Protein AF-A0A8I2ZBY9-F1 (afdb_monomer_lite)

Foldseek 3Di:
DLVCPVVCVVVVNDDPPPPPPPPPDDDDDDPDADPPQDDDFPCVVVLVVVQLVQLLVLLVQCLPPHDVADEREGPDAALQAASPGDDRRHPHRSQVSSLLSCCVPVVAQEEEEEEEAQEHSLRNLRNQVVQQLQLLVDDPPDRRSSNYHYAYFYEHALCDPPCVVVDPVSSPSLCDQDACVSSYHYHHFHFDADDDQVVVVVCCVPTVCVSLVSNLVNLLVSLVVCVVPDHAYAYEYADALLLAPPHDCVSCVPNGHHYLLVLLVVLLSNQVSCCDPSSNSVSRYYYYYHHDDDPLSVVSNVVSNVNSRQWDPPPDDDDPDDDDPVNVVCVVVVVDDDDDDDDDDDDDDDDPDPDDPVPPPGPPDDDDSCCSPPVNSVVLCCLQPDDDDDPPPPPPPDPDDPDDDDPVVVPPDDDVVVVVVVCVPPPDDDDDDDDDDDPDDPDDPVSVVVSVVCVVVPDPPDDPDDDDPVRSVVVVVVVVVVVVVVPDDPDDDDDDDDDDDDDDDDDDDDDDDDDDDDDDDDDDDDDDDDDDDDDDDDDDDDDDDDDDDDDDDDDDDDDDDDDDDDDDDDDDDDDDDDDDD

Radius of gyration: 37.06 Å; chains: 1; bounding box: 84×121×108 Å

pLDDT: mean 70.55, std 26.89, range [26.12, 98.94]

Organism: Verticillium longisporum (NCBI:txid100787)

Structure (mmCIF, N/CA/C/O backbone):
data_AF-A0A8I2ZBY9-F1
#
_entry.id   AF-A0A8I2ZBY9-F1
#
loop_
_atom_site.group_PDB
_atom_site.id
_atom_site.type_symbol
_atom_site.label_atom_id
_atom_site.label_alt_id
_atom_site.label_comp_id
_atom_site.label_asym_id
_atom_site.label_entity_id
_atom_site.label_seq_id
_atom_site.pdbx_PDB_ins_code
_atom_site.Cartn_x
_atom_site.Cartn_y
_atom_site.Cartn_z
_atom_site.occupancy
_atom_site.B_iso_or_equiv
_atom_site.auth_seq_id
_atom_site.auth_comp_id
_atom_site.auth_asym_id
_atom_site.auth_atom_id
_atom_site.pdbx_PDB_model_num
ATOM 1 N N . MET A 1 1 ? -24.892 4.369 -5.829 1.00 38.47 1 MET A N 1
ATOM 2 C CA . MET A 1 1 ? -25.367 3.163 -5.105 1.00 38.47 1 MET A CA 1
ATOM 3 C C . MET A 1 1 ? -24.749 3.040 -3.710 1.00 38.47 1 MET A C 1
ATOM 5 O O . MET A 1 1 ? -25.486 2.769 -2.772 1.00 38.47 1 MET A O 1
ATOM 9 N N . CYS A 1 2 ? -23.448 3.307 -3.551 1.00 45.91 2 CYS A N 1
ATOM 10 C CA . CYS A 1 2 ? -22.636 3.070 -2.344 1.00 45.91 2 CYS A CA 1
ATOM 11 C C . CYS A 1 2 ? -23.303 3.413 -0.991 1.00 45.91 2 CYS A C 1
ATOM 13 O O . CYS A 1 2 ? -23.297 2.576 -0.095 1.00 45.91 2 CYS A O 1
ATOM 15 N N . ARG A 1 3 ? -23.975 4.574 -0.865 1.00 46.97 3 ARG A N 1
ATOM 16 C CA . ARG A 1 3 ? -24.672 5.019 0.371 1.00 46.97 3 ARG A CA 1
ATOM 17 C C . ARG A 1 3 ? -25.742 4.052 0.923 1.00 46.97 3 ARG A C 1
ATOM 19 O O . ARG A 1 3 ? -26.144 4.214 2.068 1.00 46.97 3 ARG A O 1
ATOM 26 N N . LEU A 1 4 ? -26.226 3.092 0.128 1.00 48.25 4 LEU A N 1
ATOM 27 C CA . LEU A 1 4 ? -27.194 2.060 0.544 1.00 48.25 4 LEU A CA 1
ATOM 28 C C . LEU A 1 4 ? -26.645 0.627 0.422 1.00 48.25 4 LEU A C 1
ATOM 30 O O . LEU A 1 4 ? -27.349 -0.324 0.755 1.00 48.25 4 LEU A O 1
ATOM 34 N N . ALA A 1 5 ? -25.413 0.453 -0.066 1.00 55.03 5 ALA A N 1
ATOM 35 C CA . ALA A 1 5 ? -24.791 -0.865 -0.173 1.00 55.03 5 ALA A CA 1
ATOM 36 C C . ALA A 1 5 ? -24.381 -1.386 1.208 1.00 55.03 5 ALA A C 1
ATOM 38 O O . ALA A 1 5 ? -24.749 -2.495 1.584 1.00 55.03 5 ALA A O 1
ATOM 39 N N . GLU A 1 6 ? -23.722 -0.526 1.990 1.00 56.94 6 GLU A N 1
ATOM 40 C CA . GLU A 1 6 ? -23.292 -0.775 3.368 1.00 56.94 6 GLU A CA 1
ATOM 41 C C . GLU A 1 6 ? -24.414 -1.378 4.239 1.00 56.94 6 GLU A C 1
ATOM 43 O O . GLU A 1 6 ? -24.230 -2.418 4.867 1.00 56.94 6 GLU A O 1
ATOM 48 N N . SER A 1 7 ? -25.602 -0.763 4.245 1.00 58.22 7 SER A N 1
ATOM 49 C CA . SER A 1 7 ? -26.731 -1.209 5.073 1.00 58.22 7 SER A CA 1
ATOM 50 C C . SER A 1 7 ? -27.466 -2.435 4.526 1.00 58.22 7 SER A C 1
ATOM 52 O O . SER A 1 7 ? -28.044 -3.178 5.314 1.00 58.22 7 SER A O 1
ATOM 54 N N . LYS A 1 8 ? -27.444 -2.680 3.208 1.00 60.62 8 LYS A N 1
ATOM 55 C CA . LYS A 1 8 ? -28.005 -3.906 2.613 1.00 60.62 8 LYS A CA 1
ATOM 56 C C . LYS A 1 8 ? -27.126 -5.126 2.891 1.00 60.62 8 LYS A C 1
ATOM 58 O O . LYS A 1 8 ? -27.645 -6.161 3.304 1.00 60.62 8 LYS A O 1
ATOM 63 N N . LEU A 1 9 ? -25.813 -4.996 2.694 1.00 62.44 9 LEU A N 1
ATOM 64 C CA . LEU A 1 9 ? -24.849 -6.081 2.893 1.00 62.44 9 LEU A CA 1
ATOM 65 C C . LEU A 1 9 ? -24.748 -6.468 4.375 1.00 62.44 9 LEU A C 1
ATOM 67 O O . LEU A 1 9 ? -24.863 -7.645 4.704 1.00 62.44 9 LEU A O 1
ATOM 71 N N . ALA A 1 10 ? -24.686 -5.485 5.282 1.00 58.09 10 ALA A N 1
ATOM 72 C CA . ALA A 1 10 ? -24.692 -5.720 6.732 1.00 58.09 10 ALA A CA 1
ATOM 73 C C . ALA A 1 10 ? -25.997 -6.352 7.277 1.00 58.09 10 ALA A C 1
ATOM 75 O O . ALA A 1 10 ? -26.049 -6.725 8.447 1.00 58.09 10 ALA A O 1
ATOM 76 N N . MET A 1 11 ? -27.041 -6.471 6.448 1.00 66.62 11 MET A N 1
ATOM 77 C CA . MET A 1 11 ? -28.314 -7.140 6.753 1.00 66.62 11 MET A CA 1
ATOM 78 C C . MET A 1 11 ? -28.491 -8.467 5.983 1.00 66.62 11 MET A C 1
ATOM 80 O O . MET A 1 11 ? -29.592 -9.012 5.950 1.00 66.62 11 MET A O 1
ATOM 84 N N . GLY A 1 12 ? -27.439 -8.985 5.334 1.00 59.34 12 GLY A N 1
ATOM 85 C CA . GLY A 1 12 ? -27.481 -10.241 4.570 1.00 59.34 12 GLY A CA 1
ATOM 86 C C . GLY A 1 12 ? -28.234 -10.164 3.233 1.00 59.34 12 GLY A C 1
ATOM 87 O O . GLY A 1 12 ? -28.595 -11.194 2.663 1.00 59.34 12 GLY A O 1
ATOM 88 N N . GLY A 1 13 ? -28.502 -8.958 2.720 1.00 64.88 13 GLY A N 1
ATOM 89 C CA . GLY A 1 13 ? -29.206 -8.756 1.454 1.00 64.88 13 GLY A CA 1
ATOM 90 C C . GLY A 1 13 ? -28.339 -9.112 0.242 1.00 64.88 13 GLY A C 1
ATOM 91 O O . GLY A 1 13 ? -27.296 -8.501 0.031 1.00 64.88 13 GLY A O 1
ATOM 92 N N . LYS A 1 14 ? -28.801 -10.057 -0.588 1.00 58.94 14 LYS A N 1
ATOM 93 C CA . LYS A 1 14 ? -28.022 -10.625 -1.706 1.00 58.94 14 LYS A CA 1
ATOM 94 C C . LYS A 1 14 ? -27.864 -9.754 -2.960 1.00 58.94 14 LYS A C 1
ATOM 96 O O . LYS A 1 14 ? -27.103 -10.148 -3.834 1.00 58.94 14 LYS A O 1
ATOM 101 N N . GLU A 1 15 ? -28.565 -8.624 -3.097 1.00 53.06 15 GLU A N 1
ATOM 102 C CA . GLU A 1 15 ? -28.603 -7.914 -4.386 1.00 53.06 15 GLU A CA 1
ATOM 103 C C . GLU A 1 15 ? -28.521 -6.379 -4.298 1.00 53.06 15 GLU A C 1
ATOM 105 O O . GLU A 1 15 ? -29.379 -5.682 -3.728 1.00 53.06 15 GLU A O 1
ATOM 110 N N . LEU A 1 16 ? -27.513 -5.840 -4.990 1.00 55.41 16 LEU A N 1
ATOM 111 C CA . LEU A 1 16 ? -27.444 -4.446 -5.427 1.00 55.41 16 LEU A CA 1
ATOM 112 C C . LEU A 1 16 ? -28.209 -4.252 -6.742 1.00 55.41 16 LEU A C 1
ATOM 114 O O . LEU A 1 16 ? -27.681 -3.689 -7.698 1.00 55.41 16 LEU A O 1
ATOM 118 N N . ALA A 1 17 ? -29.479 -4.669 -6.763 1.00 46.12 17 ALA A N 1
ATOM 119 C CA . ALA A 1 17 ? -30.408 -4.287 -7.816 1.00 46.12 17 ALA A CA 1
ATOM 120 C C . ALA A 1 17 ? -30.366 -2.758 -7.944 1.00 46.12 17 ALA A C 1
ATOM 122 O O . ALA A 1 17 ? -30.747 -2.033 -7.014 1.00 46.12 17 ALA A O 1
ATOM 123 N N . ARG A 1 18 ? -29.815 -2.278 -9.066 1.00 45.03 18 ARG A N 1
ATOM 124 C CA . ARG A 1 18 ? -29.716 -0.856 -9.393 1.00 45.03 18 ARG A CA 1
ATOM 125 C C . ARG A 1 18 ? -31.147 -0.322 -9.370 1.00 45.03 18 ARG A C 1
ATOM 127 O O . ARG A 1 18 ? -31.947 -0.812 -10.165 1.00 45.03 18 ARG A O 1
ATOM 134 N N . PRO A 1 19 ? -31.504 0.630 -8.487 1.00 45.94 19 PRO A N 1
ATOM 135 C CA . PRO A 1 19 ? -32.813 1.254 -8.577 1.00 45.94 19 PRO A CA 1
ATOM 136 C C . PRO A 1 19 ? -32.933 1.812 -9.989 1.00 45.94 19 PRO A C 1
ATOM 138 O O . PRO A 1 19 ? -32.023 2.533 -10.415 1.00 45.94 19 PRO A O 1
ATOM 141 N N . GLU A 1 20 ? -33.994 1.465 -10.722 1.00 42.72 20 GLU A N 1
ATOM 142 C CA . GLU A 1 20 ? -34.263 2.153 -11.978 1.00 42.72 20 GLU A CA 1
ATOM 143 C C . GLU A 1 20 ? -34.407 3.630 -11.636 1.00 42.72 20 GLU A C 1
ATOM 145 O O . GLU A 1 20 ? -35.337 4.043 -10.938 1.00 42.72 20 GLU A O 1
ATOM 150 N N . SER A 1 21 ? -33.417 4.420 -12.050 1.00 43.38 21 SER A N 1
ATOM 151 C CA . SER A 1 21 ? -33.389 5.850 -11.804 1.00 43.38 21 SER A CA 1
ATOM 152 C C . SER A 1 21 ? -34.431 6.478 -12.715 1.00 43.38 21 SER A C 1
ATOM 154 O O . SER A 1 21 ? -34.125 6.905 -13.832 1.00 43.38 21 SER A O 1
ATOM 156 N N . GLY A 1 22 ? -35.679 6.467 -12.241 1.00 37.22 22 GLY A N 1
ATOM 157 C CA . GLY A 1 22 ? -36.788 7.171 -12.858 1.00 37.22 22 GLY A CA 1
ATOM 158 C C . GLY A 1 22 ? -36.368 8.603 -13.175 1.00 37.22 22 GLY A C 1
ATOM 159 O O . GLY A 1 22 ? -35.572 9.203 -12.454 1.00 37.22 22 GLY A O 1
ATOM 160 N N . ARG A 1 23 ? -36.872 9.137 -14.288 1.00 41.47 23 ARG A N 1
ATOM 161 C CA . ARG A 1 23 ? -36.480 10.441 -14.849 1.00 41.47 23 ARG A CA 1
ATOM 162 C C . ARG A 1 23 ? -37.021 11.616 -14.013 1.00 41.47 23 ARG A C 1
ATOM 164 O O . ARG A 1 23 ? -37.804 12.425 -14.500 1.00 41.47 23 ARG A O 1
ATOM 171 N N . THR A 1 24 ? -36.641 11.694 -12.740 1.00 37.66 24 THR A N 1
ATOM 172 C CA . THR A 1 24 ? -37.149 12.659 -11.761 1.00 37.66 24 THR A CA 1
ATOM 173 C C . THR A 1 24 ? -36.232 13.872 -11.630 1.00 37.66 24 THR A C 1
ATOM 175 O O . THR A 1 24 ? -35.472 13.991 -10.674 1.00 37.66 24 THR A O 1
ATOM 178 N N . GLY A 1 25 ? -36.361 14.794 -12.584 1.00 42.53 25 GLY A N 1
ATOM 179 C CA . GLY A 1 25 ? -36.207 16.239 -12.362 1.00 42.53 25 GLY A CA 1
ATOM 180 C C . GLY A 1 25 ? -34.804 16.835 -12.212 1.00 42.53 25 GLY A C 1
ATOM 181 O O . GLY A 1 25 ? -34.629 17.973 -12.629 1.00 42.53 25 GLY A O 1
ATOM 182 N N . ASP A 1 26 ? -33.824 16.113 -11.668 1.00 48.31 26 ASP A N 1
ATOM 183 C CA . ASP A 1 26 ? -32.484 16.655 -11.398 1.00 48.31 26 ASP A CA 1
ATOM 184 C C . ASP A 1 26 ? -31.388 15.674 -11.837 1.00 48.31 26 ASP A C 1
ATOM 186 O O . ASP A 1 26 ? -30.928 14.812 -11.086 1.00 48.31 26 ASP A O 1
ATOM 190 N N . THR A 1 27 ? -31.021 15.758 -13.117 1.00 42.22 27 THR A N 1
ATOM 191 C CA . THR A 1 27 ? -29.981 14.924 -13.728 1.00 42.22 27 THR A CA 1
ATOM 192 C C . THR A 1 27 ? -28.841 15.786 -14.251 1.00 42.22 27 THR A C 1
ATOM 194 O O . THR A 1 27 ? -28.708 15.996 -15.460 1.00 42.22 27 THR A O 1
ATOM 197 N N . GLY A 1 28 ? -27.963 16.219 -13.345 1.00 46.50 28 GLY A N 1
ATOM 198 C CA . GLY A 1 28 ? -26.563 16.405 -13.720 1.00 46.50 28 GLY A CA 1
ATOM 199 C C . GLY A 1 28 ? -26.064 15.124 -14.401 1.00 46.50 28 GLY A C 1
ATOM 200 O O . GLY A 1 28 ? -26.353 14.019 -13.931 1.00 46.50 28 GLY A O 1
ATOM 201 N N . ALA A 1 29 ? -25.394 15.255 -15.548 1.00 52.00 29 ALA A N 1
ATOM 202 C CA . ALA A 1 29 ? -24.911 14.094 -16.288 1.00 52.00 29 ALA A CA 1
ATOM 203 C C . ALA A 1 29 ? -23.991 13.249 -15.394 1.00 52.00 29 ALA A C 1
ATOM 205 O O . ALA A 1 29 ? -23.179 13.797 -14.647 1.00 52.00 29 ALA A O 1
ATOM 206 N N . ALA A 1 30 ? -24.115 11.920 -15.465 1.00 58.25 30 ALA A N 1
ATOM 207 C CA . ALA A 1 30 ? -23.205 11.034 -14.748 1.00 58.25 30 ALA A CA 1
ATOM 208 C C . ALA A 1 30 ? -21.766 11.371 -15.162 1.00 58.25 30 ALA A C 1
ATOM 210 O O . ALA A 1 30 ? -21.474 11.399 -16.359 1.00 58.25 30 ALA A O 1
ATOM 211 N N . ALA A 1 31 ? -20.907 11.665 -14.179 1.00 65.25 31 ALA A N 1
ATOM 212 C CA . ALA A 1 31 ? -19.529 12.069 -14.428 1.00 65.25 31 ALA A CA 1
ATOM 213 C C . ALA A 1 31 ? -18.856 11.043 -15.347 1.00 65.25 31 ALA A C 1
ATOM 215 O O . ALA A 1 31 ? -18.885 9.840 -15.072 1.00 65.25 31 ALA A O 1
ATOM 216 N N . LYS A 1 32 ? -18.318 11.522 -16.472 1.00 73.31 32 LYS A N 1
ATOM 217 C CA . LYS A 1 32 ? -17.672 10.656 -17.451 1.00 73.31 32 LYS A CA 1
ATOM 218 C C . LYS A 1 32 ? -16.417 10.080 -16.798 1.00 73.31 32 LYS A C 1
ATOM 220 O O . LYS A 1 32 ? -15.567 10.849 -16.360 1.00 73.31 32 LYS A O 1
ATOM 225 N N . LEU A 1 33 ? -16.331 8.754 -16.713 1.00 82.25 33 LEU A N 1
ATOM 226 C CA . LEU A 1 33 ? -15.096 8.091 -16.301 1.00 82.25 33 LEU A CA 1
ATOM 227 C C . LEU A 1 33 ? -13.986 8.443 -17.296 1.00 82.25 33 LEU A C 1
ATOM 229 O O . LEU A 1 33 ? -14.263 8.685 -18.475 1.00 82.25 33 LEU A O 1
ATOM 233 N N . HIS A 1 34 ? -12.753 8.506 -16.807 1.00 74.25 34 HIS A N 1
ATOM 234 C CA . HIS A 1 34 ? -11.616 8.893 -17.626 1.00 74.25 34 HIS A CA 1
ATOM 235 C C . HIS A 1 34 ? -11.344 7.836 -18.719 1.00 74.25 34 HIS A C 1
ATOM 237 O O . HIS A 1 34 ? -11.518 6.634 -18.517 1.00 74.25 34 HIS A O 1
ATOM 243 N N . GLU A 1 35 ? -11.019 8.298 -19.930 1.00 65.56 35 GLU A N 1
ATOM 244 C CA . GLU A 1 35 ? -10.890 7.454 -21.124 1.00 65.56 35 GLU A CA 1
ATOM 245 C C . GLU A 1 35 ? -9.409 7.198 -21.428 1.00 65.56 35 GLU A C 1
ATOM 247 O O . GLU A 1 35 ? -8.763 7.989 -22.112 1.00 65.56 35 GLU A O 1
ATOM 252 N N . GLY A 1 36 ? -8.881 6.079 -20.926 1.00 71.50 36 GLY A N 1
ATOM 253 C CA . GLY A 1 36 ? -7.529 5.592 -21.241 1.00 71.50 36 GLY A CA 1
ATOM 254 C C . GLY A 1 36 ? -6.857 4.817 -20.104 1.00 71.50 36 GLY A C 1
ATOM 255 O O . GLY A 1 36 ? -6.096 3.892 -20.361 1.00 71.50 36 GLY A O 1
ATOM 256 N N . ASP A 1 37 ? -7.188 5.146 -18.856 1.00 81.56 37 ASP A N 1
ATOM 257 C CA . ASP A 1 37 ? -6.730 4.488 -17.621 1.00 81.56 37 ASP A CA 1
ATOM 258 C C . ASP A 1 37 ? -7.740 3.462 -17.075 1.00 81.56 37 ASP A C 1
ATOM 260 O O . ASP A 1 37 ? -7.378 2.606 -16.275 1.00 81.56 37 ASP A O 1
ATOM 264 N N . LEU A 1 38 ? -9.005 3.520 -17.499 1.00 87.88 38 LEU A N 1
ATOM 265 C CA . LEU A 1 38 ? -10.059 2.601 -17.070 1.00 87.88 38 LEU A CA 1
ATOM 266 C C . LEU A 1 38 ? -10.567 1.752 -18.237 1.00 87.88 38 LEU A C 1
ATOM 268 O O . LEU A 1 38 ? -11.313 2.212 -19.102 1.00 87.88 38 LEU A O 1
ATOM 272 N N . TYR A 1 39 ? -10.189 0.475 -18.227 1.00 83.50 39 TYR A N 1
ATOM 273 C CA . TYR A 1 39 ? -10.605 -0.536 -19.198 1.00 83.50 39 TYR A CA 1
ATOM 274 C C . TYR A 1 39 ? -11.133 -1.798 -18.499 1.00 83.50 39 TYR A C 1
ATOM 276 O O . TYR A 1 39 ? -10.846 -2.040 -17.326 1.00 83.50 39 TYR A O 1
ATOM 284 N N . LEU A 1 40 ? -11.942 -2.577 -19.227 1.00 84.62 40 LEU A N 1
ATOM 285 C CA . LEU A 1 40 ? -12.534 -3.849 -18.799 1.00 84.62 40 LEU A CA 1
ATOM 286 C C . LEU A 1 40 ? -12.617 -4.807 -20.001 1.00 84.62 40 LEU A C 1
ATOM 288 O O . LEU A 1 40 ? -13.026 -4.401 -21.092 1.00 84.62 40 LEU A O 1
ATOM 292 N N . CYS A 1 41 ? -12.279 -6.076 -19.784 1.00 80.44 41 CYS A N 1
ATOM 293 C CA . CYS A 1 41 ? -12.536 -7.207 -20.681 1.00 80.44 41 CYS A CA 1
ATOM 294 C C . CYS A 1 41 ? -13.670 -8.096 -20.124 1.00 80.44 41 CYS A C 1
ATOM 296 O O . CYS A 1 41 ? -14.336 -7.724 -19.156 1.00 80.44 41 CYS A O 1
ATOM 298 N N . ALA A 1 42 ? -13.911 -9.264 -20.731 1.00 83.19 42 ALA A N 1
ATOM 299 C CA . ALA A 1 42 ? -14.898 -10.225 -20.229 1.00 83.19 42 ALA A CA 1
ATOM 300 C C . ALA A 1 42 ? -14.533 -10.744 -18.824 1.00 83.19 42 ALA A C 1
ATOM 302 O O . ALA A 1 42 ? -15.384 -10.776 -17.940 1.00 83.19 42 ALA A O 1
ATOM 303 N N . ASP A 1 43 ? -13.254 -11.052 -18.612 1.00 84.12 43 ASP A N 1
ATOM 304 C CA . ASP A 1 43 ? -12.719 -11.703 -17.406 1.00 84.12 43 ASP A CA 1
ATOM 305 C C . ASP A 1 43 ? -12.390 -10.706 -16.280 1.00 84.12 43 ASP A C 1
ATOM 307 O O . ASP A 1 43 ? -11.857 -11.071 -15.234 1.00 84.12 43 ASP A O 1
ATOM 311 N N . SER A 1 44 ? -12.688 -9.414 -16.474 1.00 87.25 44 SER A N 1
ATOM 312 C CA . SER A 1 44 ? -12.402 -8.382 -15.469 1.00 87.25 44 SER A CA 1
ATOM 313 C C . SER A 1 44 ? -13.274 -8.493 -14.216 1.00 87.25 44 SER A C 1
ATOM 315 O O . SER A 1 44 ? -12.880 -7.966 -13.180 1.00 87.25 44 SER A O 1
ATOM 317 N N . LEU A 1 45 ? -14.426 -9.174 -14.281 1.00 90.50 45 LEU A N 1
ATOM 318 C CA . LEU A 1 45 ? -15.208 -9.493 -13.083 1.00 90.50 45 LEU A CA 1
ATOM 319 C C . LEU A 1 45 ? -14.470 -10.531 -12.231 1.00 90.50 45 LEU A C 1
ATOM 321 O O . LEU A 1 45 ? -14.169 -10.255 -11.076 1.00 90.50 45 LEU A O 1
ATOM 325 N N . ASP A 1 46 ? -14.093 -11.661 -12.826 1.00 90.06 46 ASP A N 1
ATOM 326 C CA . ASP A 1 46 ? -13.330 -12.738 -12.189 1.00 90.06 46 ASP A CA 1
ATOM 327 C C . ASP A 1 46 ? -11.983 -12.237 -11.634 1.00 90.06 46 ASP A C 1
ATOM 329 O O . ASP A 1 46 ? -11.569 -12.634 -10.545 1.00 90.06 46 ASP A O 1
ATOM 333 N N . ALA A 1 47 ? -11.312 -11.315 -12.338 1.00 91.50 47 ALA A N 1
ATOM 334 C CA . ALA A 1 47 ? -10.096 -10.661 -11.851 1.00 91.50 47 ALA A CA 1
ATOM 335 C C . ALA A 1 47 ? -10.351 -9.784 -10.610 1.00 91.50 47 ALA A C 1
ATOM 337 O O . ALA A 1 47 ? -9.582 -9.841 -9.652 1.00 91.50 47 ALA A O 1
ATOM 338 N N . LEU A 1 48 ? -11.441 -9.006 -10.595 1.00 95.75 48 LEU A N 1
ATOM 339 C CA . LEU A 1 48 ? -11.835 -8.193 -9.441 1.00 95.75 48 LEU A CA 1
ATOM 340 C C . LEU A 1 48 ? -12.249 -9.056 -8.243 1.00 95.75 48 LEU A C 1
ATOM 342 O O . LEU A 1 48 ? -11.790 -8.816 -7.129 1.00 95.75 48 LEU A O 1
ATOM 346 N N . GLU A 1 49 ? -13.084 -10.072 -8.455 1.00 95.88 49 GLU A N 1
ATOM 347 C CA . GLU A 1 49 ? -13.518 -10.978 -7.387 1.00 95.88 49 GLU A CA 1
ATOM 348 C C . GLU A 1 49 ? -12.340 -11.800 -6.838 1.00 95.88 49 GLU A C 1
ATOM 350 O O . GLU A 1 49 ? -12.220 -11.953 -5.622 1.00 95.88 49 GLU A O 1
ATOM 355 N N . GLY A 1 50 ? -11.414 -12.236 -7.700 1.00 96.19 50 GLY A N 1
ATOM 356 C CA . GLY A 1 50 ? -10.171 -12.898 -7.300 1.00 96.19 50 GLY A CA 1
ATOM 357 C C . GLY A 1 50 ? -9.224 -11.992 -6.504 1.00 96.19 50 GLY A C 1
ATOM 358 O O . GLY A 1 50 ? -8.696 -12.421 -5.479 1.00 96.19 50 GLY A O 1
ATOM 359 N N . ALA A 1 51 ? -9.048 -10.732 -6.920 1.00 97.62 51 ALA A N 1
ATOM 360 C CA . ALA A 1 51 ? -8.221 -9.760 -6.202 1.00 97.62 51 ALA A CA 1
ATOM 361 C C . ALA A 1 51 ? -8.751 -9.490 -4.784 1.00 97.62 51 ALA A C 1
ATOM 363 O O . ALA A 1 51 ? -8.000 -9.552 -3.809 1.00 97.62 51 ALA A O 1
ATOM 364 N N . LEU A 1 52 ? -10.060 -9.253 -4.654 1.00 98.25 52 LEU A N 1
ATOM 365 C CA . LEU A 1 52 ? -10.700 -9.026 -3.358 1.00 98.25 52 LEU A CA 1
ATOM 366 C C . LEU A 1 52 ? -10.714 -10.297 -2.495 1.00 98.25 52 LEU A C 1
ATOM 368 O O . LEU A 1 52 ? -10.479 -10.214 -1.290 1.00 98.25 52 LEU A O 1
ATOM 372 N N . GLY A 1 53 ? -10.931 -11.469 -3.101 1.00 98.19 53 GLY A N 1
ATOM 373 C CA . GLY A 1 53 ? -10.867 -12.764 -2.424 1.00 98.19 53 GLY A CA 1
ATOM 374 C C . GLY A 1 53 ? -9.500 -13.027 -1.793 1.00 98.19 53 GLY A C 1
ATOM 375 O O . GLY A 1 53 ? -9.431 -13.315 -0.601 1.00 98.19 53 GLY A O 1
ATOM 376 N N . ALA A 1 54 ? -8.416 -12.834 -2.551 1.00 98.44 54 ALA A N 1
ATOM 377 C CA . ALA A 1 54 ? -7.048 -13.026 -2.066 1.00 98.44 54 ALA A CA 1
ATOM 378 C C . ALA A 1 54 ? -6.673 -12.060 -0.924 1.00 98.44 54 ALA A C 1
ATOM 380 O O . ALA A 1 54 ? -5.994 -12.456 0.023 1.00 98.44 54 ALA A O 1
ATOM 381 N N . VAL A 1 55 ? -7.143 -10.805 -0.965 1.00 98.75 55 VAL A N 1
ATOM 382 C CA . VAL A 1 55 ? -6.938 -9.843 0.136 1.00 98.75 55 VAL A CA 1
ATOM 383 C C . VAL A 1 55 ? -7.710 -10.255 1.393 1.00 98.75 55 VAL A C 1
ATOM 385 O O . VAL A 1 55 ? -7.168 -10.167 2.496 1.00 98.75 55 VAL A O 1
ATOM 388 N N . CYS A 1 56 ? -8.949 -10.733 1.251 1.00 98.69 56 CYS A N 1
ATOM 389 C CA . CYS A 1 56 ? -9.730 -11.240 2.380 1.00 98.69 56 CYS A CA 1
ATOM 390 C C . CYS A 1 56 ? -9.109 -12.507 2.991 1.00 98.69 56 CYS A C 1
ATOM 392 O O . CYS A 1 56 ? -8.968 -12.568 4.210 1.00 98.69 56 CYS A O 1
ATOM 394 N N . GLU A 1 57 ? -8.659 -13.462 2.171 1.00 98.50 57 GLU A N 1
ATOM 395 C CA . GLU A 1 57 ? -7.975 -14.679 2.632 1.00 98.50 57 GLU A CA 1
ATOM 396 C C . GLU A 1 57 ? -6.667 -14.354 3.371 1.00 98.50 57 GLU A C 1
ATOM 398 O O . GLU A 1 57 ? -6.416 -14.882 4.454 1.00 98.50 57 GLU A O 1
ATOM 403 N N . ALA A 1 58 ? -5.862 -13.422 2.852 1.00 98.44 58 ALA A N 1
ATOM 404 C CA . ALA A 1 58 ? -4.646 -12.967 3.522 1.00 98.44 58 ALA A CA 1
ATOM 405 C C . ALA A 1 58 ? -4.931 -12.310 4.885 1.00 98.44 58 ALA A C 1
ATOM 407 O O . ALA A 1 58 ? -4.191 -12.532 5.844 1.00 98.44 58 ALA A O 1
ATOM 408 N N . VAL A 1 59 ? -6.019 -11.541 4.999 1.00 98.69 59 VAL A N 1
ATOM 409 C CA . VAL A 1 59 ? -6.499 -11.007 6.283 1.00 98.69 59 VAL A CA 1
ATOM 410 C C . VAL A 1 59 ? -6.951 -12.137 7.216 1.00 98.69 59 VAL A C 1
ATOM 412 O O . VAL A 1 59 ? -6.532 -12.162 8.371 1.00 98.69 59 VAL A O 1
ATOM 415 N N . ASP A 1 60 ? -7.739 -13.100 6.737 1.00 98.50 60 ASP A N 1
ATOM 416 C CA . ASP A 1 60 ? -8.205 -14.229 7.552 1.00 98.50 60 ASP A CA 1
ATOM 417 C C . ASP A 1 60 ? -7.032 -15.058 8.104 1.00 98.50 60 ASP A C 1
ATOM 419 O O . ASP A 1 60 ? -7.000 -15.383 9.294 1.00 98.50 60 ASP A O 1
ATOM 423 N N . LEU A 1 61 ? -6.011 -15.313 7.281 1.00 97.62 61 LEU A N 1
ATOM 424 C CA . LEU A 1 61 ? -4.778 -15.985 7.694 1.00 97.62 61 LEU A CA 1
ATOM 425 C C . LEU A 1 61 ? -3.997 -15.176 8.743 1.00 97.62 61 LEU A C 1
ATOM 427 O O . LEU A 1 61 ? -3.619 -15.739 9.772 1.00 97.62 61 LEU A O 1
ATOM 431 N N . VAL A 1 62 ? -3.800 -13.869 8.535 1.00 97.88 62 VAL A N 1
ATOM 432 C CA . VAL A 1 62 ? -2.972 -13.006 9.406 1.00 97.88 62 VAL A CA 1
ATOM 433 C C . VAL A 1 62 ? -3.592 -12.742 10.785 1.00 97.88 62 VAL A C 1
ATOM 435 O O . VAL A 1 62 ? -2.862 -12.585 11.775 1.00 97.88 62 VAL A O 1
ATOM 438 N N . PHE A 1 63 ? -4.924 -12.722 10.881 1.00 96.88 63 PHE A N 1
ATOM 439 C CA . PHE A 1 63 ? -5.646 -12.526 12.145 1.00 96.88 63 PHE A CA 1
ATOM 440 C C . PHE A 1 63 ? -5.925 -13.838 12.904 1.00 96.88 63 PHE A C 1
ATOM 442 O O . PHE A 1 63 ? -6.172 -13.790 14.109 1.00 96.88 63 PHE A O 1
ATOM 449 N N . SER A 1 64 ? -5.823 -14.998 12.244 1.00 93.44 64 SER A N 1
ATOM 450 C CA . SER A 1 64 ? -5.899 -16.330 12.871 1.00 93.44 64 SER A CA 1
ATOM 451 C C . SER A 1 64 ? -4.595 -16.740 13.591 1.00 93.44 64 SER A C 1
ATOM 453 O O . SER A 1 64 ? -3.698 -15.924 13.795 1.00 93.44 64 SER A O 1
ATOM 455 N N . ASP A 1 65 ? -4.438 -18.020 13.943 1.00 86.38 65 ASP A N 1
ATOM 456 C CA . ASP A 1 65 ? -3.166 -18.609 14.411 1.00 86.38 65 ASP A CA 1
ATOM 457 C C . ASP A 1 65 ? -2.166 -18.908 13.261 1.00 86.38 65 ASP A C 1
ATOM 459 O O . ASP A 1 65 ? -1.249 -19.718 13.405 1.00 86.38 65 ASP A O 1
ATOM 463 N N . GLY A 1 66 ? -2.362 -18.277 12.098 1.00 86.50 66 GLY A N 1
ATOM 464 C CA . GLY A 1 66 ? -1.535 -18.396 10.899 1.00 86.50 66 GLY A CA 1
ATOM 465 C C . GLY A 1 66 ? -0.322 -17.445 10.847 1.00 86.50 66 GLY A C 1
ATOM 466 O O . GLY A 1 66 ? 0.134 -16.929 11.873 1.00 86.50 66 GLY A O 1
ATOM 467 N N . PRO A 1 67 ? 0.248 -17.206 9.647 1.00 91.75 67 PRO A N 1
ATOM 468 C CA . PRO A 1 67 ? 1.406 -16.330 9.480 1.00 91.75 67 PRO A CA 1
ATOM 469 C C . PRO A 1 67 ? 1.032 -14.874 9.775 1.00 91.75 67 PRO A C 1
ATOM 471 O O . PRO A 1 67 ? 0.078 -14.355 9.215 1.00 91.75 67 PRO A O 1
ATOM 474 N N . ARG A 1 68 ? 1.820 -14.158 10.587 1.00 94.12 68 ARG A N 1
ATOM 475 C CA . ARG A 1 68 ? 1.545 -12.742 10.924 1.00 94.12 68 ARG A CA 1
ATOM 476 C C . ARG A 1 68 ? 1.744 -11.755 9.764 1.00 94.12 68 ARG A C 1
ATOM 478 O O . ARG A 1 68 ? 1.406 -10.584 9.902 1.00 94.12 68 ARG A O 1
ATOM 485 N N . ARG A 1 69 ? 2.310 -12.192 8.639 1.00 96.00 69 ARG A N 1
ATOM 486 C CA . ARG A 1 69 ? 2.712 -11.334 7.517 1.00 96.00 69 ARG A CA 1
ATOM 487 C C . ARG A 1 69 ? 2.265 -11.957 6.199 1.00 96.00 69 ARG A C 1
ATOM 489 O O . ARG A 1 69 ? 2.462 -13.156 6.014 1.00 96.00 69 ARG A O 1
ATOM 496 N N . ALA A 1 70 ? 1.711 -11.152 5.294 1.00 97.12 70 ALA A N 1
ATOM 497 C CA . ALA A 1 70 ? 1.287 -11.588 3.964 1.00 97.12 70 ALA A CA 1
ATOM 498 C C . ALA A 1 70 ? 1.647 -10.562 2.876 1.00 97.12 70 ALA A C 1
ATOM 500 O O . ALA A 1 70 ? 1.562 -9.353 3.103 1.00 97.12 70 ALA A O 1
ATOM 501 N N . PHE A 1 71 ? 1.995 -11.058 1.685 1.00 98.06 71 PHE A N 1
ATOM 502 C CA . PHE A 1 71 ? 2.051 -10.288 0.440 1.00 98.06 71 PHE A CA 1
ATOM 503 C C . PHE A 1 71 ? 0.998 -10.831 -0.527 1.00 98.06 71 PHE A C 1
ATOM 505 O O . PHE A 1 71 ? 0.880 -12.043 -0.698 1.00 98.06 71 PHE A O 1
ATOM 512 N N . VAL A 1 72 ? 0.234 -9.932 -1.141 1.00 98.19 72 VAL A N 1
ATOM 513 C CA . VAL A 1 72 ? -0.951 -10.243 -1.938 1.00 98.19 72 VAL A CA 1
ATOM 514 C C . VAL A 1 72 ? -0.753 -9.674 -3.341 1.00 98.19 72 VAL A C 1
ATOM 516 O O . VAL A 1 72 ? -1.039 -8.507 -3.610 1.00 98.19 72 VAL A O 1
ATOM 519 N N . ALA A 1 73 ? -0.215 -10.510 -4.230 1.00 95.31 73 ALA A N 1
ATOM 520 C CA . ALA A 1 73 ? 0.018 -10.181 -5.633 1.00 95.31 73 ALA A CA 1
ATOM 521 C C . ALA A 1 73 ? -1.301 -10.251 -6.420 1.00 95.31 73 ALA A C 1
ATOM 523 O O . ALA A 1 73 ? -1.755 -11.333 -6.793 1.00 95.31 73 ALA A O 1
ATOM 524 N N . VAL A 1 74 ? -1.932 -9.099 -6.650 1.00 95.62 74 VAL A N 1
ATOM 525 C CA . VAL A 1 74 ? -3.256 -8.988 -7.283 1.00 95.62 74 VAL A CA 1
ATOM 526 C C . VAL A 1 74 ? -3.286 -7.927 -8.375 1.00 95.62 74 VAL A C 1
ATOM 528 O O . VAL A 1 74 ? -2.511 -6.977 -8.361 1.00 95.62 74 VAL A O 1
ATOM 531 N N . ARG A 1 75 ? -4.208 -8.093 -9.328 1.00 93.44 75 ARG A N 1
ATOM 532 C CA . ARG A 1 75 ? -4.571 -7.099 -10.346 1.00 93.44 75 ARG A CA 1
ATOM 533 C C . ARG A 1 75 ? -6.089 -7.173 -10.575 1.00 93.44 75 ARG A C 1
ATOM 535 O O . ARG A 1 75 ? -6.603 -8.291 -10.620 1.00 93.44 75 ARG A O 1
ATOM 542 N N . PRO A 1 76 ? -6.802 -6.051 -10.784 1.00 95.25 76 PRO A N 1
ATOM 543 C CA . PRO A 1 76 ? -6.295 -4.675 -10.870 1.00 95.25 76 PRO A CA 1
ATOM 544 C C . PRO A 1 76 ? -5.888 -4.073 -9.505 1.00 95.25 76 PRO A C 1
ATOM 546 O O . PRO A 1 76 ? -6.283 -4.614 -8.468 1.00 95.25 76 PRO A O 1
ATOM 549 N N . PRO A 1 77 ? -5.115 -2.967 -9.501 1.00 97.94 77 PRO A N 1
ATOM 550 C CA . PRO A 1 77 ? -4.793 -2.192 -8.297 1.00 97.94 77 PRO A CA 1
ATOM 551 C C . PRO A 1 77 ? -6.032 -1.486 -7.713 1.00 97.94 77 PRO A C 1
ATOM 553 O O . PRO A 1 77 ? -7.133 -1.563 -8.272 1.00 97.94 77 PRO A O 1
ATOM 556 N N . GLY A 1 78 ? -5.861 -0.801 -6.578 1.00 98.00 78 GLY A N 1
ATOM 557 C CA . GLY A 1 78 ? -6.952 -0.195 -5.821 1.00 98.00 78 GLY A CA 1
ATOM 558 C C . GLY A 1 78 ? -6.750 1.216 -5.253 1.00 98.00 78 GLY A C 1
ATOM 559 O O . GLY A 1 78 ? -7.764 1.894 -5.059 1.00 98.00 78 GLY A O 1
ATOM 560 N N . HIS A 1 79 ? -5.528 1.691 -4.983 1.00 98.50 79 HIS A N 1
ATOM 561 C CA . HIS A 1 79 ? -5.327 2.899 -4.157 1.00 98.50 79 HIS A CA 1
ATOM 562 C C . HIS A 1 79 ? -5.925 4.211 -4.721 1.00 98.50 79 HIS A C 1
ATOM 564 O O . HIS A 1 79 ? -6.369 5.051 -3.935 1.00 98.50 79 HIS A O 1
ATOM 570 N N . HIS A 1 80 ? -6.066 4.367 -6.043 1.00 97.81 80 HIS A N 1
ATOM 571 C CA . HIS A 1 80 ? -6.756 5.515 -6.660 1.00 97.81 80 HIS A CA 1
ATOM 572 C C . HIS A 1 80 ? -8.288 5.424 -6.630 1.00 97.81 80 HIS A C 1
ATOM 574 O O . HIS A 1 80 ? -8.979 6.428 -6.810 1.00 97.81 80 HIS A O 1
ATOM 580 N N . CYS A 1 81 ? -8.870 4.244 -6.392 1.00 97.00 81 CYS A N 1
ATOM 581 C CA . CYS A 1 81 ? -10.322 4.119 -6.334 1.00 97.00 81 CYS A CA 1
ATOM 582 C C . CYS A 1 81 ? -10.847 4.757 -5.044 1.00 97.00 81 CYS A C 1
ATOM 584 O O . CYS A 1 81 ? -10.542 4.313 -3.936 1.00 97.00 81 CYS A O 1
ATOM 586 N N . SER A 1 82 ? -11.699 5.771 -5.181 1.00 94.69 82 SER A N 1
ATOM 587 C CA . SER A 1 82 ? -12.439 6.360 -4.062 1.00 94.69 82 SER A CA 1
ATOM 588 C C . SER A 1 82 ? -13.756 5.613 -3.799 1.00 94.69 82 SER A C 1
ATOM 590 O O . SER A 1 82 ? -14.184 4.760 -4.576 1.00 94.69 82 SER A O 1
ATOM 592 N N . ALA A 1 83 ? -14.480 5.984 -2.736 1.00 90.38 83 ALA A N 1
ATOM 593 C CA . ALA A 1 83 ? -15.754 5.358 -2.351 1.00 90.38 83 ALA A CA 1
ATOM 594 C C . ALA A 1 83 ? -16.889 5.440 -3.405 1.00 90.38 83 ALA A C 1
ATOM 596 O O . ALA A 1 83 ? -17.946 4.827 -3.215 1.00 90.38 83 ALA A O 1
ATOM 597 N N . SER A 1 84 ? -16.734 6.229 -4.475 1.00 86.56 84 SER A N 1
ATOM 598 C CA . SER A 1 84 ? -17.738 6.353 -5.545 1.00 86.56 84 SER A CA 1
ATOM 599 C C . SER A 1 84 ? -17.194 6.749 -6.923 1.00 86.56 84 SER A C 1
ATOM 601 O O . SER A 1 84 ? -17.995 7.080 -7.797 1.00 86.56 84 SER A O 1
ATOM 603 N N . TYR A 1 85 ? -15.875 6.742 -7.121 1.00 89.88 85 TYR A N 1
ATOM 604 C CA . TYR A 1 85 ? -15.228 7.104 -8.383 1.00 89.88 85 TYR A CA 1
ATOM 605 C C . TYR A 1 85 ? -13.952 6.259 -8.563 1.00 89.88 85 TYR A C 1
ATOM 607 O O . TYR A 1 85 ? -13.060 6.390 -7.717 1.00 89.88 85 TYR A O 1
ATOM 615 N N . PRO A 1 86 ? -13.893 5.378 -9.583 1.00 93.44 86 PRO A N 1
ATOM 616 C CA . PRO A 1 86 ? -12.682 4.675 -9.997 1.00 93.44 86 PRO A CA 1
ATOM 617 C C . PRO A 1 86 ? -11.811 5.575 -10.888 1.00 93.44 86 PRO A C 1
ATOM 619 O O . PRO A 1 86 ? -12.331 6.467 -11.563 1.00 93.44 86 PRO A O 1
ATOM 622 N N . SER A 1 87 ? -10.505 5.316 -10.902 1.00 93.25 87 SER A N 1
ATOM 623 C CA . SER A 1 87 ? -9.479 6.096 -11.618 1.00 93.25 87 SER A CA 1
ATOM 624 C C . SER A 1 87 ? -8.126 5.384 -11.552 1.00 93.25 87 SER A C 1
ATOM 626 O O . SER A 1 87 ? -7.936 4.552 -10.670 1.00 93.25 87 SER A O 1
ATOM 628 N N . GLY A 1 88 ? -7.187 5.690 -12.454 1.00 91.81 88 GLY A N 1
ATOM 629 C CA . GLY A 1 88 ? -5.797 5.215 -12.378 1.00 91.81 88 GLY A CA 1
ATOM 630 C C . GLY A 1 88 ? -5.693 3.689 -12.332 1.00 91.81 88 GLY A C 1
ATOM 631 O O . GLY A 1 88 ? -5.148 3.140 -11.381 1.00 91.81 88 GLY A O 1
ATOM 632 N N . PHE A 1 89 ? -6.324 2.996 -13.288 1.00 94.44 89 PHE A N 1
ATOM 633 C CA . PHE A 1 89 ? -6.503 1.530 -13.330 1.00 94.44 89 PHE A CA 1
ATOM 634 C C . PHE A 1 89 ? -7.323 0.914 -12.171 1.00 94.44 89 PHE A C 1
ATOM 636 O O . PHE A 1 89 ? -7.746 -0.241 -12.267 1.00 94.44 89 PHE A O 1
ATOM 643 N N . CYS A 1 90 ? -7.600 1.668 -11.104 1.00 96.69 90 CYS A N 1
ATOM 644 C CA . CYS A 1 90 ? -8.222 1.180 -9.880 1.00 96.69 90 CYS A CA 1
ATOM 645 C C . CYS A 1 90 ? -9.754 1.208 -9.967 1.00 96.69 90 CYS A C 1
ATOM 647 O O . CYS A 1 90 ? -10.378 2.272 -9.966 1.00 96.69 90 CYS A O 1
ATOM 649 N N . TRP A 1 91 ? -10.372 0.024 -9.970 1.00 95.12 91 TRP A N 1
ATOM 650 C CA . TRP A 1 91 ? -11.833 -0.150 -10.014 1.00 95.12 91 TRP A CA 1
ATOM 651 C C . TRP A 1 91 ? -12.482 -0.379 -8.639 1.00 95.12 91 TRP A C 1
ATOM 653 O O . TRP A 1 91 ? -13.657 -0.050 -8.459 1.00 95.12 91 TRP A O 1
ATOM 663 N N . VAL A 1 92 ? -11.738 -0.939 -7.679 1.00 96.31 92 VAL A N 1
ATOM 664 C CA . VAL A 1 92 ? -12.137 -1.139 -6.275 1.00 96.31 92 VAL A CA 1
ATOM 665 C C . VAL A 1 92 ? -10.900 -0.947 -5.400 1.00 96.31 92 VAL A C 1
ATOM 667 O O . VAL A 1 92 ? -9.821 -1.392 -5.765 1.00 96.31 92 VAL A O 1
ATOM 670 N N . ASN A 1 93 ? -11.034 -0.302 -4.240 1.00 98.50 93 ASN A N 1
ATOM 671 C CA . ASN A 1 93 ? -9.901 -0.104 -3.337 1.00 98.50 93 ASN A CA 1
ATOM 672 C C . ASN A 1 93 ? -9.613 -1.365 -2.503 1.00 98.50 93 ASN A C 1
ATOM 674 O O . ASN A 1 93 ? -10.223 -1.582 -1.453 1.00 98.50 93 ASN A O 1
ATOM 678 N N . ASN A 1 94 ? -8.692 -2.193 -3.000 1.00 98.75 94 ASN A N 1
ATOM 679 C CA . ASN A 1 94 ? -8.317 -3.487 -2.428 1.00 98.75 94 ASN A CA 1
ATOM 680 C C . ASN A 1 94 ? -7.926 -3.390 -0.940 1.00 98.75 94 ASN A C 1
ATOM 682 O O . ASN A 1 94 ? -8.485 -4.108 -0.107 1.00 98.75 94 ASN A O 1
ATOM 686 N N . VAL A 1 95 ? -7.030 -2.461 -0.579 1.00 98.81 95 VAL A N 1
ATOM 687 C CA . VAL A 1 95 ? -6.571 -2.276 0.810 1.00 98.81 95 VAL A CA 1
ATOM 688 C C . VAL A 1 95 ? -7.721 -1.889 1.742 1.00 98.81 95 VAL A C 1
ATOM 690 O O . VAL A 1 95 ? -7.870 -2.487 2.809 1.00 98.81 95 VAL A O 1
ATOM 693 N N . HIS A 1 96 ? -8.591 -0.952 1.347 1.00 98.75 96 HIS A N 1
ATOM 694 C CA . HIS A 1 96 ? -9.754 -0.588 2.167 1.00 98.75 96 HIS A CA 1
ATOM 695 C C . HIS A 1 96 ? -10.784 -1.716 2.291 1.00 98.75 96 HIS A C 1
ATOM 697 O O . HIS A 1 96 ? -11.435 -1.812 3.332 1.00 98.75 96 HIS A O 1
ATOM 703 N N . VAL A 1 97 ? -10.919 -2.605 1.299 1.00 98.69 97 VAL A N 1
ATOM 704 C CA . VAL A 1 97 ? -11.729 -3.827 1.459 1.00 98.69 97 VAL A CA 1
ATOM 705 C C . VAL A 1 97 ? -11.100 -4.760 2.498 1.00 98.69 97 VAL A C 1
ATOM 707 O O . VAL A 1 97 ? -11.816 -5.209 3.391 1.00 98.69 97 VAL A O 1
ATOM 710 N N . GLY A 1 98 ? -9.779 -4.967 2.472 1.00 98.81 98 GLY A N 1
ATOM 711 C CA . GLY A 1 98 ? -9.060 -5.742 3.492 1.00 98.81 98 GLY A CA 1
ATOM 712 C C . GLY A 1 98 ? -9.212 -5.176 4.910 1.00 98.81 98 GLY A C 1
ATOM 713 O O . GLY A 1 98 ? -9.551 -5.910 5.840 1.00 98.81 98 GLY A O 1
ATOM 714 N N . VAL A 1 99 ? -9.061 -3.856 5.076 1.00 98.81 99 VAL A N 1
ATOM 715 C CA . VAL A 1 99 ? -9.307 -3.150 6.349 1.00 98.81 99 VAL A CA 1
ATOM 716 C C . VAL A 1 99 ? -10.751 -3.352 6.826 1.00 98.81 99 VAL A C 1
ATOM 718 O O . VAL A 1 99 ? -10.985 -3.629 8.004 1.00 98.81 99 VAL A O 1
ATOM 721 N N . MET A 1 100 ? -11.737 -3.254 5.930 1.00 98.50 100 MET A N 1
ATOM 722 C CA . MET A 1 100 ? -13.141 -3.441 6.303 1.00 98.50 100 MET A CA 1
ATOM 723 C C . MET A 1 100 ? -13.498 -4.899 6.611 1.00 98.50 100 MET A C 1
ATOM 725 O O . MET A 1 100 ? -14.282 -5.131 7.531 1.00 98.50 100 MET A O 1
ATOM 729 N N . HIS A 1 101 ? -12.908 -5.874 5.914 1.00 98.62 101 HIS A N 1
ATOM 730 C CA . HIS A 1 101 ? -13.048 -7.301 6.230 1.00 98.62 101 HIS A CA 1
ATOM 731 C C . HIS A 1 101 ? -12.460 -7.614 7.609 1.00 98.62 101 HIS A C 1
ATOM 733 O O . HIS A 1 101 ? -13.143 -8.192 8.452 1.00 98.62 101 HIS A O 1
ATOM 739 N N . ALA A 1 102 ? -11.260 -7.109 7.912 1.00 98.56 102 ALA A N 1
ATOM 740 C CA . ALA A 1 102 ? -10.658 -7.217 9.241 1.00 98.56 102 ALA A CA 1
ATOM 741 C C . ALA A 1 102 ? -11.539 -6.590 10.345 1.00 98.56 102 ALA A C 1
ATOM 743 O O . ALA A 1 102 ? -11.654 -7.141 11.441 1.00 98.56 102 ALA A O 1
ATOM 744 N N . ALA A 1 103 ? -12.205 -5.463 10.068 1.00 98.00 103 ALA A N 1
ATOM 745 C CA . ALA A 1 103 ? -13.097 -4.791 11.021 1.00 98.00 103 ALA A CA 1
ATOM 746 C C . ALA A 1 103 ? -14.432 -5.523 11.241 1.00 98.00 103 ALA A C 1
ATOM 748 O O . ALA A 1 103 ? -14.976 -5.492 12.348 1.00 98.00 103 ALA A O 1
ATOM 749 N N . LEU A 1 104 ? -14.965 -6.171 10.203 1.00 97.25 104 LEU A N 1
ATOM 750 C CA . LEU A 1 104 ? -16.231 -6.909 10.244 1.00 97.25 104 LEU A CA 1
ATOM 751 C C . LEU A 1 104 ? -16.073 -8.327 10.811 1.00 97.25 104 LEU A C 1
ATOM 753 O O . LEU A 1 104 ? -16.929 -8.763 11.580 1.00 97.25 104 LEU A O 1
ATOM 757 N N . THR A 1 105 ? -14.991 -9.016 10.444 1.00 97.25 105 THR A N 1
ATOM 758 C CA . THR A 1 105 ? -14.762 -10.444 10.720 1.00 97.25 105 THR A CA 1
ATOM 759 C C . THR A 1 105 ? -13.893 -10.660 11.962 1.00 97.25 105 THR A C 1
ATOM 761 O O . THR A 1 105 ? -14.223 -11.499 12.796 1.00 97.25 105 THR A O 1
ATOM 764 N N . HIS A 1 106 ? -12.834 -9.857 12.139 1.00 96.50 106 HIS A N 1
ATOM 765 C CA . HIS A 1 106 ? -11.818 -10.034 13.197 1.00 96.50 106 HIS A CA 1
ATOM 766 C C . HIS A 1 106 ? -11.810 -8.927 14.260 1.00 96.50 106 HIS A C 1
ATOM 768 O O . HIS A 1 106 ? -10.962 -8.914 15.148 1.00 96.50 106 HIS A O 1
ATOM 774 N N . GLY A 1 107 ? -12.751 -7.982 14.189 1.00 95.94 107 GLY A N 1
ATOM 775 C CA . GLY A 1 107 ? -12.909 -6.924 15.191 1.00 95.94 107 GLY A CA 1
ATOM 776 C C . GLY A 1 107 ? -11.820 -5.844 15.187 1.00 95.94 107 GLY A C 1
ATOM 777 O O . GLY A 1 107 ? -11.686 -5.137 16.186 1.00 95.94 107 GLY A O 1
ATOM 778 N N . LEU A 1 108 ? -11.070 -5.686 14.086 1.00 97.94 108 LEU A N 1
ATOM 779 C CA . LEU A 1 108 ? -10.053 -4.640 13.909 1.00 97.94 108 LEU A CA 1
ATOM 780 C C . LEU A 1 108 ? -10.573 -3.258 14.348 1.00 97.94 108 LEU A C 1
ATOM 782 O O . LEU A 1 108 ? -11.516 -2.707 13.772 1.00 97.94 108 LEU A O 1
ATOM 786 N N . THR A 1 109 ? -9.914 -2.670 15.346 1.00 97.75 109 THR A N 1
ATOM 787 C CA . THR A 1 109 ? -10.308 -1.387 15.939 1.00 97.75 109 THR A CA 1
ATOM 788 C C . THR A 1 109 ? -9.606 -0.193 15.298 1.00 97.75 109 THR A C 1
ATOM 790 O O . THR A 1 109 ? -10.145 0.915 15.328 1.00 97.75 109 THR A O 1
ATOM 793 N N . HIS A 1 110 ? -8.433 -0.396 14.693 1.00 98.38 110 HIS A N 1
ATOM 794 C CA . HIS A 1 110 ? -7.741 0.625 13.906 1.00 98.38 110 HIS A CA 1
ATOM 795 C C . HIS A 1 110 ? -6.712 0.029 12.935 1.00 98.38 110 HIS A C 1
ATOM 797 O O . HIS A 1 110 ? -6.065 -0.958 13.263 1.00 98.38 110 HIS A O 1
ATOM 803 N N . ALA A 1 111 ? -6.526 0.640 11.763 1.00 98.75 111 ALA A N 1
ATOM 804 C CA . ALA A 1 111 ? -5.473 0.275 10.811 1.00 98.75 111 ALA A CA 1
ATOM 805 C C . ALA A 1 111 ? -4.619 1.481 10.425 1.00 98.75 111 ALA A C 1
ATOM 807 O O . ALA A 1 111 ? -5.121 2.598 10.305 1.00 98.75 111 ALA A O 1
ATOM 808 N N . ALA A 1 112 ? -3.338 1.232 10.171 1.00 98.88 112 ALA A N 1
ATOM 809 C CA . ALA A 1 112 ? -2.475 2.155 9.447 1.00 98.88 112 ALA A CA 1
ATOM 810 C C . ALA A 1 112 ? -2.288 1.636 8.017 1.00 98.88 112 ALA A C 1
ATOM 812 O O . ALA A 1 112 ? -1.949 0.470 7.840 1.00 98.88 112 ALA A O 1
ATOM 813 N N . ILE A 1 113 ? -2.505 2.485 7.017 1.00 98.94 113 ILE A N 1
ATOM 814 C CA . ILE A 1 113 ? -2.154 2.226 5.620 1.00 98.94 113 ILE A CA 1
ATOM 815 C C . ILE A 1 113 ? -0.865 2.991 5.329 1.00 98.94 113 ILE A C 1
ATOM 817 O O . ILE A 1 113 ? -0.831 4.208 5.508 1.00 98.94 113 ILE A O 1
ATOM 821 N N . ILE A 1 114 ? 0.170 2.287 4.881 1.00 98.88 114 ILE A N 1
ATOM 822 C CA . ILE A 1 114 ? 1.395 2.876 4.342 1.00 98.88 114 ILE A CA 1
ATOM 823 C C . ILE A 1 114 ? 1.376 2.674 2.829 1.00 98.88 114 ILE A C 1
ATOM 825 O O . ILE A 1 114 ? 1.244 1.550 2.355 1.00 98.88 114 ILE A O 1
ATOM 829 N N . ASP A 1 115 ? 1.471 3.760 2.077 1.00 98.88 115 ASP A N 1
ATOM 830 C CA . ASP A 1 115 ? 1.429 3.764 0.616 1.00 98.88 115 ASP A CA 1
ATOM 831 C C . ASP A 1 115 ? 2.799 4.202 0.082 1.00 98.88 115 ASP A C 1
ATOM 833 O O . ASP A 1 115 ? 3.256 5.304 0.399 1.00 98.88 115 ASP A O 1
ATOM 837 N N . PHE A 1 116 ? 3.479 3.317 -0.652 1.00 98.56 116 PHE A N 1
ATOM 838 C CA . PHE A 1 116 ? 4.793 3.591 -1.258 1.00 98.56 116 PHE A CA 1
ATOM 839 C C . PHE A 1 116 ? 4.798 3.505 -2.791 1.00 98.56 116 PHE A C 1
ATOM 841 O O . PHE A 1 116 ? 5.869 3.526 -3.400 1.00 98.56 116 PHE A O 1
ATOM 848 N N . ASP A 1 117 ? 3.615 3.407 -3.404 1.00 98.56 117 ASP A N 1
ATOM 849 C CA . ASP A 1 117 ? 3.442 3.613 -4.842 1.00 98.56 117 ASP A CA 1
ATOM 850 C C . ASP A 1 117 ? 3.967 5.001 -5.259 1.00 98.56 117 ASP A C 1
ATOM 852 O O . ASP A 1 117 ? 3.932 5.957 -4.475 1.00 98.56 117 ASP A O 1
ATOM 856 N N . LEU A 1 118 ? 4.475 5.134 -6.489 1.00 97.94 118 LEU A N 1
ATOM 857 C CA . LEU A 1 118 ? 4.962 6.421 -6.996 1.00 97.94 118 LEU A CA 1
ATOM 858 C C . LEU A 1 118 ? 3.855 7.486 -7.019 1.00 97.94 118 LEU A C 1
ATOM 860 O O . LEU A 1 118 ? 4.147 8.683 -6.938 1.00 97.94 118 LEU A O 1
ATOM 864 N N . HIS A 1 119 ? 2.602 7.057 -7.138 1.00 98.00 119 HIS A N 1
ATOM 865 C CA . HIS A 1 119 ? 1.424 7.893 -7.286 1.00 98.00 119 HIS A CA 1
ATOM 866 C C . HIS A 1 119 ? 0.722 8.132 -5.945 1.00 98.00 119 HIS A C 1
ATOM 868 O O . HIS A 1 119 ? 0.699 7.285 -5.053 1.00 98.00 119 HIS A O 1
ATOM 874 N N . HIS A 1 120 ? 0.101 9.304 -5.778 1.00 98.38 120 HIS A N 1
ATOM 875 C CA . HIS A 1 120 ? -0.674 9.569 -4.560 1.00 98.38 120 HIS A CA 1
ATOM 876 C C . HIS A 1 120 ? -1.989 8.784 -4.585 1.00 98.38 120 HIS A C 1
ATOM 878 O O . HIS A 1 120 ? -2.853 9.080 -5.410 1.00 98.38 120 HIS A O 1
ATOM 884 N N . GLY A 1 121 ? -2.168 7.847 -3.647 1.00 98.25 121 GLY A N 1
ATOM 885 C CA . GLY A 1 121 ? -3.414 7.106 -3.406 1.00 98.25 121 GLY A CA 1
ATOM 886 C C . GLY A 1 121 ? -4.559 7.986 -2.886 1.00 98.25 121 GLY A C 1
ATOM 887 O O . GLY A 1 121 ? -5.057 7.823 -1.768 1.00 98.25 121 GLY A O 1
ATOM 888 N N . ASP A 1 122 ? -5.003 8.928 -3.713 1.00 98.00 122 ASP A N 1
ATOM 889 C CA . ASP A 1 122 ? -6.073 9.890 -3.459 1.00 98.00 122 ASP A CA 1
ATOM 890 C C . ASP A 1 122 ? -7.409 9.209 -3.118 1.00 98.00 122 ASP A C 1
ATOM 892 O O . ASP A 1 122 ? -8.132 9.654 -2.218 1.00 98.00 122 ASP A O 1
ATOM 896 N N . GLY A 1 123 ? -7.697 8.075 -3.760 1.00 98.06 123 GLY A N 1
ATOM 897 C CA . GLY A 1 123 ? -8.802 7.183 -3.419 1.00 98.06 123 GLY A CA 1
ATOM 898 C C . GLY A 1 123 ? -8.712 6.650 -1.986 1.00 98.06 123 GLY A C 1
ATOM 899 O O . GLY A 1 123 ? -9.655 6.823 -1.206 1.00 98.06 123 GLY A O 1
ATOM 900 N N . SER A 1 124 ? -7.566 6.074 -1.610 1.00 98.62 124 SER A N 1
ATOM 901 C CA . SER A 1 124 ? -7.267 5.566 -0.265 1.00 98.62 124 SER A CA 1
ATOM 902 C C . SER A 1 124 ? -7.362 6.659 0.802 1.00 98.62 124 SER A C 1
ATOM 904 O O . SER A 1 124 ? -8.012 6.451 1.834 1.00 98.62 124 SER A O 1
ATOM 906 N N . GLN A 1 125 ? -6.805 7.845 0.542 1.00 98.62 125 GLN A N 1
ATOM 907 C CA . GLN A 1 125 ? -6.926 9.005 1.427 1.00 98.62 125 GLN A CA 1
ATOM 908 C C . GLN A 1 125 ? -8.390 9.454 1.577 1.00 98.62 125 GLN A C 1
ATOM 910 O O . GLN A 1 125 ? -8.866 9.695 2.691 1.00 98.62 125 GLN A O 1
ATOM 915 N N . SER A 1 126 ? -9.137 9.528 0.471 1.00 98.25 126 SER A N 1
ATOM 916 C CA . SER A 1 126 ? -10.547 9.937 0.454 1.00 98.25 126 SER A CA 1
ATOM 917 C C . SER A 1 126 ? -11.451 8.954 1.207 1.00 98.25 126 SER A C 1
ATOM 919 O O . SER A 1 126 ? -12.316 9.378 1.981 1.00 98.25 126 SER A O 1
ATOM 921 N N . ILE A 1 127 ? -11.245 7.639 1.052 1.00 98.56 127 ILE A N 1
ATOM 922 C CA . ILE A 1 127 ? -12.010 6.622 1.791 1.00 98.56 127 ILE A CA 1
ATOM 923 C C . ILE A 1 127 ? -11.688 6.691 3.288 1.00 98.56 127 ILE A C 1
ATOM 925 O O . ILE A 1 127 ? -12.624 6.727 4.093 1.00 98.56 127 ILE A O 1
ATOM 929 N N . ALA A 1 128 ? -10.407 6.777 3.668 1.00 98.62 128 ALA A N 1
ATOM 930 C CA . ALA A 1 128 ? -9.990 6.904 5.067 1.00 98.62 128 ALA A CA 1
ATOM 931 C C . ALA A 1 128 ? -10.605 8.153 5.721 1.00 98.62 128 ALA A C 1
ATOM 933 O O . ALA A 1 128 ? -11.232 8.061 6.781 1.00 98.62 128 ALA A O 1
ATOM 934 N N . TRP A 1 129 ? -10.533 9.306 5.044 1.00 98.12 129 TRP A N 1
ATOM 935 C CA . TRP A 1 129 ? -11.119 10.559 5.520 1.00 98.12 129 TRP A CA 1
ATOM 936 C C . TRP A 1 129 ? -12.632 10.449 5.736 1.00 98.12 129 TRP A C 1
ATOM 938 O O . TRP A 1 129 ? -13.157 10.842 6.788 1.00 98.12 129 TRP A O 1
ATOM 948 N N . GLN A 1 130 ? -13.351 9.882 4.763 1.00 97.38 130 GLN A N 1
ATOM 949 C CA . GLN A 1 130 ? -14.796 9.688 4.851 1.00 97.38 130 GLN A CA 1
ATOM 950 C C . GLN A 1 130 ? -15.183 8.668 5.933 1.00 97.38 130 GLN A C 1
ATOM 952 O O . GLN A 1 130 ? -16.191 8.873 6.613 1.00 97.38 130 GLN A O 1
ATOM 957 N N . HIS A 1 131 ? -14.406 7.595 6.122 1.00 97.38 131 HIS A N 1
ATOM 958 C CA . HIS A 1 131 ? -14.637 6.616 7.184 1.00 97.38 131 HIS A CA 1
ATOM 959 C C . HIS A 1 131 ? -14.450 7.257 8.563 1.00 97.38 131 HIS A C 1
ATOM 961 O O . HIS A 1 131 ? -15.393 7.260 9.355 1.00 97.38 131 HIS A O 1
ATOM 967 N N . ASN A 1 132 ? -13.290 7.868 8.831 1.00 97.94 132 ASN A N 1
ATOM 968 C CA . ASN A 1 132 ? -13.004 8.544 10.101 1.00 97.94 132 ASN A CA 1
ATOM 969 C C . ASN A 1 132 ? -14.081 9.594 10.435 1.00 97.94 132 ASN A C 1
ATOM 971 O O . ASN A 1 132 ? -14.600 9.607 11.551 1.00 97.94 132 ASN A O 1
ATOM 975 N N . THR A 1 133 ? -14.496 10.412 9.457 1.00 97.25 133 THR A N 1
ATOM 976 C CA . THR A 1 133 ? -15.581 11.400 9.637 1.00 97.25 133 THR A CA 1
ATOM 977 C C . THR A 1 133 ? -16.887 10.748 10.108 1.00 97.25 133 THR A C 1
ATOM 979 O O . THR A 1 133 ? -17.532 11.251 11.035 1.00 97.25 133 THR A O 1
ATOM 982 N N . ARG A 1 134 ? -17.278 9.608 9.515 1.00 95.75 134 ARG A N 1
ATOM 983 C CA . ARG A 1 134 ? -18.463 8.845 9.947 1.00 95.75 134 ARG A CA 1
ATOM 984 C C . ARG A 1 134 ? -18.281 8.249 11.346 1.00 95.75 134 ARG A C 1
ATOM 986 O O . ARG A 1 134 ? -19.207 8.343 12.146 1.00 95.75 134 ARG A O 1
ATOM 993 N N . GLY A 1 135 ? -17.108 7.695 11.659 1.00 95.38 135 GLY A N 1
ATOM 994 C CA . GLY A 1 135 ? -16.832 7.047 12.945 1.00 95.38 135 GLY A CA 1
ATOM 995 C C . GLY A 1 135 ? -16.738 8.005 14.130 1.00 95.38 135 GLY A C 1
ATOM 996 O O . GLY A 1 135 ? -17.283 7.716 15.194 1.00 95.38 135 GLY A O 1
ATOM 997 N N . VA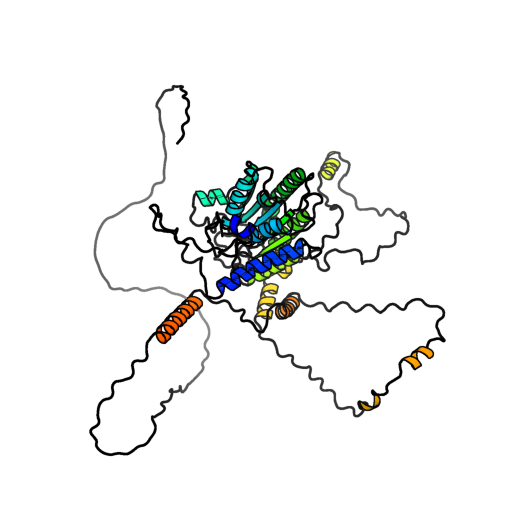L A 1 136 ? -16.143 9.188 13.944 1.00 94.31 136 VAL A N 1
ATOM 998 C CA . VAL A 1 136 ? -16.157 10.275 14.944 1.00 94.31 136 VAL A CA 1
ATOM 999 C C . VAL A 1 136 ? -17.581 10.777 15.200 1.00 94.31 136 VAL A C 1
ATOM 1001 O O . VAL A 1 136 ? -17.929 11.092 16.337 1.00 94.31 136 VAL A O 1
ATOM 1004 N N . SER A 1 137 ? -18.420 10.809 14.162 1.00 94.25 137 SER A N 1
ATOM 1005 C CA . SER A 1 137 ? -19.822 11.247 14.242 1.00 94.25 137 SER A CA 1
ATOM 1006 C C . SER A 1 137 ? -20.793 10.153 14.716 1.00 94.25 137 SER A C 1
ATOM 1008 O O . SER A 1 137 ? -21.993 10.406 14.839 1.00 94.25 137 SER A O 1
ATOM 1010 N N . ALA A 1 138 ? -20.318 8.924 14.944 1.00 94.00 138 ALA A N 1
ATOM 1011 C CA . ALA A 1 138 ? -21.173 7.778 15.223 1.00 94.00 138 ALA A CA 1
ATOM 1012 C C . ALA A 1 138 ? -21.767 7.816 16.643 1.00 94.00 138 ALA A C 1
ATOM 1014 O O . ALA A 1 138 ? -21.120 8.204 17.618 1.00 94.00 138 ALA A O 1
ATOM 1015 N N . ALA A 1 139 ? -23.005 7.332 16.785 1.00 94.25 139 ALA A N 1
ATOM 1016 C CA . ALA A 1 139 ? -23.616 7.135 18.097 1.00 94.25 139 ALA A CA 1
ATOM 1017 C C . ALA A 1 139 ? -22.791 6.147 18.947 1.00 94.25 139 ALA A C 1
ATOM 1019 O O . ALA A 1 139 ? -22.200 5.200 18.423 1.00 94.25 139 ALA A O 1
ATOM 1020 N N . LYS A 1 140 ? -22.780 6.320 20.277 1.00 87.88 140 LYS A N 1
ATOM 1021 C CA . LYS A 1 140 ? -21.973 5.484 21.193 1.00 87.88 140 LYS A CA 1
ATOM 1022 C C . LYS A 1 140 ? -22.222 3.980 20.986 1.00 87.88 140 LYS A C 1
ATOM 1024 O O . LYS A 1 140 ? -21.272 3.201 20.907 1.00 87.88 140 LYS A O 1
ATOM 1029 N N . ASN A 1 141 ? -23.491 3.607 20.813 1.00 91.69 141 ASN A N 1
ATOM 1030 C CA . ASN A 1 141 ? -23.984 2.249 20.565 1.00 91.69 141 ASN A CA 1
ATOM 1031 C C . ASN A 1 141 ? -23.901 1.784 19.094 1.00 91.69 141 ASN A C 1
ATOM 1033 O O . ASN A 1 141 ? -24.436 0.727 18.773 1.00 91.69 141 ASN A O 1
ATOM 1037 N N . ALA A 1 142 ? -23.259 2.535 18.193 1.00 93.06 142 ALA A N 1
ATOM 1038 C CA . ALA A 1 142 ? -22.984 2.054 16.841 1.00 93.06 142 ALA A CA 1
ATOM 1039 C C . ALA A 1 142 ? -22.093 0.796 16.869 1.00 93.06 142 ALA A C 1
ATOM 1041 O O . ALA A 1 142 ? -21.283 0.614 17.784 1.00 93.06 142 ALA A O 1
ATOM 1042 N N . GLN A 1 143 ? -22.221 -0.046 15.841 1.00 92.75 143 GLN A N 1
ATOM 1043 C CA . GLN A 1 143 ? -21.389 -1.239 15.642 1.00 92.75 143 GLN A CA 1
ATOM 1044 C C . GLN A 1 143 ? -19.892 -0.876 15.646 1.00 92.75 143 GLN A C 1
ATOM 1046 O O . GLN A 1 143 ? -19.522 0.216 15.210 1.00 92.75 143 GLN A O 1
ATOM 1051 N N . ALA A 1 144 ? -19.037 -1.775 16.148 1.00 92.00 144 ALA A N 1
ATOM 1052 C CA . ALA A 1 144 ? -17.610 -1.506 16.356 1.00 92.00 144 ALA A CA 1
ATOM 1053 C C . ALA A 1 144 ? -16.900 -1.058 15.066 1.00 92.00 144 ALA A C 1
ATOM 1055 O O . ALA A 1 144 ? -16.300 0.013 15.054 1.00 92.00 144 ALA A O 1
ATOM 1056 N N . TRP A 1 145 ? -17.100 -1.794 13.969 1.00 93.88 145 TRP A N 1
ATOM 1057 C CA . TRP A 1 145 ? -16.516 -1.521 12.649 1.00 93.88 145 TRP A CA 1
ATOM 1058 C C . TRP A 1 145 ? -16.855 -0.146 12.053 1.00 93.88 145 TRP A C 1
ATOM 1060 O O . TRP A 1 145 ? -16.127 0.349 11.203 1.00 93.88 145 TRP A O 1
ATOM 1070 N N . LYS A 1 146 ? -17.945 0.508 12.492 1.00 94.31 146 LYS A N 1
ATOM 1071 C CA . LYS A 1 146 ? -18.287 1.883 12.068 1.00 94.31 146 LYS A CA 1
ATOM 1072 C C . LYS A 1 146 ? -17.446 2.950 12.773 1.00 94.31 146 LYS A C 1
ATOM 1074 O O . LYS A 1 146 ? -17.577 4.125 12.453 1.00 94.31 146 LYS A O 1
ATOM 1079 N N . LYS A 1 147 ? -16.666 2.553 13.781 1.00 94.75 147 LYS A N 1
ATOM 1080 C CA . LYS A 1 147 ? -15.780 3.389 14.602 1.00 94.75 147 LYS A CA 1
ATOM 1081 C C . LYS A 1 147 ? -14.311 2.969 14.459 1.00 94.75 147 LYS A C 1
ATOM 1083 O O . LYS A 1 147 ? -13.475 3.524 15.172 1.00 94.75 147 LYS A O 1
ATOM 1088 N N . THR A 1 148 ? -14.005 2.018 13.571 1.00 96.62 148 THR A N 1
ATOM 1089 C CA . THR A 1 148 ? -12.630 1.638 13.234 1.00 96.62 148 THR A CA 1
ATOM 1090 C C . THR A 1 148 ? -11.913 2.863 12.678 1.00 96.62 148 THR A C 1
ATOM 1092 O O . THR A 1 148 ? -12.417 3.535 11.781 1.00 96.62 148 THR A O 1
ATOM 1095 N N . SER A 1 149 ? -10.763 3.209 13.252 1.00 97.75 149 SER A N 1
ATOM 1096 C CA . SER A 1 149 ? -9.974 4.340 12.756 1.00 97.75 149 SER A CA 1
ATOM 1097 C C . SER A 1 149 ? -9.051 3.883 11.628 1.00 97.75 149 SER A C 1
ATOM 1099 O O . SER A 1 149 ? -8.548 2.762 11.661 1.00 97.75 149 SER A O 1
ATOM 1101 N N . ILE A 1 150 ? -8.813 4.751 10.646 1.00 98.69 150 ILE A N 1
ATOM 1102 C CA . ILE A 1 150 ? -7.856 4.495 9.567 1.00 98.69 150 ILE A CA 1
ATOM 1103 C C . ILE A 1 150 ? -6.871 5.664 9.494 1.00 98.69 150 ILE A C 1
ATOM 1105 O O . ILE A 1 150 ? -7.276 6.802 9.248 1.00 98.69 150 ILE A O 1
ATOM 1109 N N . GLY A 1 151 ? -5.590 5.390 9.728 1.00 98.75 151 GLY A N 1
ATOM 1110 C CA . GLY A 1 151 ? -4.485 6.292 9.405 1.00 98.75 151 GLY A CA 1
ATOM 1111 C C . GLY A 1 151 ? -3.954 5.999 8.002 1.00 98.75 151 GLY A C 1
ATOM 1112 O O . GLY A 1 151 ? -3.951 4.841 7.590 1.00 98.75 151 GLY A O 1
ATOM 1113 N N . TYR A 1 152 ? -3.516 7.022 7.271 1.00 98.88 152 TYR A N 1
ATOM 1114 C CA . TYR A 1 152 ? -2.950 6.884 5.923 1.00 98.88 152 TYR A CA 1
ATOM 1115 C C . TYR A 1 152 ? -1.656 7.698 5.807 1.00 98.88 152 TYR A C 1
ATOM 1117 O O . TYR A 1 152 ? -1.631 8.893 6.104 1.00 98.88 152 TYR A O 1
ATOM 1125 N N . PHE A 1 153 ? -0.572 7.048 5.398 1.00 98.81 153 PHE A N 1
ATOM 1126 C CA . PHE A 1 153 ? 0.775 7.610 5.381 1.00 98.81 153 PHE A CA 1
ATOM 1127 C C . PHE A 1 153 ? 1.404 7.280 4.027 1.00 98.81 153 PHE A C 1
ATOM 1129 O O . PHE A 1 153 ? 1.567 6.106 3.712 1.00 98.81 153 PHE A O 1
ATOM 1136 N N . SER A 1 154 ? 1.715 8.282 3.206 1.00 98.62 154 SER A N 1
ATOM 1137 C CA . SER A 1 154 ? 2.087 8.069 1.799 1.00 98.62 154 SER A CA 1
ATOM 1138 C C . SER A 1 154 ? 3.410 8.736 1.442 1.00 98.62 154 SER A C 1
ATOM 1140 O O . SER A 1 154 ? 3.682 9.856 1.884 1.00 98.62 154 SER A O 1
ATOM 1142 N N . LEU A 1 155 ? 4.215 8.048 0.632 1.00 98.31 155 LEU A N 1
ATOM 1143 C CA . LEU A 1 155 ? 5.470 8.531 0.065 1.00 98.31 155 LEU A CA 1
ATOM 1144 C C . LEU A 1 155 ? 5.424 8.402 -1.464 1.00 98.31 155 LEU A C 1
ATOM 1146 O O . LEU A 1 155 ? 5.606 7.310 -1.983 1.00 98.31 155 LEU A O 1
ATOM 1150 N N . HIS A 1 156 ? 5.209 9.518 -2.162 1.00 98.12 156 HIS A N 1
ATOM 1151 C CA . HIS A 1 156 ? 4.915 9.553 -3.604 1.00 98.12 156 HIS A CA 1
ATOM 1152 C C . HIS A 1 156 ? 5.603 10.740 -4.305 1.00 98.12 156 HIS A C 1
ATOM 1154 O O . HIS A 1 156 ? 6.126 11.651 -3.654 1.00 98.12 156 HIS A O 1
ATOM 1160 N N . ASP A 1 157 ? 5.583 10.781 -5.638 1.00 97.25 157 ASP A N 1
ATOM 1161 C CA . ASP A 1 157 ? 5.992 11.948 -6.427 1.00 97.25 157 ASP A CA 1
ATOM 1162 C C . ASP A 1 157 ? 4.808 12.895 -6.682 1.00 97.25 157 ASP A C 1
ATOM 1164 O O . ASP A 1 157 ? 3.897 12.607 -7.454 1.00 97.25 157 ASP A O 1
ATOM 1168 N N . ILE A 1 158 ? 4.862 14.079 -6.070 1.00 96.19 158 ILE A N 1
ATOM 1169 C CA . ILE A 1 158 ? 3.837 15.133 -6.168 1.00 96.19 158 ILE A CA 1
ATOM 1170 C C . ILE A 1 158 ? 3.634 15.696 -7.586 1.00 96.19 158 ILE A C 1
ATOM 1172 O O . ILE A 1 158 ? 2.648 16.386 -7.834 1.00 96.19 158 ILE A O 1
ATOM 1176 N N . ASN A 1 159 ? 4.554 15.428 -8.516 1.00 95.19 159 ASN A N 1
ATOM 1177 C CA . ASN A 1 159 ? 4.465 15.867 -9.912 1.00 95.19 159 ASN A CA 1
ATOM 1178 C C . ASN A 1 159 ? 3.898 14.773 -10.835 1.00 95.19 159 ASN A C 1
ATOM 1180 O O . ASN A 1 159 ? 3.626 15.039 -12.006 1.00 95.19 159 ASN A O 1
ATOM 1184 N N . SER A 1 160 ? 3.736 13.549 -10.329 1.00 94.38 160 SER A N 1
ATOM 1185 C CA . SER A 1 160 ? 3.128 12.424 -11.043 1.00 94.38 160 SER A CA 1
ATOM 1186 C C . SER A 1 160 ? 1.620 12.345 -10.773 1.00 94.38 160 SER A C 1
ATOM 1188 O O . SER A 1 160 ? 1.035 13.206 -10.108 1.00 94.38 160 SER A O 1
ATOM 1190 N N . TYR A 1 161 ? 0.952 11.345 -11.354 1.00 93.00 161 TYR A N 1
ATOM 1191 C CA . TYR A 1 161 ? -0.495 11.172 -11.216 1.00 93.00 161 TYR A CA 1
ATOM 1192 C C . TYR A 1 161 ? -0.915 11.043 -9.732 1.00 93.00 161 TYR A C 1
ATOM 1194 O O . TYR A 1 161 ? -0.197 10.424 -8.944 1.00 93.00 161 TYR A O 1
ATOM 1202 N N . PRO A 1 162 ? -2.040 11.649 -9.303 1.00 93.81 162 PRO A N 1
ATOM 1203 C CA . PRO A 1 162 ? -3.037 12.374 -10.093 1.00 93.81 162 PRO A CA 1
ATOM 1204 C C . PRO A 1 162 ? -2.753 13.884 -10.226 1.00 93.81 162 PRO A C 1
ATOM 1206 O O . PRO A 1 162 ? -3.627 14.629 -10.676 1.00 93.81 162 PRO A O 1
ATOM 1209 N N . CYS A 1 163 ? -1.584 14.362 -9.791 1.00 94.44 163 CYS A N 1
ATOM 1210 C CA . CYS A 1 163 ? -1.221 15.779 -9.696 1.00 94.44 163 CYS A CA 1
ATOM 1211 C C . CYS A 1 163 ? -0.483 16.331 -10.932 1.00 94.44 163 CYS A C 1
ATOM 1213 O O . CYS A 1 163 ? -0.113 17.505 -10.948 1.00 94.44 163 CYS A O 1
ATOM 1215 N N . GLU A 1 164 ? -0.319 15.535 -11.990 1.00 91.62 164 GLU A N 1
ATOM 1216 C CA . GLU A 1 164 ? 0.541 15.797 -13.153 1.00 91.62 164 GLU A CA 1
ATOM 1217 C C . GLU A 1 164 ? 0.143 17.028 -13.984 1.00 91.62 164 GLU A C 1
ATOM 1219 O O . GLU A 1 164 ? 0.957 17.598 -14.709 1.00 91.62 164 GLU A O 1
ATOM 1224 N N . MET A 1 165 ? -1.109 17.472 -13.848 1.00 91.62 165 MET A N 1
ATOM 1225 C CA . MET A 1 165 ? -1.642 18.681 -14.486 1.00 91.62 165 MET A CA 1
ATOM 1226 C C . MET A 1 165 ? -1.608 19.928 -13.580 1.00 91.62 165 MET A C 1
ATOM 1228 O O . MET A 1 165 ? -2.096 20.983 -13.983 1.00 91.62 165 MET A O 1
ATOM 1232 N N . GLY A 1 166 ? -1.056 19.828 -12.364 1.00 91.50 166 GLY A N 1
ATOM 1233 C CA . GLY A 1 166 ? -0.937 20.943 -11.415 1.00 91.50 166 GLY A CA 1
ATOM 1234 C C . GLY A 1 166 ? -2.259 21.399 -10.783 1.00 91.50 166 GLY A C 1
ATOM 1235 O O . GLY A 1 166 ? -2.392 22.570 -10.430 1.00 91.50 166 GLY A O 1
ATOM 1236 N N . ASP A 1 167 ? -3.247 20.505 -10.669 1.00 94.94 167 ASP A N 1
ATOM 1237 C CA . ASP A 1 167 ? -4.566 20.824 -10.108 1.00 94.94 167 ASP A CA 1
ATOM 1238 C C . ASP A 1 167 ? -4.486 21.267 -8.634 1.00 94.94 167 ASP A C 1
ATOM 1240 O O . ASP A 1 167 ? -3.889 20.594 -7.792 1.00 94.94 167 ASP A O 1
ATOM 1244 N N . GLU A 1 168 ? -5.116 22.401 -8.314 1.00 96.25 168 GLU A N 1
ATOM 1245 C CA . GLU A 1 168 ? -4.998 23.046 -7.004 1.00 96.25 168 GLU A CA 1
ATOM 1246 C C . GLU A 1 168 ? -5.603 22.214 -5.857 1.00 96.25 168 GLU A C 1
ATOM 1248 O O . GLU A 1 168 ? -5.092 22.268 -4.735 1.00 96.25 168 GLU A O 1
ATOM 1253 N N . GLU A 1 169 ? -6.676 21.453 -6.093 1.00 95.62 169 GLU A N 1
ATOM 1254 C CA . GLU A 1 169 ? -7.283 20.608 -5.060 1.00 95.62 169 GLU A CA 1
ATOM 1255 C C . GLU A 1 169 ? -6.460 19.334 -4.857 1.00 95.62 169 GLU A C 1
ATOM 1257 O O . GLU A 1 169 ? -6.119 18.995 -3.719 1.00 95.62 169 GLU A O 1
ATOM 1262 N N . LYS A 1 170 ? -6.069 18.665 -5.947 1.00 95.62 170 LYS A N 1
ATOM 1263 C CA . LYS A 1 170 ? -5.252 17.448 -5.881 1.00 95.62 170 LYS A CA 1
ATOM 1264 C C . LYS A 1 170 ? -3.888 17.702 -5.244 1.00 95.62 170 LYS A C 1
ATOM 1266 O O . LYS A 1 170 ? -3.543 17.007 -4.292 1.00 95.62 170 LYS A O 1
ATOM 1271 N N . VAL A 1 171 ? -3.157 18.735 -5.675 1.00 97.62 171 VAL A N 1
ATOM 1272 C CA . VAL A 1 171 ? -1.831 19.071 -5.122 1.00 97.62 171 VAL A CA 1
ATOM 1273 C C . VAL A 1 171 ? -1.921 19.406 -3.630 1.00 97.62 171 VAL A C 1
ATOM 1275 O O . VAL A 1 171 ? -1.049 19.005 -2.859 1.00 97.62 171 VAL A O 1
ATOM 1278 N N . LYS A 1 172 ? -2.990 20.077 -3.173 1.00 97.88 172 LYS A N 1
ATOM 1279 C CA . LYS A 1 172 ? -3.233 20.291 -1.733 1.00 97.88 172 LYS A CA 1
ATOM 1280 C C . LYS A 1 172 ? -3.521 18.989 -0.991 1.00 97.88 172 LYS A C 1
ATOM 1282 O O . LYS A 1 172 ? -2.978 18.791 0.093 1.00 97.88 172 LYS A O 1
ATOM 1287 N N . ASN A 1 173 ? -4.348 18.111 -1.557 1.00 97.19 173 ASN A N 1
ATOM 1288 C CA . ASN A 1 173 ? -4.693 16.824 -0.955 1.00 97.19 173 ASN A CA 1
ATOM 1289 C C . ASN A 1 173 ? -3.469 15.898 -0.851 1.00 97.19 173 ASN A C 1
ATOM 1291 O O . ASN A 1 173 ? -3.250 15.320 0.211 1.00 97.19 173 ASN A O 1
ATOM 1295 N N . ALA A 1 174 ? -2.633 15.833 -1.886 1.00 97.69 174 ALA A N 1
ATOM 1296 C CA . ALA A 1 174 ? -1.350 15.127 -1.894 1.00 97.69 174 ALA A CA 1
ATOM 1297 C C . ALA A 1 174 ? -0.260 15.822 -1.046 1.00 97.69 174 ALA A C 1
ATOM 1299 O O . ALA A 1 174 ? 0.780 15.245 -0.756 1.00 97.69 174 ALA A O 1
ATOM 1300 N N . SER A 1 175 ? -0.488 17.057 -0.585 1.00 98.31 175 SER A N 1
ATOM 1301 C CA . SER A 1 175 ? 0.387 17.777 0.362 1.00 98.31 175 SER A CA 1
ATOM 1302 C C . SER A 1 175 ? -0.146 17.774 1.803 1.00 98.31 175 SER A C 1
ATOM 1304 O O . SER A 1 175 ? 0.348 18.521 2.650 1.00 98.31 175 SER A O 1
ATOM 1306 N N . LEU A 1 176 ? -1.189 16.990 2.100 1.00 97.88 176 LEU A N 1
ATOM 1307 C CA . LEU A 1 176 ? -1.889 17.059 3.382 1.00 97.88 176 LEU A CA 1
ATOM 1308 C C . LEU A 1 176 ? -1.120 16.343 4.504 1.00 97.88 176 LEU A C 1
ATOM 1310 O O . LEU A 1 176 ? -0.905 15.133 4.446 1.00 97.88 176 LEU A O 1
ATOM 1314 N N . CYS A 1 177 ? -0.802 17.085 5.567 1.00 98.00 177 CYS A N 1
ATOM 1315 C CA . CYS A 1 177 ? -0.226 16.567 6.808 1.00 98.00 177 CYS A CA 1
ATOM 1316 C C . CYS A 1 177 ? -1.095 16.985 8.001 1.00 98.00 177 CYS A C 1
ATOM 1318 O O . CYS A 1 177 ? -1.215 18.170 8.313 1.00 98.00 177 CYS A O 1
ATOM 1320 N N . ILE A 1 178 ? -1.731 16.011 8.653 1.00 97.00 178 ILE A N 1
ATOM 1321 C CA . ILE A 1 178 ? -2.721 16.207 9.717 1.00 97.00 178 ILE A CA 1
ATOM 1322 C C . ILE A 1 178 ? -2.661 15.048 10.720 1.00 97.00 178 ILE A C 1
ATOM 1324 O O . ILE A 1 178 ? -2.743 13.879 10.351 1.00 97.00 178 ILE A O 1
ATOM 1328 N N . GLU A 1 179 ? -2.523 15.375 12.003 1.00 94.44 179 GLU A N 1
ATOM 1329 C CA . GLU A 1 179 ? -2.368 14.404 13.091 1.00 94.44 179 GLU A CA 1
ATOM 1330 C C . GLU A 1 179 ? -3.447 14.645 14.153 1.00 94.44 179 GLU A C 1
ATOM 1332 O O . GLU A 1 179 ? -3.541 15.733 14.721 1.00 94.44 179 GLU A O 1
ATOM 1337 N N . ASN A 1 180 ? -4.300 13.640 14.367 1.00 91.81 180 ASN A N 1
ATOM 1338 C CA . ASN A 1 180 ? -5.434 13.574 15.298 1.00 91.81 180 ASN A CA 1
ATOM 1339 C C . ASN A 1 180 ? -6.476 14.729 15.245 1.00 91.81 180 ASN A C 1
ATOM 1341 O O . ASN A 1 180 ? -7.463 14.730 15.987 1.00 91.81 180 ASN A O 1
ATOM 1345 N N . ALA A 1 181 ? -6.338 15.707 14.348 1.00 93.06 181 ALA A N 1
ATOM 1346 C CA . ALA A 1 181 ? -7.295 16.803 14.210 1.00 93.06 181 ALA A CA 1
ATOM 1347 C C . ALA A 1 181 ? -8.598 16.310 13.554 1.00 93.06 181 ALA A C 1
ATOM 1349 O O . ALA A 1 181 ? -8.587 15.675 12.503 1.00 93.06 181 ALA A O 1
ATOM 1350 N N . HIS A 1 182 ? -9.740 16.571 14.201 1.00 93.25 182 HIS A N 1
ATOM 1351 C CA . HIS A 1 182 ? -11.057 16.034 13.816 1.00 93.25 182 HIS A CA 1
ATOM 1352 C C . HIS A 1 182 ? -11.100 14.494 13.662 1.00 93.25 182 HIS A C 1
ATOM 1354 O O . HIS A 1 182 ? -11.965 13.961 12.970 1.00 93.25 182 HIS A O 1
ATOM 1360 N N . GLY A 1 183 ? -10.182 13.776 14.327 1.00 93.25 183 GLY A N 1
ATOM 1361 C CA . GLY A 1 183 ? -10.019 12.321 14.219 1.00 93.25 183 GLY A CA 1
ATOM 1362 C C . GLY A 1 183 ? -9.339 11.843 12.931 1.00 93.25 183 GLY A C 1
ATOM 1363 O O . GLY A 1 183 ? -9.343 10.643 12.664 1.00 93.25 183 GLY A O 1
ATOM 1364 N N . GLN A 1 184 ? -8.764 12.756 12.145 1.00 97.88 184 GLN A N 1
ATOM 1365 C CA . GLN A 1 184 ? -8.033 12.450 10.918 1.00 97.88 184 GLN A CA 1
ATOM 1366 C C . GLN A 1 184 ? -6.542 12.289 11.194 1.00 97.88 184 GLN A C 1
ATOM 1368 O O . GLN A 1 184 ? -5.966 13.028 11.990 1.00 97.88 184 GLN A O 1
ATOM 1373 N N . ASN A 1 185 ? -5.930 11.319 10.519 1.00 97.88 185 ASN A N 1
ATOM 1374 C CA . ASN A 1 185 ? -4.508 11.010 10.612 1.00 97.88 185 ASN A CA 1
ATOM 1375 C C . ASN A 1 185 ? -4.014 10.702 9.194 1.00 97.88 185 ASN A C 1
ATOM 1377 O O . ASN A 1 185 ? -4.137 9.569 8.735 1.00 97.88 185 ASN A O 1
ATOM 1381 N N . MET A 1 186 ? -3.551 11.735 8.489 1.00 98.06 186 MET A N 1
ATOM 1382 C CA . MET A 1 186 ? -3.036 11.639 7.119 1.00 98.06 186 MET A CA 1
ATOM 1383 C C . MET A 1 186 ? -1.656 12.291 7.085 1.00 98.06 186 MET A C 1
ATOM 1385 O O . MET A 1 186 ? -1.515 13.416 7.570 1.00 98.06 186 MET A O 1
ATOM 1389 N N . TRP A 1 187 ? -0.646 11.635 6.523 1.00 98.62 187 TRP A N 1
ATOM 1390 C CA . TRP A 1 187 ? 0.674 12.251 6.369 1.00 98.62 187 TRP A CA 1
ATOM 1391 C C . TRP A 1 187 ? 1.291 11.910 5.019 1.00 98.62 187 TRP A C 1
ATOM 1393 O O . TRP A 1 187 ? 1.720 10.781 4.788 1.00 98.62 187 TRP A O 1
ATOM 1403 N N . ASN A 1 188 ? 1.340 12.904 4.140 1.00 98.69 188 ASN A N 1
ATOM 1404 C CA . ASN A 1 188 ? 1.928 12.778 2.816 1.00 98.69 188 ASN A CA 1
ATOM 1405 C C . ASN A 1 188 ? 3.361 13.321 2.801 1.00 98.69 188 ASN A C 1
ATOM 1407 O O . ASN A 1 188 ? 3.654 14.373 3.374 1.00 98.69 188 ASN A O 1
ATOM 1411 N N . VAL A 1 189 ? 4.262 12.611 2.128 1.00 98.38 189 VAL A N 1
ATOM 1412 C CA . VAL A 1 189 ? 5.662 12.999 1.955 1.00 98.38 189 VAL A CA 1
ATOM 1413 C C . VAL A 1 189 ? 6.025 12.892 0.487 1.00 98.38 189 VAL A C 1
ATOM 1415 O O . VAL A 1 189 ? 5.771 11.884 -0.161 1.00 98.38 189 VAL A O 1
ATOM 1418 N N . HIS A 1 190 ? 6.660 13.937 -0.034 1.00 98.06 190 HIS A N 1
ATOM 1419 C CA . HIS A 1 190 ? 7.079 13.963 -1.430 1.00 98.06 190 HIS A CA 1
ATOM 1420 C C . HIS A 1 190 ? 8.485 13.390 -1.576 1.00 98.06 190 HIS A C 1
ATOM 1422 O O . HIS A 1 190 ? 9.431 13.904 -0.959 1.00 98.06 190 HIS A O 1
ATOM 1428 N N . LEU A 1 191 ? 8.608 12.358 -2.412 1.00 97.25 191 LEU A N 1
ATOM 1429 C CA . LEU A 1 191 ? 9.875 11.845 -2.926 1.00 97.25 191 LEU A CA 1
ATOM 1430 C C . LEU A 1 191 ? 10.667 12.971 -3.607 1.00 97.25 191 LEU A C 1
ATOM 1432 O O . LEU A 1 191 ? 10.104 13.962 -4.078 1.00 97.25 191 LEU A O 1
ATOM 1436 N N . HIS A 1 192 ? 11.994 12.858 -3.607 1.00 95.25 192 HIS A N 1
ATOM 1437 C CA . HIS A 1 192 ? 12.914 13.884 -4.102 1.00 95.25 192 HIS A CA 1
ATOM 1438 C C . HIS A 1 192 ? 14.003 13.247 -4.961 1.00 95.25 192 HIS A C 1
ATOM 1440 O O . HIS A 1 192 ? 14.447 12.135 -4.685 1.00 95.25 192 HIS A O 1
ATOM 1446 N N . SER A 1 193 ? 14.446 13.978 -5.981 1.00 94.81 193 SER A N 1
ATOM 1447 C CA . SER A 1 193 ? 15.577 13.596 -6.821 1.00 94.81 193 SER A CA 1
ATOM 1448 C C . SER A 1 193 ? 16.877 13.532 -6.020 1.00 94.81 193 SER A C 1
ATOM 1450 O O . SER A 1 193 ? 17.142 14.426 -5.213 1.00 94.81 193 SER A O 1
ATOM 1452 N N . TRP A 1 194 ? 17.711 12.540 -6.314 1.00 95.19 194 TRP A N 1
ATOM 1453 C CA . TRP A 1 194 ? 19.018 12.315 -5.697 1.00 95.19 194 TRP A CA 1
ATOM 1454 C C . TRP A 1 194 ? 20.088 12.070 -6.771 1.00 95.19 194 TRP A C 1
ATOM 1456 O O . TRP A 1 194 ? 19.787 11.591 -7.864 1.00 95.19 194 TRP A O 1
ATOM 1466 N N . GLY A 1 195 ? 21.340 12.433 -6.478 1.00 93.00 195 GLY A N 1
ATOM 1467 C CA . GLY A 1 195 ? 22.498 12.261 -7.365 1.00 93.00 195 GLY A CA 1
ATOM 1468 C C . GLY A 1 195 ? 23.447 11.128 -6.960 1.00 93.00 195 GLY A C 1
ATOM 1469 O O . GLY A 1 195 ? 24.356 10.793 -7.717 1.00 93.00 195 GLY A O 1
ATOM 1470 N N . SER A 1 196 ? 23.263 10.538 -5.776 1.00 95.62 196 SER A N 1
ATOM 1471 C CA . SER A 1 196 ? 23.975 9.333 -5.326 1.00 95.62 196 SER A CA 1
ATOM 1472 C C . SER A 1 196 ? 23.149 8.547 -4.307 1.00 95.62 196 SER A C 1
ATOM 1474 O O . SER A 1 196 ? 22.331 9.123 -3.595 1.00 95.62 196 SER A O 1
ATOM 1476 N N . GLU A 1 197 ? 23.377 7.241 -4.189 1.00 92.50 197 GLU A N 1
ATOM 1477 C CA . GLU A 1 197 ? 22.613 6.383 -3.271 1.00 92.50 197 GLU A CA 1
ATOM 1478 C C . GLU A 1 197 ? 22.760 6.815 -1.795 1.00 92.50 197 GLU A C 1
ATOM 1480 O O . GLU A 1 197 ? 21.798 6.824 -1.031 1.00 92.50 197 GLU A O 1
ATOM 1485 N N . ALA A 1 198 ? 23.941 7.306 -1.401 1.00 95.44 198 ALA A N 1
ATOM 1486 C CA . ALA A 1 198 ? 24.168 7.891 -0.077 1.00 95.44 198 ALA A CA 1
ATOM 1487 C C . ALA A 1 198 ? 23.335 9.169 0.175 1.00 95.44 198 ALA A C 1
ATOM 1489 O O . ALA A 1 198 ? 23.010 9.489 1.320 1.00 95.44 198 ALA A O 1
ATOM 1490 N N . GLU A 1 199 ? 22.962 9.903 -0.879 1.00 96.62 199 GLU A N 1
ATOM 1491 C CA . GLU A 1 199 ? 22.017 11.019 -0.789 1.00 96.62 199 GLU A CA 1
ATOM 1492 C C . GLU A 1 199 ? 20.571 10.521 -0.667 1.00 96.62 199 GLU A C 1
ATOM 1494 O O . GLU A 1 199 ? 19.826 11.067 0.148 1.00 96.62 199 GLU A O 1
ATOM 1499 N N . PHE A 1 200 ? 20.194 9.447 -1.374 1.00 97.12 200 PHE A N 1
ATOM 1500 C CA . PHE A 1 200 ? 18.900 8.789 -1.165 1.00 97.12 200 PHE A CA 1
ATOM 1501 C C . PHE A 1 200 ? 18.741 8.315 0.284 1.00 97.12 200 PHE A C 1
ATOM 1503 O O . PHE A 1 200 ? 17.742 8.631 0.924 1.00 97.12 200 PHE A O 1
ATOM 1510 N N . TRP A 1 201 ? 19.736 7.629 0.852 1.00 96.56 201 TRP A N 1
ATOM 1511 C CA . TRP A 1 201 ? 19.652 7.164 2.239 1.00 96.56 201 TRP A CA 1
ATOM 1512 C C . TRP A 1 201 ? 19.613 8.303 3.256 1.00 96.56 201 TRP A C 1
ATOM 1514 O O . TRP A 1 201 ? 18.873 8.229 4.237 1.00 96.56 201 TRP A O 1
ATOM 1524 N N . LYS A 1 202 ? 20.295 9.416 2.975 1.00 97.31 202 LYS A N 1
ATOM 1525 C CA . LYS A 1 202 ? 20.148 10.646 3.758 1.00 97.31 202 LYS A CA 1
ATOM 1526 C C . LYS A 1 202 ? 18.735 11.236 3.651 1.00 97.31 202 LYS A C 1
ATOM 1528 O O . LYS A 1 202 ? 18.212 11.716 4.658 1.00 97.31 202 LYS A O 1
ATOM 1533 N N . LEU A 1 203 ? 18.098 11.205 2.477 1.00 96.94 203 LEU A N 1
ATOM 1534 C CA . LEU A 1 203 ? 16.693 11.604 2.306 1.00 96.94 203 LEU A CA 1
ATOM 1535 C C . LEU A 1 203 ? 15.739 10.643 3.034 1.00 96.94 203 LEU A C 1
ATOM 1537 O O . LEU A 1 203 ? 14.812 11.110 3.696 1.00 96.94 203 LEU A O 1
ATOM 1541 N N . TYR A 1 204 ? 15.996 9.333 3.003 1.00 96.62 204 TYR A N 1
ATOM 1542 C CA . TYR A 1 204 ? 15.242 8.352 3.783 1.00 96.62 204 TYR A CA 1
ATOM 1543 C C . TYR A 1 204 ? 15.283 8.703 5.272 1.00 96.62 204 TYR A C 1
ATOM 1545 O O . TYR A 1 204 ? 14.244 8.980 5.869 1.00 96.62 204 TYR A O 1
ATOM 1553 N N . GLU A 1 205 ? 16.483 8.802 5.843 1.00 95.00 205 GLU A N 1
ATOM 1554 C CA . GLU A 1 205 ? 16.698 9.005 7.278 1.00 95.00 205 GLU A CA 1
ATOM 1555 C C . GLU A 1 205 ? 16.218 10.370 7.787 1.00 95.00 205 GLU A C 1
ATOM 1557 O O . GLU A 1 205 ? 15.701 10.444 8.902 1.00 95.00 205 GLU A O 1
ATOM 1562 N N . THR A 1 206 ? 16.341 11.437 6.986 1.00 95.06 206 THR A N 1
ATOM 1563 C CA . THR A 1 206 ? 15.979 12.808 7.405 1.00 95.06 206 THR A CA 1
ATOM 1564 C C . THR A 1 206 ? 14.593 13.279 6.969 1.00 95.06 206 THR A C 1
ATOM 1566 O O . THR A 1 206 ? 14.098 14.261 7.527 1.00 95.06 206 THR A O 1
ATOM 1569 N N . LYS A 1 207 ? 13.959 12.627 5.983 1.00 96.50 207 LYS A N 1
ATOM 1570 C CA . LYS A 1 207 ? 12.678 13.071 5.416 1.00 96.50 207 LYS A CA 1
ATOM 1571 C C . LYS A 1 207 ? 11.636 11.963 5.292 1.00 96.50 207 LYS A C 1
ATOM 1573 O O . LYS A 1 207 ? 10.483 12.230 5.617 1.00 96.50 207 LYS A O 1
ATOM 1578 N N . TYR A 1 208 ? 11.981 10.762 4.825 1.00 97.62 208 TYR A N 1
ATOM 1579 C CA . TYR A 1 208 ? 10.964 9.730 4.559 1.00 97.62 208 TYR A CA 1
ATOM 1580 C C . TYR A 1 208 ? 10.561 8.955 5.822 1.00 97.62 208 TYR A C 1
ATOM 1582 O O . TYR A 1 208 ? 9.380 8.668 5.999 1.00 97.62 208 TYR A O 1
ATOM 1590 N N . THR A 1 209 ? 11.485 8.735 6.764 1.00 96.00 209 THR A N 1
ATOM 1591 C CA . THR A 1 209 ? 11.239 8.123 8.091 1.00 96.00 209 THR A CA 1
ATOM 1592 C C . THR A 1 209 ? 10.092 8.757 8.888 1.00 96.00 209 THR A C 1
ATOM 1594 O O . THR A 1 209 ? 9.518 8.103 9.758 1.00 96.00 209 THR A O 1
ATOM 1597 N N . VAL A 1 210 ? 9.692 9.999 8.586 1.00 97.62 210 VAL A N 1
ATOM 1598 C CA . VAL A 1 210 ? 8.543 10.647 9.235 1.00 97.62 210 VAL A CA 1
ATOM 1599 C C . VAL A 1 210 ? 7.231 9.874 9.029 1.00 97.62 210 VAL A C 1
ATOM 1601 O O . VAL A 1 210 ? 6.396 9.894 9.928 1.00 97.62 210 VAL A O 1
ATOM 1604 N N . ILE A 1 211 ? 7.044 9.139 7.921 1.00 97.81 211 ILE A N 1
ATOM 1605 C CA . ILE A 1 211 ? 5.834 8.312 7.714 1.00 97.81 211 ILE A CA 1
ATOM 1606 C C . ILE A 1 211 ? 5.760 7.160 8.726 1.00 97.81 211 ILE A C 1
ATOM 1608 O O . ILE A 1 211 ? 4.682 6.824 9.218 1.00 97.81 211 ILE A O 1
ATOM 1612 N N . LEU A 1 212 ? 6.919 6.611 9.100 1.00 98.00 212 LEU A N 1
ATOM 1613 C CA . LEU A 1 212 ? 7.064 5.535 10.077 1.00 98.00 212 LEU A CA 1
ATOM 1614 C C . LEU A 1 212 ? 6.783 6.058 11.490 1.00 98.00 212 LEU A C 1
ATOM 1616 O O . LEU A 1 212 ? 5.996 5.471 12.229 1.00 98.00 212 LEU A O 1
ATOM 1620 N N . GLU A 1 213 ? 7.348 7.214 11.843 1.00 97.75 213 GLU A N 1
ATOM 1621 C CA . GLU A 1 213 ? 7.111 7.843 13.147 1.00 97.75 213 GLU A CA 1
ATOM 1622 C C . GLU A 1 213 ? 5.662 8.334 13.305 1.00 97.75 213 GLU A C 1
ATOM 1624 O O . GLU A 1 213 ? 5.070 8.197 14.376 1.00 97.75 213 GLU A O 1
ATOM 1629 N N . LYS A 1 214 ? 5.031 8.833 12.234 1.00 98.44 214 LYS A N 1
ATOM 1630 C CA . LYS A 1 214 ? 3.602 9.187 12.247 1.00 98.44 214 LYS A CA 1
ATOM 1631 C C . LYS A 1 214 ? 2.699 7.957 12.304 1.00 98.44 214 LYS A C 1
ATOM 1633 O O . LYS A 1 214 ? 1.694 8.002 13.014 1.00 98.44 214 LYS A O 1
ATOM 1638 N N . THR A 1 215 ? 3.091 6.846 11.677 1.00 98.56 215 THR A N 1
ATOM 1639 C CA . THR A 1 215 ? 2.422 5.547 11.851 1.00 98.56 215 THR A CA 1
ATOM 1640 C C . THR A 1 215 ? 2.496 5.082 13.308 1.00 98.56 215 THR A C 1
ATOM 1642 O O . THR A 1 215 ? 1.460 4.794 13.908 1.00 98.56 215 THR A O 1
ATOM 1645 N N . ARG A 1 216 ? 3.693 5.078 13.913 1.00 98.38 216 ARG A N 1
ATOM 1646 C CA . ARG A 1 216 ? 3.902 4.732 15.330 1.00 98.38 216 ARG A CA 1
ATOM 1647 C C . ARG A 1 216 ? 3.065 5.619 16.255 1.00 98.38 216 ARG A C 1
ATOM 1649 O O . ARG A 1 216 ? 2.294 5.095 17.056 1.00 98.38 216 ARG A O 1
ATOM 1656 N N . SER A 1 217 ? 3.168 6.944 16.114 1.00 97.94 217 SER A N 1
ATOM 1657 C CA . SER A 1 217 ? 2.396 7.928 16.892 1.00 97.94 217 SER A CA 1
ATOM 1658 C C . SER A 1 217 ? 0.889 7.654 16.815 1.00 97.94 217 SER A C 1
ATOM 1660 O O . SER A 1 217 ? 0.200 7.614 17.837 1.00 97.94 217 SER A O 1
ATOM 1662 N N . TYR A 1 218 ? 0.371 7.397 15.612 1.00 98.44 218 TYR A N 1
ATOM 1663 C CA . TYR A 1 218 ? -1.037 7.083 15.392 1.00 98.44 218 TYR A CA 1
ATOM 1664 C C . TYR A 1 218 ? -1.481 5.786 16.089 1.00 98.44 218 TYR A C 1
ATOM 1666 O O . TYR A 1 218 ? -2.488 5.795 16.805 1.00 98.44 218 TYR A O 1
ATOM 1674 N N . LEU A 1 219 ? -0.728 4.692 15.918 1.00 98.19 219 LEU A N 1
ATOM 1675 C CA . LEU A 1 219 ? -1.011 3.399 16.550 1.00 98.19 219 LEU A CA 1
ATOM 1676 C C . LEU A 1 219 ? -0.985 3.523 18.083 1.00 98.19 219 LEU A C 1
ATOM 1678 O O . LEU A 1 219 ? -1.940 3.128 18.751 1.00 98.19 219 LEU A O 1
ATOM 1682 N N . GLN A 1 220 ? 0.044 4.170 18.643 1.00 96.81 220 GLN A N 1
ATOM 1683 C CA . GLN A 1 220 ? 0.150 4.440 20.083 1.00 96.81 220 GLN A CA 1
ATOM 1684 C C . GLN A 1 220 ? -1.056 5.234 20.612 1.00 96.81 220 GLN A C 1
ATOM 1686 O O . GLN A 1 220 ? -1.606 4.900 21.664 1.00 96.81 220 GLN A O 1
ATOM 1691 N N . GLN A 1 221 ? -1.511 6.256 19.877 1.00 96.00 221 GLN A N 1
ATOM 1692 C CA . GLN A 1 221 ? -2.663 7.075 20.265 1.00 96.00 221 GLN A CA 1
ATOM 1693 C C . GLN A 1 221 ? -3.989 6.297 20.237 1.00 96.00 221 GLN A C 1
ATOM 1695 O O . GLN A 1 221 ? -4.793 6.443 21.164 1.00 96.00 221 GLN A O 1
ATOM 1700 N N . GLN A 1 222 ? -4.243 5.460 19.222 1.00 96.50 222 GLN A N 1
ATOM 1701 C CA . GLN A 1 222 ? -5.470 4.650 19.189 1.00 96.50 222 GLN A CA 1
ATOM 1702 C C . GLN A 1 222 ? -5.435 3.514 20.220 1.00 96.50 222 GLN A C 1
ATOM 1704 O O . GLN A 1 222 ? -6.433 3.308 20.911 1.00 96.50 222 GLN A O 1
ATOM 1709 N N . ALA A 1 223 ? -4.297 2.841 20.405 1.00 95.00 223 ALA A N 1
ATOM 1710 C CA . ALA A 1 223 ? -4.115 1.845 21.458 1.00 95.00 223 ALA A CA 1
ATOM 1711 C C . ALA A 1 223 ? -4.372 2.447 22.854 1.00 95.00 223 ALA A C 1
ATOM 1713 O O . ALA A 1 223 ? -5.253 1.989 23.584 1.00 95.00 223 ALA A O 1
ATOM 1714 N N . ALA A 1 224 ? -3.716 3.562 23.198 1.00 93.69 224 ALA A N 1
ATOM 1715 C CA . ALA A 1 224 ? -3.926 4.252 24.474 1.00 93.69 224 ALA A CA 1
ATOM 1716 C C . ALA A 1 224 ? -5.397 4.655 24.709 1.00 93.69 224 ALA A C 1
ATOM 1718 O O . ALA A 1 224 ? -5.898 4.551 25.831 1.00 93.69 224 ALA A O 1
ATOM 1719 N N . ARG A 1 225 ? -6.109 5.060 23.649 1.00 92.06 225 ARG A N 1
ATOM 1720 C CA . ARG A 1 225 ? -7.542 5.398 23.669 1.00 92.06 225 ARG A CA 1
ATOM 1721 C C . ARG A 1 225 ? -8.460 4.180 23.853 1.00 92.06 225 ARG A C 1
ATOM 1723 O O . ARG A 1 225 ? -9.560 4.331 24.386 1.00 92.06 225 ARG A O 1
ATOM 1730 N N . LEU A 1 226 ? -8.047 3.001 23.391 1.00 90.94 226 LEU A N 1
ATOM 1731 C CA . LEU A 1 226 ? -8.878 1.792 23.324 1.00 90.94 226 LEU A CA 1
ATOM 1732 C C . LEU A 1 226 ? -8.533 0.731 24.377 1.00 90.94 226 LEU A C 1
ATOM 1734 O O . LEU A 1 226 ? -9.344 -0.164 24.601 1.00 90.94 226 LEU A O 1
ATOM 1738 N N . ARG A 1 227 ? -7.411 0.875 25.092 1.00 80.19 227 ARG A N 1
ATOM 1739 C CA . ARG A 1 227 ? -6.860 -0.053 26.101 1.00 80.19 227 ARG A CA 1
ATOM 1740 C C . ARG A 1 227 ? -7.869 -0.681 27.077 1.00 80.19 227 ARG A C 1
ATOM 1742 O O . ARG A 1 227 ? -7.672 -1.812 27.503 1.00 80.19 227 ARG A O 1
ATOM 1749 N N . ALA A 1 228 ? -8.940 0.031 27.441 1.00 75.38 228 ALA A N 1
ATOM 1750 C CA . ALA A 1 228 ? -9.983 -0.452 28.357 1.00 75.38 228 ALA A CA 1
ATOM 1751 C C . ALA A 1 228 ? -11.092 -1.306 27.697 1.00 75.38 228 ALA A C 1
ATOM 1753 O O . ALA A 1 228 ? -11.841 -1.972 28.404 1.00 75.38 228 ALA A O 1
ATOM 1754 N N . ASN A 1 229 ? -11.215 -1.276 26.367 1.00 73.81 229 ASN A N 1
ATOM 1755 C CA . ASN A 1 229 ? -12.278 -1.933 25.591 1.00 73.81 229 ASN A CA 1
ATOM 1756 C C . ASN A 1 229 ? -11.767 -3.103 24.726 1.00 73.81 229 ASN A C 1
ATOM 1758 O O . ASN A 1 229 ? -12.546 -3.686 23.975 1.00 73.81 229 ASN A O 1
ATOM 1762 N N . GLY A 1 230 ? -10.470 -3.412 24.799 1.00 81.25 230 GLY A N 1
ATOM 1763 C CA . GLY A 1 230 ? -9.776 -4.239 23.814 1.00 81.25 230 GLY A CA 1
ATOM 1764 C C . GLY A 1 230 ? -9.265 -3.412 22.629 1.00 81.25 230 GLY A C 1
ATOM 1765 O O . GLY A 1 230 ? -9.847 -2.396 22.243 1.00 81.25 230 GLY A O 1
ATOM 1766 N N . GLN A 1 231 ? -8.141 -3.844 22.064 1.00 88.56 231 GLN A N 1
ATOM 1767 C CA . GLN A 1 231 ? -7.483 -3.197 20.934 1.00 88.56 231 GLN A CA 1
ATOM 1768 C C . GLN A 1 231 ? -6.969 -4.266 19.972 1.00 88.56 231 GLN A C 1
ATOM 1770 O O . GLN A 1 231 ? -6.379 -5.256 20.399 1.00 88.56 231 GLN A O 1
ATOM 1775 N N . THR A 1 232 ? -7.196 -4.057 18.680 1.00 96.50 232 THR A N 1
ATOM 1776 C CA . THR A 1 232 ? -6.716 -4.940 17.619 1.00 96.50 232 THR A CA 1
ATOM 1777 C C . THR A 1 232 ? -6.384 -4.057 16.433 1.00 96.50 232 THR A C 1
ATOM 1779 O O . THR A 1 232 ? -7.238 -3.301 15.970 1.00 96.50 232 THR A O 1
ATOM 1782 N N . ALA A 1 233 ? -5.142 -4.133 15.980 1.00 98.19 233 ALA A N 1
ATOM 1783 C CA . ALA A 1 233 ? -4.597 -3.371 14.873 1.00 98.19 233 ALA A CA 1
ATOM 1784 C C . ALA A 1 233 ? -3.927 -4.285 13.844 1.00 98.19 233 ALA A C 1
ATOM 1786 O O . ALA A 1 233 ? -3.633 -5.453 14.118 1.00 98.19 233 ALA A O 1
ATOM 1787 N N . ALA A 1 234 ? -3.669 -3.714 12.673 1.00 98.62 234 ALA A N 1
ATOM 1788 C CA . ALA A 1 234 ? -2.752 -4.225 11.665 1.00 98.62 234 ALA A CA 1
ATOM 1789 C C . ALA A 1 234 ? -2.208 -3.045 10.847 1.00 98.62 234 ALA A C 1
ATOM 1791 O O . ALA A 1 234 ? -2.842 -1.983 10.780 1.00 98.62 234 ALA A O 1
ATOM 1792 N N . ILE A 1 235 ? -1.052 -3.242 10.217 1.00 98.88 235 ILE A N 1
ATOM 1793 C CA . ILE A 1 235 ? -0.522 -2.314 9.217 1.00 98.88 235 ILE A CA 1
ATOM 1794 C C . ILE A 1 235 ? -0.775 -2.910 7.833 1.00 98.88 235 ILE A C 1
ATOM 1796 O O . ILE A 1 235 ? -0.506 -4.086 7.591 1.00 98.88 235 ILE A O 1
ATOM 1800 N N . PHE A 1 236 ? -1.307 -2.099 6.929 1.00 98.94 236 PHE A N 1
ATOM 1801 C CA . PHE A 1 236 ? -1.512 -2.450 5.535 1.00 98.94 236 PHE A CA 1
ATOM 1802 C C . PHE A 1 236 ? -0.514 -1.690 4.663 1.00 98.94 236 PHE A C 1
ATOM 1804 O O . PHE A 1 236 ? -0.281 -0.506 4.900 1.00 98.94 236 PHE A O 1
ATOM 1811 N N . PHE A 1 237 ? 0.035 -2.344 3.641 1.00 98.88 237 PHE A N 1
ATOM 1812 C CA . PHE A 1 237 ? 0.776 -1.665 2.577 1.00 98.88 237 PHE A CA 1
ATOM 1813 C C . PHE A 1 237 ? -0.061 -1.604 1.298 1.00 98.88 237 PHE A C 1
ATOM 1815 O O . PHE A 1 237 ? -0.469 -2.657 0.803 1.00 98.88 237 PHE A O 1
ATOM 1822 N N . SER A 1 238 ? -0.224 -0.402 0.741 1.00 98.75 238 SER A N 1
ATOM 1823 C CA . SER A 1 238 ? -0.384 -0.205 -0.705 1.00 98.75 238 SER A CA 1
ATOM 1824 C C . SER A 1 238 ? 1.027 -0.227 -1.300 1.00 98.75 238 SER A C 1
ATOM 1826 O O . SER A 1 238 ? 1.840 0.657 -1.025 1.00 98.75 238 SER A O 1
ATOM 1828 N N . ALA A 1 239 ? 1.362 -1.314 -1.997 1.00 98.69 239 ALA A N 1
ATOM 1829 C CA . ALA A 1 239 ? 2.719 -1.619 -2.440 1.00 98.69 239 ALA A CA 1
ATOM 1830 C C . ALA A 1 239 ? 2.835 -1.502 -3.963 1.00 98.69 239 ALA A C 1
ATOM 1832 O O . ALA A 1 239 ? 2.656 -2.487 -4.684 1.00 98.69 239 ALA A O 1
ATOM 1833 N N . GLY A 1 240 ? 3.129 -0.291 -4.435 1.00 98.31 240 GLY A N 1
ATOM 1834 C CA . GLY A 1 240 ? 3.507 -0.030 -5.821 1.00 98.31 240 GLY A CA 1
ATOM 1835 C C . GLY A 1 240 ? 5.017 -0.119 -6.035 1.00 98.31 240 GLY A C 1
ATOM 1836 O O . GLY A 1 240 ? 5.811 0.305 -5.195 1.00 98.31 240 GLY A O 1
ATOM 1837 N N . PHE A 1 241 ? 5.425 -0.675 -7.173 1.00 98.19 241 PHE A N 1
ATOM 1838 C CA . PHE A 1 241 ? 6.836 -0.855 -7.543 1.00 98.19 241 PHE A CA 1
ATOM 1839 C C . PHE A 1 241 ? 7.270 0.034 -8.720 1.00 98.19 241 PHE A C 1
ATOM 1841 O O . PHE A 1 241 ? 8.396 -0.057 -9.200 1.00 98.19 241 PHE A O 1
ATOM 1848 N N . ASP A 1 242 ? 6.402 0.949 -9.151 1.00 97.19 242 ASP A N 1
ATOM 1849 C CA . ASP A 1 242 ? 6.664 1.960 -10.181 1.00 97.19 242 ASP A CA 1
ATOM 1850 C C . ASP A 1 242 ? 7.579 3.110 -9.725 1.00 97.19 242 ASP A C 1
ATOM 1852 O O . ASP A 1 242 ? 8.140 3.827 -10.554 1.00 97.19 242 ASP A O 1
ATOM 1856 N N . ALA A 1 243 ? 7.820 3.247 -8.421 1.00 97.06 243 ALA A N 1
ATOM 1857 C CA . ALA A 1 243 ? 8.865 4.126 -7.903 1.00 97.06 243 ALA A CA 1
ATOM 1858 C C . ALA A 1 243 ? 10.294 3.588 -8.152 1.00 97.06 243 ALA A C 1
ATOM 1860 O O . ALA A 1 243 ? 11.259 4.302 -7.888 1.00 97.06 243 ALA A O 1
ATOM 1861 N N . SER A 1 244 ? 10.463 2.349 -8.628 1.00 96.75 244 SER A N 1
ATOM 1862 C CA . SER A 1 244 ? 11.763 1.669 -8.725 1.00 96.75 244 SER A CA 1
ATOM 1863 C C . SER A 1 244 ? 12.752 2.347 -9.685 1.00 96.75 244 SER A C 1
ATOM 1865 O O . SER A 1 244 ? 12.398 2.795 -10.776 1.00 96.75 244 SER A O 1
ATOM 1867 N N . GLU A 1 245 ? 14.040 2.333 -9.336 1.00 94.69 245 GLU A N 1
ATOM 1868 C CA . GLU A 1 245 ? 15.152 2.700 -10.231 1.00 94.69 245 GLU A CA 1
ATOM 1869 C C . GLU A 1 245 ? 15.171 1.912 -11.562 1.00 94.69 245 GLU A C 1
ATOM 1871 O O . GLU A 1 245 ? 15.735 2.386 -12.552 1.00 94.69 245 GLU A O 1
ATOM 1876 N N . TRP A 1 246 ? 14.519 0.741 -11.608 1.00 94.81 246 TRP A N 1
ATOM 1877 C CA . TRP A 1 246 ? 14.410 -0.135 -12.783 1.00 94.81 246 TRP A CA 1
ATOM 1878 C C . TRP A 1 246 ? 13.145 0.088 -13.627 1.00 94.81 246 TRP A C 1
ATOM 1880 O O . TRP A 1 246 ? 12.908 -0.634 -14.602 1.00 94.81 246 TRP A O 1
ATOM 1890 N N . GLU A 1 247 ? 12.322 1.086 -13.296 1.00 94.62 247 GLU A N 1
ATOM 1891 C CA . GLU A 1 247 ? 11.198 1.466 -14.150 1.00 94.62 247 GLU A CA 1
ATOM 1892 C C . GLU A 1 247 ? 11.650 2.097 -15.473 1.00 94.62 247 GLU A C 1
ATOM 1894 O O . GLU A 1 247 ? 12.750 2.627 -15.640 1.00 94.62 247 GLU A O 1
ATOM 1899 N N . THR A 1 248 ? 10.725 2.119 -16.421 1.00 90.81 248 THR A N 1
ATOM 1900 C CA . THR A 1 248 ? 10.792 2.940 -17.618 1.00 90.81 248 THR A CA 1
ATOM 1901 C C . THR A 1 248 ? 11.038 4.420 -17.295 1.00 90.81 248 THR A C 1
ATOM 1903 O O . THR A 1 248 ? 10.561 4.985 -16.308 1.00 90.81 248 THR A O 1
ATOM 1906 N N . LYS A 1 249 ? 11.666 5.126 -18.244 1.00 86.50 249 LYS A N 1
ATOM 1907 C CA . LYS A 1 249 ? 11.784 6.601 -18.231 1.00 86.50 249 LYS A CA 1
ATOM 1908 C C . LYS A 1 249 ? 10.425 7.328 -18.248 1.00 86.50 249 LYS A C 1
ATOM 1910 O O . LYS A 1 249 ? 10.390 8.550 -18.141 1.00 86.50 249 LYS A O 1
ATOM 1915 N N . GLY A 1 250 ? 9.325 6.590 -18.428 1.00 85.50 250 GLY A N 1
ATOM 1916 C CA . GLY A 1 250 ? 7.960 7.087 -18.315 1.00 85.50 250 GLY A CA 1
ATOM 1917 C C . GLY A 1 250 ? 7.506 7.259 -16.865 1.00 85.50 250 GLY A C 1
ATOM 1918 O O . GLY A 1 250 ? 6.809 8.230 -16.588 1.00 85.50 250 GLY A O 1
ATOM 1919 N N . MET A 1 251 ? 7.898 6.388 -15.933 1.00 88.88 251 MET A N 1
ATOM 1920 C CA . MET A 1 251 ? 7.592 6.602 -14.509 1.00 88.88 251 MET A CA 1
ATOM 1921 C C . MET A 1 251 ? 8.601 7.566 -13.880 1.00 88.88 251 MET A C 1
ATOM 1923 O O . MET A 1 251 ? 8.212 8.552 -13.265 1.00 88.88 251 MET A O 1
ATOM 1927 N N . GLN A 1 252 ? 9.892 7.413 -14.191 1.00 86.94 252 GLN A N 1
ATOM 1928 C CA . GLN A 1 252 ? 10.980 8.262 -13.670 1.00 86.94 252 GLN A CA 1
ATOM 1929 C C . GLN A 1 252 ? 11.026 9.697 -14.265 1.00 86.94 252 GLN A C 1
ATOM 1931 O O . GLN A 1 252 ? 12.089 10.321 -14.344 1.00 86.94 252 GLN A O 1
ATOM 1936 N N . ARG A 1 253 ? 9.886 10.242 -14.719 1.00 80.38 253 ARG A N 1
ATOM 1937 C CA . ARG A 1 253 ? 9.765 11.478 -15.522 1.00 80.38 253 ARG A CA 1
ATOM 1938 C C . ARG A 1 253 ? 10.346 12.729 -14.854 1.00 80.38 253 ARG A C 1
ATOM 1940 O O . ARG A 1 253 ? 10.778 13.639 -15.559 1.00 80.38 253 ARG A O 1
ATOM 1947 N N . HIS A 1 254 ? 10.394 12.759 -13.524 1.00 85.88 254 HIS A N 1
ATOM 1948 C CA . HIS A 1 254 ? 10.864 13.901 -12.730 1.00 85.88 254 HIS A CA 1
ATOM 1949 C C . HIS A 1 254 ? 12.244 13.671 -12.085 1.00 85.88 254 HIS A C 1
ATOM 1951 O O . HIS A 1 254 ? 12.633 14.406 -11.181 1.00 85.88 254 HIS A O 1
ATOM 1957 N N . ASN A 1 255 ? 12.994 12.658 -12.551 1.00 87.94 255 ASN A N 1
ATOM 1958 C CA . ASN A 1 255 ? 14.236 12.177 -11.925 1.00 87.94 255 ASN A CA 1
ATOM 1959 C C . ASN A 1 255 ? 14.017 11.803 -10.442 1.00 87.94 255 ASN A C 1
ATOM 1961 O O . ASN A 1 255 ? 14.832 12.100 -9.568 1.00 87.94 255 ASN A O 1
ATOM 1965 N N . VAL A 1 256 ? 12.872 11.176 -10.178 1.00 91.00 256 VAL A N 1
ATOM 1966 C CA . VAL A 1 256 ? 12.447 10.657 -8.879 1.00 91.00 256 VAL A CA 1
ATOM 1967 C C . VAL A 1 256 ? 12.274 9.150 -9.020 1.00 91.00 256 VAL A C 1
ATOM 1969 O O . VAL A 1 256 ? 11.603 8.694 -9.944 1.00 91.00 256 VAL A O 1
ATOM 1972 N N . ASN A 1 257 ? 12.919 8.405 -8.126 1.00 95.44 257 ASN A N 1
ATOM 1973 C CA . ASN A 1 257 ? 12.860 6.952 -8.002 1.00 95.44 257 ASN A CA 1
ATOM 1974 C C . ASN A 1 257 ? 13.401 6.529 -6.615 1.00 95.44 257 ASN A C 1
ATOM 1976 O O . ASN A 1 257 ? 13.893 7.369 -5.849 1.00 95.44 257 ASN A O 1
ATOM 1980 N N . VAL A 1 258 ? 13.338 5.233 -6.308 1.00 96.94 258 VAL A N 1
ATOM 1981 C CA . VAL A 1 258 ? 13.927 4.601 -5.119 1.00 96.94 258 VAL A CA 1
ATOM 1982 C C . VAL A 1 258 ? 14.885 3.464 -5.529 1.00 96.94 258 VAL A C 1
ATOM 1984 O O . VAL A 1 258 ? 14.556 2.708 -6.449 1.00 96.94 258 VAL A O 1
ATOM 1987 N N . PRO A 1 259 ? 16.047 3.296 -4.864 1.00 96.31 259 PRO A N 1
ATOM 1988 C CA . PRO A 1 259 ? 16.887 2.107 -5.013 1.00 96.31 259 PRO A CA 1
ATOM 1989 C C . PRO A 1 259 ? 16.144 0.840 -4.585 1.00 96.31 259 PRO A C 1
ATOM 1991 O O . PRO A 1 259 ? 15.312 0.885 -3.679 1.00 96.31 259 PRO A O 1
ATOM 1994 N N . THR A 1 260 ? 16.489 -0.315 -5.150 1.00 95.75 260 THR A N 1
ATOM 1995 C CA . THR A 1 260 ? 15.776 -1.580 -4.892 1.00 95.75 260 THR A CA 1
ATOM 1996 C C . THR A 1 260 ? 15.788 -1.988 -3.407 1.00 95.75 260 THR A C 1
ATOM 1998 O O . THR A 1 260 ? 14.825 -2.583 -2.923 1.00 95.75 260 THR A O 1
ATOM 2001 N N . GLU A 1 261 ? 16.815 -1.616 -2.631 1.00 94.19 261 GLU A N 1
ATOM 2002 C CA . GLU A 1 261 ? 16.864 -1.859 -1.176 1.00 94.19 261 GLU A CA 1
ATOM 2003 C C . GLU A 1 261 ? 15.830 -1.062 -0.364 1.00 94.19 261 GLU A C 1
ATOM 2005 O O . GLU A 1 261 ? 15.458 -1.500 0.729 1.00 94.19 261 GLU A O 1
ATOM 2010 N N . PHE A 1 262 ? 15.294 0.049 -0.885 1.00 97.00 262 PHE A N 1
ATOM 2011 C CA . PHE A 1 262 ? 14.236 0.806 -0.207 1.00 97.00 262 PHE A CA 1
ATOM 2012 C C . PHE A 1 262 ? 13.078 -0.102 0.225 1.00 97.00 262 PHE A C 1
ATOM 2014 O O . PHE A 1 262 ? 12.666 -0.040 1.383 1.00 97.00 262 PHE A O 1
ATOM 2021 N N . TYR A 1 263 ? 12.621 -0.984 -0.670 1.00 97.75 263 TYR A N 1
ATOM 2022 C CA . TYR A 1 263 ? 11.494 -1.886 -0.435 1.00 97.75 263 TYR A CA 1
ATOM 2023 C C . TYR A 1 263 ? 11.751 -2.887 0.703 1.00 97.75 263 TYR A C 1
ATOM 2025 O O . TYR A 1 263 ? 10.866 -3.121 1.524 1.00 97.75 263 TYR A O 1
ATOM 2033 N N . ALA A 1 264 ? 12.967 -3.427 0.824 1.00 95.12 264 ALA A N 1
ATOM 2034 C CA . ALA A 1 264 ? 13.346 -4.261 1.962 1.00 95.12 264 ALA A CA 1
ATOM 2035 C C . ALA A 1 264 ? 13.417 -3.447 3.264 1.00 95.12 264 ALA A C 1
ATOM 2037 O O . ALA A 1 264 ? 12.874 -3.866 4.291 1.00 95.12 264 ALA A O 1
ATOM 2038 N N . ARG A 1 265 ? 14.073 -2.278 3.236 1.00 94.25 265 ARG A N 1
ATOM 2039 C CA . ARG A 1 265 ? 14.372 -1.486 4.439 1.00 94.25 265 ARG A CA 1
ATOM 2040 C C . ARG A 1 265 ? 13.127 -0.835 5.048 1.00 94.25 265 ARG A C 1
ATOM 2042 O O . ARG A 1 265 ? 12.927 -0.977 6.256 1.00 94.25 265 ARG A O 1
ATOM 2049 N N . ILE A 1 266 ? 12.251 -0.225 4.239 1.00 96.50 266 ILE A N 1
ATOM 2050 C CA . ILE A 1 266 ? 10.971 0.325 4.724 1.00 96.50 266 ILE A CA 1
ATOM 2051 C C . ILE A 1 266 ? 10.112 -0.768 5.360 1.00 96.50 266 ILE A C 1
ATOM 2053 O O . ILE A 1 266 ? 9.556 -0.584 6.441 1.00 96.50 266 ILE A O 1
ATOM 2057 N N . THR A 1 267 ? 10.066 -1.943 4.740 1.00 97.25 267 THR A N 1
ATOM 2058 C CA . THR A 1 267 ? 9.238 -3.057 5.195 1.00 97.25 267 THR A CA 1
ATOM 2059 C C . THR A 1 267 ? 9.770 -3.690 6.471 1.00 97.25 267 THR A C 1
ATOM 2061 O O . THR A 1 267 ? 8.985 -3.951 7.382 1.00 97.25 267 THR A O 1
ATOM 2064 N N . GLN A 1 268 ? 11.089 -3.827 6.625 1.00 94.12 268 GLN A N 1
ATOM 2065 C CA . GLN A 1 268 ? 11.681 -4.198 7.912 1.00 94.12 268 GLN A CA 1
ATOM 2066 C C . GLN A 1 268 ? 11.378 -3.164 9.006 1.00 94.12 268 GLN A C 1
ATOM 2068 O O . GLN A 1 268 ? 11.066 -3.552 10.131 1.00 94.12 268 GLN A O 1
ATOM 2073 N N . ASP A 1 269 ? 11.448 -1.862 8.714 1.00 95.00 269 ASP A N 1
ATOM 2074 C CA . ASP A 1 269 ? 11.136 -0.815 9.696 1.00 95.00 269 ASP A CA 1
ATOM 2075 C C . ASP A 1 269 ? 9.647 -0.811 10.101 1.00 95.00 269 ASP A C 1
ATOM 2077 O O . ASP A 1 269 ? 9.325 -0.655 11.281 1.00 95.00 269 ASP A O 1
ATOM 2081 N N . VAL A 1 270 ? 8.736 -1.084 9.164 1.00 97.19 270 VAL A N 1
ATOM 2082 C CA . VAL A 1 270 ? 7.298 -1.247 9.441 1.00 97.19 270 VAL A CA 1
ATOM 2083 C C . VAL A 1 270 ? 6.998 -2.521 10.231 1.00 97.19 270 VAL A C 1
ATOM 2085 O O . VAL A 1 270 ? 6.161 -2.492 11.129 1.00 97.19 270 VAL A O 1
ATOM 2088 N N . ILE A 1 271 ? 7.696 -3.626 9.963 1.00 95.00 271 ILE A N 1
ATOM 2089 C CA . ILE A 1 271 ? 7.560 -4.870 10.736 1.00 95.00 271 ILE A CA 1
ATOM 2090 C C . ILE A 1 271 ? 8.021 -4.669 12.183 1.00 95.00 271 ILE A C 1
ATOM 2092 O O . ILE A 1 271 ? 7.343 -5.145 13.093 1.00 95.00 271 ILE A O 1
ATOM 2096 N N . LYS A 1 272 ? 9.114 -3.925 12.412 1.00 94.75 272 LYS A N 1
ATOM 2097 C CA . LYS A 1 272 ? 9.556 -3.544 13.767 1.00 94.75 272 LYS A CA 1
ATOM 2098 C C . LYS A 1 272 ? 8.445 -2.784 14.497 1.00 94.75 272 LYS A C 1
ATOM 2100 O O . LYS A 1 272 ? 8.123 -3.145 15.622 1.00 94.75 272 LYS A O 1
ATOM 2105 N N . ILE A 1 273 ? 7.801 -1.812 13.838 1.00 96.69 273 ILE A N 1
ATOM 2106 C CA . ILE A 1 273 ? 6.651 -1.079 14.402 1.00 96.69 273 ILE A CA 1
ATOM 2107 C C . ILE A 1 273 ? 5.463 -2.016 14.658 1.00 96.69 273 ILE A C 1
ATOM 2109 O O . ILE A 1 273 ? 4.875 -1.969 15.731 1.00 96.69 273 ILE A O 1
ATOM 2113 N N . ALA A 1 274 ? 5.113 -2.905 13.725 1.00 96.44 274 ALA A N 1
ATOM 2114 C CA . ALA A 1 274 ? 4.021 -3.862 13.923 1.00 96.44 274 ALA A CA 1
ATOM 2115 C C . ALA A 1 274 ? 4.270 -4.812 15.112 1.00 96.44 274 ALA A C 1
ATOM 2117 O O . ALA A 1 274 ? 3.312 -5.266 15.739 1.00 96.44 274 ALA A O 1
ATOM 2118 N N . ALA A 1 275 ? 5.536 -5.102 15.426 1.00 94.31 275 ALA A N 1
ATOM 2119 C CA . ALA A 1 275 ? 5.961 -5.915 16.561 1.00 94.31 275 ALA A CA 1
ATOM 2120 C C . ALA A 1 275 ? 6.117 -5.134 17.888 1.00 94.31 275 ALA A C 1
ATOM 2122 O O . ALA A 1 275 ? 6.355 -5.762 18.919 1.00 94.31 275 ALA A O 1
ATOM 2123 N N . GLU A 1 276 ? 5.972 -3.800 17.908 1.00 94.81 276 GLU A N 1
ATOM 2124 C CA . GLU A 1 276 ? 6.048 -3.013 19.148 1.00 94.81 276 GLU A CA 1
ATOM 2125 C C . GLU A 1 276 ? 4.909 -3.389 20.117 1.00 94.81 276 GLU A C 1
ATOM 2127 O O . GLU A 1 276 ? 3.715 -3.300 19.800 1.00 94.81 276 GLU A O 1
ATOM 2132 N N . GLU A 1 277 ? 5.278 -3.798 21.337 1.00 92.81 277 GLU A N 1
ATOM 2133 C CA . GLU A 1 277 ? 4.314 -4.173 22.370 1.00 92.81 277 GLU A CA 1
ATOM 2134 C C . GLU A 1 277 ? 3.350 -3.026 22.704 1.00 92.81 277 GLU A C 1
ATOM 2136 O O . GLU A 1 277 ? 3.708 -1.850 22.776 1.00 92.81 277 GLU A O 1
ATOM 2141 N N . GLY A 1 278 ? 2.092 -3.380 22.966 1.00 91.56 278 GLY A N 1
ATOM 2142 C CA . GLY A 1 278 ? 1.079 -2.419 23.389 1.00 91.56 278 GLY A CA 1
ATOM 2143 C C . GLY A 1 278 ? 0.468 -1.578 22.266 1.00 91.56 278 GLY A C 1
ATOM 2144 O O . GLY A 1 278 ? -0.540 -0.928 22.537 1.00 91.56 278 GLY A O 1
ATOM 2145 N N . LEU A 1 279 ? 0.961 -1.645 21.020 1.00 94.38 279 LEU A N 1
ATOM 2146 C CA . LEU A 1 279 ? 0.243 -1.094 19.856 1.00 94.38 279 LEU A CA 1
ATOM 2147 C C . LEU A 1 279 ? -0.992 -1.934 19.491 1.00 94.38 279 LEU A C 1
ATOM 2149 O O . LEU A 1 279 ? -1.938 -1.438 18.886 1.00 94.38 279 LEU A O 1
ATOM 2153 N N . GLY A 1 280 ? -0.996 -3.220 19.861 1.00 93.19 280 GLY A N 1
ATOM 2154 C CA . GLY A 1 280 ? -2.046 -4.166 19.482 1.00 93.19 280 GLY A CA 1
ATOM 2155 C C . GLY A 1 280 ? -2.008 -4.560 18.004 1.00 93.19 280 GLY A C 1
ATOM 2156 O O . GLY A 1 280 ? -3.016 -5.038 17.490 1.00 93.19 280 GLY A O 1
ATOM 2157 N N . ALA A 1 281 ? -0.894 -4.327 17.303 1.00 95.25 281 ALA A N 1
ATOM 2158 C CA . ALA A 1 281 ? -0.660 -4.837 15.952 1.00 95.25 281 ALA A CA 1
ATOM 2159 C C . ALA A 1 281 ? -0.141 -6.287 15.971 1.00 95.25 281 ALA A C 1
ATOM 2161 O O . ALA A 1 281 ? -0.477 -7.062 15.082 1.00 95.25 281 ALA A O 1
ATOM 2162 N N . ASP A 1 282 ? 0.607 -6.676 17.007 1.00 92.88 282 ASP A N 1
ATOM 2163 C CA . ASP A 1 282 ? 1.086 -8.040 17.284 1.00 92.88 282 ASP A CA 1
ATOM 2164 C C . ASP A 1 282 ? 1.779 -8.715 16.075 1.00 92.88 282 ASP A C 1
ATOM 2166 O O . ASP A 1 282 ? 1.622 -9.909 15.817 1.00 92.88 282 ASP A O 1
ATOM 2170 N N . GLY A 1 283 ? 2.518 -7.922 15.295 1.00 94.81 283 GLY A N 1
ATOM 2171 C CA . GLY A 1 283 ? 3.217 -8.326 14.074 1.00 94.81 283 GLY A CA 1
ATOM 2172 C C . GLY A 1 283 ? 2.364 -8.370 12.800 1.00 94.81 283 GLY A C 1
ATOM 2173 O O . GLY A 1 283 ? 2.912 -8.691 11.747 1.00 94.81 283 GLY A O 1
ATOM 2174 N N . ARG A 1 284 ? 1.057 -8.060 12.858 1.00 98.00 284 ARG A N 1
ATOM 2175 C CA . ARG A 1 284 ? 0.128 -8.157 11.715 1.00 98.00 284 ARG A CA 1
ATOM 2176 C C . ARG A 1 284 ? 0.427 -7.123 10.625 1.00 98.00 284 ARG A C 1
ATOM 2178 O O . ARG A 1 284 ? 0.128 -5.937 10.791 1.00 98.00 284 ARG A O 1
ATOM 2185 N N . VAL A 1 285 ? 0.957 -7.599 9.495 1.00 98.62 285 VAL A N 1
ATOM 2186 C CA . VAL A 1 285 ? 1.232 -6.800 8.287 1.00 98.62 285 VAL A CA 1
ATOM 2187 C C . VAL A 1 285 ? 0.626 -7.467 7.048 1.00 98.62 285 VAL A C 1
ATOM 2189 O O . VAL A 1 285 ? 0.936 -8.622 6.755 1.00 98.62 285 VAL A O 1
ATOM 2192 N N . ILE A 1 286 ? -0.208 -6.741 6.300 1.00 98.81 286 ILE A N 1
ATOM 2193 C CA . ILE A 1 286 ? -0.826 -7.214 5.050 1.00 98.81 286 ILE A CA 1
ATOM 2194 C C . ILE A 1 286 ? -0.430 -6.268 3.919 1.00 98.81 286 ILE A C 1
ATOM 2196 O O . ILE A 1 286 ? -0.840 -5.111 3.900 1.00 98.81 286 ILE A O 1
ATOM 2200 N N . SER A 1 287 ? 0.359 -6.740 2.962 1.00 98.81 287 SER A N 1
ATOM 2201 C CA . SER A 1 287 ? 0.749 -5.949 1.796 1.00 98.81 287 SER A CA 1
ATOM 2202 C C . SER A 1 287 ? -0.020 -6.372 0.555 1.00 98.81 287 SER A C 1
ATOM 2204 O O . SER A 1 287 ? -0.107 -7.561 0.266 1.00 98.81 287 SER A O 1
ATOM 2206 N N . VAL A 1 288 ? -0.550 -5.396 -0.180 1.00 98.88 288 VAL A N 1
ATOM 2207 C CA . VAL A 1 288 ? -1.321 -5.588 -1.410 1.00 98.88 288 VAL A CA 1
ATOM 2208 C C . VAL A 1 288 ? -0.618 -4.863 -2.554 1.00 98.88 288 VAL A C 1
ATOM 2210 O O . VAL A 1 288 ? -0.209 -3.716 -2.390 1.00 98.88 288 VAL A O 1
ATOM 2213 N N . LEU A 1 289 ? -0.457 -5.544 -3.689 1.00 98.69 289 LEU A N 1
ATOM 2214 C CA . LEU A 1 289 ? 0.159 -4.992 -4.897 1.00 98.69 289 LEU A CA 1
ATOM 2215 C C . LEU A 1 289 ? -0.698 -3.862 -5.501 1.00 98.69 289 LEU A C 1
ATOM 2217 O O . LEU A 1 289 ? -1.914 -4.014 -5.638 1.00 98.69 289 LEU A O 1
ATOM 2221 N N . GLU A 1 290 ? -0.046 -2.760 -5.876 1.00 98.50 290 GLU A N 1
ATOM 2222 C CA . GLU A 1 290 ? -0.643 -1.611 -6.572 1.00 98.50 290 GLU A CA 1
ATOM 2223 C C . GLU A 1 290 ? 0.021 -1.432 -7.962 1.00 98.50 290 GLU A C 1
ATOM 2225 O O . GLU A 1 290 ? -0.172 -2.286 -8.832 1.00 98.50 290 GLU A O 1
ATOM 2230 N N . GLY A 1 291 ? 0.783 -0.355 -8.194 1.00 95.44 291 GLY A N 1
ATOM 2231 C CA . GLY A 1 291 ? 1.486 -0.057 -9.444 1.00 95.44 291 GLY A CA 1
ATOM 2232 C C . GLY A 1 291 ? 2.799 -0.819 -9.679 1.00 95.44 291 GLY A C 1
ATOM 2233 O O . GLY A 1 291 ? 3.268 -1.619 -8.863 1.00 95.44 291 GLY A O 1
ATOM 2234 N N . GLY A 1 292 ? 3.413 -0.545 -10.832 1.00 95.50 292 GLY A N 1
ATOM 2235 C CA . GLY A 1 292 ? 4.591 -1.237 -11.371 1.00 95.50 292 GLY A CA 1
ATOM 2236 C C . GLY A 1 292 ? 4.305 -1.786 -12.772 1.00 95.50 292 GLY A C 1
ATOM 2237 O O . GLY A 1 292 ? 3.372 -2.568 -12.959 1.00 95.50 292 GLY A O 1
ATOM 2238 N N . TYR A 1 293 ? 5.081 -1.350 -13.767 1.00 91.81 293 TYR A N 1
ATOM 2239 C CA . TYR A 1 293 ? 4.753 -1.496 -15.192 1.00 91.81 293 TYR A CA 1
ATOM 2240 C C . TYR A 1 293 ? 5.906 -2.045 -16.051 1.00 91.81 293 TYR A C 1
ATOM 2242 O O . TYR A 1 293 ? 5.660 -2.467 -17.182 1.00 91.81 293 TYR A O 1
ATOM 2250 N N . SER A 1 294 ? 7.143 -2.077 -15.540 1.00 91.94 294 SER A N 1
ATOM 2251 C CA . SER A 1 294 ? 8.254 -2.854 -16.105 1.00 91.94 294 SER A CA 1
ATOM 2252 C C . SER A 1 294 ? 8.489 -4.145 -15.311 1.00 91.94 294 SER A C 1
ATOM 2254 O O . SER A 1 294 ? 8.457 -4.146 -14.079 1.00 91.94 294 SER A O 1
ATOM 2256 N N . ASP A 1 295 ? 8.776 -5.249 -16.010 1.00 88.50 295 ASP A N 1
ATOM 2257 C CA . ASP A 1 295 ? 9.036 -6.546 -15.367 1.00 88.50 295 ASP A CA 1
ATOM 2258 C C . ASP A 1 295 ? 10.193 -6.453 -14.363 1.00 88.50 295 ASP A C 1
ATOM 2260 O O . ASP A 1 295 ? 10.096 -6.970 -13.254 1.00 88.50 295 ASP A O 1
A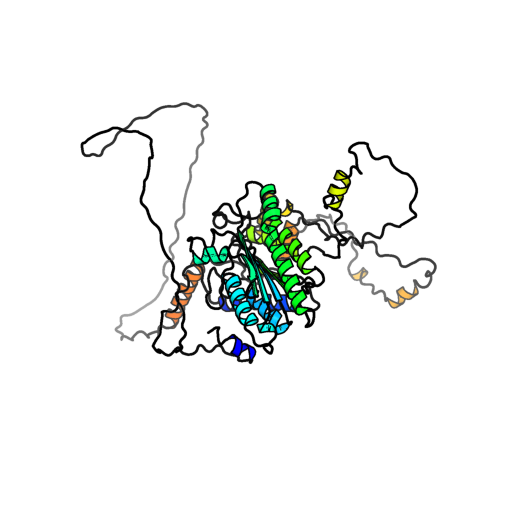TOM 2264 N N . ARG A 1 296 ? 11.263 -5.730 -14.728 1.00 91.19 296 ARG A N 1
ATOM 2265 C CA . ARG A 1 296 ? 12.472 -5.542 -13.911 1.00 91.19 296 ARG A CA 1
ATOM 2266 C C . ARG A 1 296 ? 12.200 -4.763 -12.622 1.00 91.19 296 ARG A C 1
ATOM 2268 O O . ARG A 1 296 ? 12.729 -5.136 -11.580 1.00 91.19 296 ARG A O 1
ATOM 2275 N N . ALA A 1 297 ? 11.341 -3.739 -12.673 1.00 93.88 297 ALA A N 1
ATOM 2276 C CA . ALA A 1 297 ? 10.877 -3.026 -11.483 1.00 93.88 297 ALA A CA 1
ATOM 2277 C C . ALA A 1 297 ? 9.999 -3.915 -10.592 1.00 93.88 297 ALA A C 1
ATOM 2279 O O . ALA A 1 297 ? 10.203 -3.961 -9.378 1.00 93.88 297 ALA A O 1
ATOM 2280 N N . LEU A 1 298 ? 9.064 -4.654 -11.201 1.00 93.12 298 LEU A N 1
ATOM 2281 C CA . LEU A 1 298 ? 8.176 -5.575 -10.496 1.00 93.12 298 LEU A CA 1
ATOM 2282 C C . LEU A 1 298 ? 8.960 -6.686 -9.792 1.00 93.12 298 LEU A C 1
ATOM 2284 O O . LEU A 1 298 ? 8.801 -6.850 -8.587 1.00 93.12 298 LEU A O 1
ATOM 2288 N N . PHE A 1 299 ? 9.817 -7.444 -10.486 1.00 88.62 299 PHE A N 1
ATOM 2289 C CA . PHE A 1 299 ? 10.487 -8.580 -9.850 1.00 88.62 299 PHE A CA 1
ATOM 2290 C C . PHE A 1 299 ? 11.546 -8.147 -8.828 1.00 88.62 299 PHE A C 1
ATOM 2292 O O . PHE A 1 299 ? 11.591 -8.742 -7.751 1.00 88.62 299 PHE A O 1
ATOM 2299 N N . SER A 1 300 ? 12.350 -7.105 -9.087 1.00 92.94 300 SER A N 1
ATOM 2300 C CA . SER A 1 300 ? 13.355 -6.664 -8.105 1.00 92.94 300 SER A CA 1
ATOM 2301 C C . SER A 1 300 ? 12.693 -6.043 -6.869 1.00 92.94 300 SER A C 1
ATOM 2303 O O . SER A 1 300 ? 13.041 -6.384 -5.736 1.00 92.94 300 SER A O 1
ATOM 2305 N N . GLY A 1 301 ? 11.667 -5.209 -7.073 1.00 96.00 301 GLY A N 1
ATOM 2306 C CA . GLY A 1 301 ? 10.899 -4.576 -6.006 1.00 96.00 301 GLY A CA 1
ATOM 2307 C C . GLY A 1 301 ? 10.121 -5.581 -5.156 1.00 96.00 301 GLY A C 1
ATOM 2308 O O . GLY A 1 301 ? 10.256 -5.578 -3.931 1.00 96.00 301 GLY A O 1
ATOM 2309 N N . ILE A 1 302 ? 9.364 -6.489 -5.786 1.00 95.25 302 ILE A N 1
ATOM 2310 C CA . ILE A 1 302 ? 8.572 -7.509 -5.081 1.00 95.25 302 ILE A CA 1
ATOM 2311 C C . ILE A 1 302 ? 9.476 -8.461 -4.298 1.00 95.25 302 ILE A C 1
ATOM 2313 O O . ILE A 1 302 ? 9.186 -8.725 -3.132 1.00 95.25 302 ILE A O 1
ATOM 2317 N N . PHE A 1 303 ? 10.574 -8.967 -4.874 1.00 91.50 303 PHE A N 1
ATOM 2318 C CA . PHE A 1 303 ? 11.462 -9.861 -4.124 1.00 91.50 303 PHE A CA 1
ATOM 2319 C C . PHE A 1 303 ? 12.181 -9.129 -2.982 1.00 91.50 303 PHE A C 1
ATOM 2321 O O . PHE A 1 303 ? 12.224 -9.664 -1.877 1.00 91.50 303 PHE A O 1
ATOM 2328 N N . SER A 1 304 ? 12.658 -7.895 -3.184 1.00 93.56 304 SER A N 1
ATOM 2329 C CA . SER A 1 304 ? 13.235 -7.065 -2.112 1.00 93.56 304 SER A CA 1
ATOM 2330 C C . SER A 1 304 ? 12.244 -6.851 -0.955 1.00 93.56 304 SER A C 1
ATOM 2332 O O . SER A 1 304 ? 12.552 -7.121 0.210 1.00 93.56 304 SER A O 1
ATOM 2334 N N . HIS A 1 305 ? 11.001 -6.485 -1.279 1.00 96.19 305 HIS A N 1
ATOM 2335 C CA . HIS A 1 305 ? 9.897 -6.350 -0.325 1.00 96.19 305 HIS A CA 1
ATOM 2336 C C . HIS A 1 305 ? 9.582 -7.657 0.415 1.00 96.19 305 HIS A C 1
ATOM 2338 O O . HIS A 1 305 ? 9.441 -7.666 1.638 1.00 96.19 305 HIS A O 1
ATOM 2344 N N . VAL A 1 306 ? 9.526 -8.783 -0.302 1.00 92.81 306 VAL A N 1
ATOM 2345 C CA . VAL A 1 306 ? 9.279 -10.115 0.274 1.00 92.81 306 VAL A CA 1
ATOM 2346 C C . VAL A 1 306 ? 10.443 -10.577 1.156 1.00 92.81 306 VAL A C 1
ATOM 2348 O O . VAL A 1 306 ? 10.193 -11.165 2.204 1.00 92.81 306 VAL A O 1
ATOM 2351 N N . CYS A 1 307 ? 11.697 -10.248 0.834 1.00 89.69 307 CYS A N 1
ATOM 2352 C CA . CYS A 1 307 ? 12.830 -10.447 1.743 1.00 89.69 307 CYS A CA 1
ATOM 2353 C C . CYS A 1 307 ? 12.683 -9.603 3.022 1.00 89.69 307 CYS A C 1
ATOM 2355 O O . CYS A 1 307 ? 12.964 -10.093 4.118 1.00 89.69 307 CYS A O 1
ATOM 2357 N N . GLY A 1 308 ? 12.165 -8.374 2.907 1.00 91.25 308 GLY A N 1
ATOM 2358 C CA . GLY A 1 308 ? 11.744 -7.562 4.051 1.00 91.25 308 GLY A CA 1
ATOM 2359 C C . GLY A 1 308 ? 10.664 -8.246 4.901 1.00 91.25 308 GLY A C 1
ATOM 2360 O O . GLY A 1 308 ? 10.817 -8.344 6.118 1.00 91.25 308 GLY A O 1
ATOM 2361 N N . LEU A 1 309 ? 9.611 -8.781 4.269 1.00 91.56 309 LEU A N 1
ATOM 2362 C CA . LEU A 1 309 ? 8.531 -9.540 4.923 1.00 91.56 309 LEU A CA 1
ATOM 2363 C C . LEU A 1 309 ? 8.981 -10.885 5.510 1.00 91.56 309 LEU A C 1
ATOM 2365 O O . LEU A 1 309 ? 8.342 -11.369 6.442 1.00 91.56 309 LEU A O 1
ATOM 2369 N N . ALA A 1 310 ? 10.041 -11.501 4.988 1.00 86.81 310 ALA A N 1
ATOM 2370 C CA . ALA A 1 310 ? 10.539 -12.794 5.451 1.00 86.81 310 ALA A CA 1
ATOM 2371 C C . ALA A 1 310 ? 11.419 -12.678 6.706 1.00 86.81 310 ALA A C 1
ATOM 2373 O O . ALA A 1 310 ? 11.346 -13.553 7.570 1.00 86.81 310 ALA A O 1
ATOM 2374 N N . GLY A 1 311 ? 12.211 -11.604 6.828 1.00 68.94 311 GLY A N 1
ATOM 2375 C CA . GLY A 1 311 ? 13.227 -11.441 7.875 1.00 68.94 311 GLY A CA 1
ATOM 2376 C C . GLY A 1 311 ? 12.725 -11.723 9.299 1.00 68.94 311 GLY A C 1
ATOM 2377 O O . GLY A 1 311 ? 11.628 -11.307 9.681 1.00 68.94 311 GLY A O 1
ATOM 2378 N N . ASP A 1 312 ? 13.520 -12.453 10.084 1.00 58.38 312 ASP A N 1
ATOM 2379 C CA . ASP A 1 312 ? 13.152 -12.876 11.442 1.00 58.38 312 ASP A CA 1
ATOM 2380 C C . ASP A 1 312 ? 13.067 -11.684 12.421 1.00 58.38 312 ASP A C 1
ATOM 2382 O O . ASP A 1 312 ? 13.721 -10.655 12.234 1.00 58.38 312 ASP A O 1
ATOM 2386 N N . GLN A 1 313 ? 12.242 -11.824 13.459 1.00 47.84 313 GLN A N 1
ATOM 2387 C CA . GLN A 1 313 ? 12.040 -10.879 14.561 1.00 47.84 313 GLN A CA 1
ATOM 2388 C C . GLN A 1 313 ? 11.966 -11.596 15.924 1.00 47.84 313 GLN A C 1
ATOM 2390 O O . GLN A 1 313 ? 11.230 -11.171 16.816 1.00 47.84 313 GLN A O 1
ATOM 2395 N N . SER A 1 314 ? 12.749 -12.660 16.136 1.00 35.28 314 SER A N 1
ATOM 2396 C CA . SER A 1 314 ? 12.959 -13.259 17.463 1.00 35.28 314 SER A CA 1
ATOM 2397 C C . SER A 1 314 ? 13.784 -12.344 18.399 1.00 35.28 314 SER A C 1
ATOM 2399 O O . SER A 1 314 ? 14.911 -12.661 18.773 1.00 35.28 314 SER A O 1
ATOM 2401 N N . ASN A 1 315 ? 13.211 -11.190 18.756 1.00 36.19 315 ASN A N 1
ATOM 2402 C CA . ASN A 1 315 ? 13.653 -10.221 19.768 1.00 36.19 315 ASN A CA 1
ATOM 2403 C C . ASN A 1 315 ? 15.184 -10.025 19.902 1.00 36.19 315 ASN A C 1
ATOM 2405 O O . ASN A 1 315 ? 15.778 -10.453 20.900 1.00 36.19 315 ASN A O 1
ATOM 2409 N N . PRO A 1 316 ? 15.844 -9.343 18.945 1.00 35.34 316 PRO A N 1
ATOM 2410 C CA . PRO A 1 316 ? 17.189 -8.836 19.178 1.00 35.34 316 PRO A CA 1
ATOM 2411 C C . PRO A 1 316 ? 17.154 -7.799 20.311 1.00 35.34 316 PRO A C 1
ATOM 2413 O O . PRO A 1 316 ? 16.488 -6.769 20.209 1.00 35.34 316 PRO A O 1
ATOM 2416 N N . GLY A 1 317 ? 17.894 -8.067 21.392 1.00 33.53 317 GLY A N 1
ATOM 2417 C CA . GLY A 1 317 ? 18.024 -7.145 22.524 1.00 33.53 317 GLY A CA 1
ATOM 2418 C C . GLY A 1 317 ? 18.528 -5.750 22.108 1.00 33.53 317 GLY A C 1
ATOM 2419 O O . GLY A 1 317 ? 19.116 -5.600 21.034 1.00 33.53 317 GLY A O 1
ATOM 2420 N N . PRO A 1 318 ? 18.321 -4.717 22.951 1.00 31.91 318 PRO A N 1
ATOM 2421 C CA . PRO A 1 318 ? 18.425 -3.314 22.553 1.00 31.91 318 PRO A CA 1
ATOM 2422 C C . PRO A 1 318 ? 19.758 -2.990 21.854 1.00 31.91 318 PRO A C 1
ATOM 2424 O O . PRO A 1 318 ? 20.824 -3.373 22.356 1.00 31.91 318 PRO A O 1
ATOM 2427 N N . PRO A 1 319 ? 19.722 -2.284 20.707 1.00 35.78 319 PRO A N 1
ATOM 2428 C CA . PRO A 1 319 ? 20.860 -2.187 19.804 1.00 35.78 319 PRO A CA 1
ATOM 2429 C C . PRO A 1 319 ? 22.048 -1.494 20.473 1.00 35.78 319 PRO A C 1
ATOM 2431 O O . PRO A 1 319 ? 21.973 -0.331 20.871 1.00 35.78 319 PRO A O 1
ATOM 2434 N N . ARG A 1 320 ? 23.191 -2.189 20.536 1.00 41.16 320 ARG A N 1
ATOM 2435 C CA . ARG A 1 320 ? 24.472 -1.645 21.023 1.00 41.16 320 ARG A CA 1
ATOM 2436 C C . ARG A 1 320 ? 25.143 -0.724 19.990 1.00 41.16 320 ARG A C 1
ATOM 2438 O O . ARG A 1 320 ? 26.311 -0.896 19.652 1.00 41.16 320 ARG A O 1
ATOM 2445 N N . GLY A 1 321 ? 24.405 0.271 19.505 1.00 35.34 321 GLY A N 1
ATOM 2446 C CA . GLY A 1 321 ? 24.945 1.359 18.693 1.00 35.34 321 GLY A CA 1
ATOM 2447 C C . GLY A 1 321 ? 25.686 2.381 19.559 1.00 35.34 321 GLY A C 1
ATOM 2448 O O . GLY A 1 321 ? 25.106 2.972 20.471 1.00 35.34 321 GLY A O 1
ATOM 2449 N N . ARG A 1 322 ? 26.967 2.633 19.262 1.00 46.81 322 ARG A N 1
ATOM 2450 C CA . ARG A 1 322 ? 27.657 3.841 19.748 1.00 46.81 322 ARG A CA 1
ATOM 2451 C C . ARG A 1 322 ? 26.997 5.058 19.089 1.00 46.81 322 ARG A C 1
ATOM 2453 O O . ARG A 1 322 ? 26.933 5.101 17.867 1.00 46.81 322 ARG A O 1
ATOM 2460 N N . GLY A 1 323 ? 26.521 6.025 19.877 1.00 43.03 323 GLY A N 1
ATOM 2461 C CA . GLY A 1 323 ? 25.887 7.246 19.349 1.00 43.03 323 GLY A CA 1
ATOM 2462 C C . GLY A 1 323 ? 24.741 7.832 20.183 1.00 43.03 323 GLY A C 1
ATOM 2463 O O . GLY A 1 323 ? 24.293 8.935 19.897 1.00 43.03 323 GLY A O 1
ATOM 2464 N N . GLY A 1 324 ? 24.263 7.143 21.225 1.00 42.28 324 GLY A N 1
ATOM 2465 C CA . GLY A 1 324 ? 23.262 7.715 22.135 1.00 42.28 324 GLY A CA 1
ATOM 2466 C C . GLY A 1 324 ? 23.806 8.890 22.964 1.00 42.28 324 GLY A C 1
ATOM 2467 O O . GLY A 1 324 ? 24.983 8.904 23.316 1.00 42.28 324 GLY A O 1
ATOM 2468 N N . LEU A 1 325 ? 22.926 9.821 23.356 1.00 45.94 325 LEU A N 1
ATOM 2469 C CA . LEU A 1 325 ? 23.228 11.047 24.124 1.00 45.94 325 LEU A CA 1
ATOM 2470 C C . LEU A 1 325 ? 24.131 10.828 25.361 1.00 45.94 325 LEU A C 1
ATOM 2472 O O . LEU A 1 325 ? 24.929 11.692 25.712 1.00 45.94 325 LEU A O 1
ATOM 2476 N N . ALA A 1 326 ? 24.050 9.661 26.008 1.00 46.56 326 ALA A N 1
ATOM 2477 C CA . ALA A 1 326 ? 24.930 9.293 27.120 1.00 46.56 326 ALA A CA 1
ATOM 2478 C C . ALA A 1 326 ? 26.427 9.285 26.739 1.00 46.56 326 ALA A C 1
ATOM 2480 O O . ALA A 1 326 ? 27.261 9.672 27.552 1.00 46.56 326 ALA A O 1
ATOM 2481 N N . TYR A 1 327 ? 26.769 8.901 25.504 1.00 47.78 327 TYR A N 1
ATOM 2482 C CA . TYR A 1 327 ? 28.142 8.897 24.988 1.00 47.78 327 TYR A CA 1
ATOM 2483 C C . TYR A 1 327 ? 28.678 10.325 24.804 1.00 47.78 327 TYR A C 1
ATOM 2485 O O . TYR A 1 327 ? 29.774 10.634 25.270 1.00 47.78 327 TYR A O 1
ATOM 2493 N N . GLU A 1 328 ? 27.880 11.225 24.215 1.00 51.56 328 GLU A N 1
ATOM 2494 C CA . GLU A 1 328 ? 28.228 12.651 24.109 1.00 51.56 328 GLU A CA 1
ATOM 2495 C C . GLU A 1 328 ? 28.390 13.309 25.486 1.00 51.56 328 GLU A C 1
ATOM 2497 O O . GLU A 1 328 ? 29.293 14.121 25.688 1.00 51.56 328 GLU A O 1
ATOM 2502 N N . ILE A 1 329 ? 27.538 12.945 26.450 1.00 53.28 329 ILE A N 1
ATOM 2503 C CA . ILE A 1 329 ? 27.619 13.435 27.829 1.00 53.28 329 ILE A CA 1
ATOM 2504 C C . ILE A 1 329 ? 28.907 12.940 28.506 1.00 53.28 329 ILE A C 1
ATOM 2506 O O . ILE A 1 329 ? 29.644 13.760 29.048 1.00 53.28 329 ILE A O 1
ATOM 2510 N N . SER A 1 330 ? 29.246 11.647 28.425 1.00 51.09 330 SER A N 1
ATOM 2511 C CA . SER A 1 330 ? 30.511 11.123 28.969 1.00 51.09 330 SER A CA 1
ATOM 2512 C C . SER A 1 330 ? 31.749 11.767 28.332 1.00 51.09 330 SER A C 1
ATOM 2514 O O . SER A 1 330 ? 32.712 12.061 29.041 1.00 51.09 330 SER A O 1
ATOM 2516 N N . HIS A 1 331 ? 31.708 12.053 27.027 1.00 44.88 331 HIS A N 1
ATOM 2517 C CA . HIS A 1 331 ? 32.782 12.760 26.327 1.00 44.88 331 HIS A CA 1
ATOM 2518 C C . HIS A 1 331 ? 32.880 14.239 26.750 1.00 44.88 331 HIS A C 1
ATOM 2520 O O . HIS A 1 331 ? 33.979 14.764 26.913 1.00 44.88 331 HIS A O 1
ATOM 2526 N N . ARG A 1 332 ? 31.752 14.928 26.982 1.00 49.09 332 ARG A N 1
ATOM 2527 C CA . ARG A 1 332 ? 31.738 16.324 27.472 1.00 49.09 332 ARG A CA 1
ATOM 2528 C C . ARG A 1 332 ? 32.140 16.482 28.939 1.00 49.09 332 ARG A C 1
ATOM 2530 O O . ARG A 1 332 ? 32.545 17.575 29.320 1.00 49.09 332 ARG A O 1
ATOM 2537 N N . ILE A 1 333 ? 32.030 15.430 29.751 1.00 58.44 333 ILE A N 1
ATOM 2538 C CA . ILE A 1 333 ? 32.481 15.427 31.156 1.00 58.44 333 ILE A CA 1
ATOM 2539 C C . ILE A 1 333 ? 33.972 15.022 31.265 1.00 58.44 333 ILE A C 1
ATOM 2541 O O . ILE A 1 333 ? 34.546 15.089 32.346 1.00 58.44 333 ILE A O 1
ATOM 2545 N N . GLY A 1 334 ? 34.631 14.654 30.157 1.00 40.25 334 GLY A N 1
ATOM 2546 C CA . GLY A 1 334 ? 36.062 14.316 30.146 1.00 40.25 334 GLY A CA 1
ATOM 2547 C C . GLY A 1 334 ? 36.382 12.957 30.775 1.00 40.25 334 GLY A C 1
ATOM 2548 O O . GLY A 1 334 ? 37.435 12.786 31.375 1.00 40.25 334 GLY A O 1
ATOM 2549 N N . ILE A 1 335 ? 35.458 11.993 30.678 1.00 51.59 335 ILE A N 1
ATOM 2550 C CA . ILE A 1 335 ? 35.609 10.644 31.262 1.00 51.59 335 ILE A CA 1
ATOM 2551 C C . ILE A 1 335 ? 36.361 9.689 30.307 1.00 51.59 335 ILE A C 1
ATOM 2553 O O . ILE A 1 335 ? 36.750 8.590 30.694 1.00 51.59 335 ILE A O 1
ATOM 2557 N N . ILE A 1 336 ? 36.576 10.104 29.054 1.00 44.84 336 ILE A N 1
ATOM 2558 C CA . ILE A 1 336 ? 37.303 9.360 28.020 1.00 44.84 336 ILE A CA 1
ATOM 2559 C C . ILE A 1 336 ? 38.255 10.345 27.331 1.00 44.84 336 ILE A C 1
ATOM 2561 O O . ILE A 1 336 ? 37.794 11.344 26.782 1.00 44.84 336 ILE A O 1
ATOM 2565 N N . GLU A 1 337 ? 39.556 10.055 27.350 1.00 37.34 337 GLU A N 1
ATOM 2566 C CA . GLU A 1 337 ? 40.573 10.736 26.536 1.00 37.34 337 GLU A CA 1
ATOM 2567 C C . GLU A 1 337 ? 40.929 9.869 25.314 1.00 37.34 337 GLU A C 1
ATOM 2569 O O . GLU A 1 337 ? 40.873 8.637 25.376 1.00 37.34 337 GLU A O 1
ATOM 2574 N N . GLU A 1 338 ? 41.275 10.495 24.186 1.00 37.22 338 GLU A N 1
ATOM 2575 C CA . GLU A 1 338 ? 41.639 9.777 22.959 1.00 37.22 338 GLU A CA 1
ATOM 2576 C C . GLU A 1 338 ? 43.139 9.443 22.907 1.00 37.22 338 GLU A C 1
ATOM 2578 O O . GLU A 1 338 ? 43.972 10.334 22.759 1.00 37.22 338 GLU A O 1
ATOM 2583 N N . GLY A 1 339 ? 43.464 8.144 22.917 1.00 39.16 339 GLY A N 1
ATOM 2584 C CA . GLY A 1 339 ? 44.747 7.623 22.427 1.00 39.16 339 GLY A CA 1
ATOM 2585 C C . GLY A 1 339 ? 45.591 6.839 23.435 1.00 39.16 339 GLY A C 1
ATOM 2586 O O . GLY A 1 339 ? 46.389 7.425 24.149 1.00 39.16 339 GLY A O 1
ATOM 2587 N N . GLU A 1 340 ? 45.460 5.509 23.410 1.00 28.53 340 GLU A N 1
ATOM 2588 C CA . GLU A 1 340 ? 46.510 4.486 23.623 1.00 28.53 340 GLU A CA 1
ATOM 2589 C C . GLU A 1 340 ? 45.906 3.108 23.225 1.00 28.53 340 GLU A C 1
ATOM 2591 O O . GLU A 1 340 ? 44.676 2.966 23.199 1.00 28.53 340 GLU A O 1
ATOM 2596 N N . PRO A 1 341 ? 46.703 2.086 22.849 1.00 35.06 341 PRO A N 1
ATOM 2597 C CA . PRO A 1 341 ? 46.188 0.806 22.363 1.00 35.06 341 PRO A CA 1
ATOM 2598 C C . PRO A 1 341 ? 45.752 -0.140 23.497 1.00 35.06 341 PRO A C 1
ATOM 2600 O O . PRO A 1 341 ? 46.219 -0.069 24.632 1.00 35.06 341 PRO A O 1
ATOM 2603 N N . ALA A 1 342 ? 44.851 -1.074 23.178 1.00 29.45 342 ALA A N 1
ATOM 2604 C CA . ALA A 1 342 ? 44.237 -1.962 24.163 1.00 29.45 342 ALA A CA 1
ATOM 2605 C C . ALA A 1 342 ? 45.230 -2.972 24.776 1.00 29.45 342 ALA A C 1
ATOM 2607 O O . ALA A 1 342 ? 45.617 -3.954 24.138 1.00 29.45 342 ALA A O 1
ATOM 2608 N N . VAL A 1 343 ? 45.579 -2.770 26.049 1.00 29.67 343 VAL A N 1
ATOM 2609 C CA . VAL A 1 343 ? 46.298 -3.756 26.870 1.00 29.67 343 VAL A CA 1
ATOM 2610 C C . VAL A 1 343 ? 45.356 -4.908 27.235 1.00 29.67 343 VAL A C 1
ATOM 2612 O O . VAL A 1 343 ? 44.254 -4.690 27.735 1.00 29.67 343 VAL A O 1
ATOM 2615 N N . GLN A 1 344 ? 45.795 -6.148 27.009 1.00 35.44 344 GLN A N 1
ATOM 2616 C CA . GLN A 1 344 ? 45.050 -7.346 27.400 1.00 35.44 344 GLN A CA 1
ATOM 2617 C C . GLN A 1 344 ? 45.070 -7.523 28.926 1.00 35.44 344 GLN A C 1
ATOM 2619 O O . GLN A 1 344 ? 46.110 -7.830 29.505 1.00 35.44 344 GLN A O 1
ATOM 2624 N N . SER A 1 345 ? 43.917 -7.372 29.579 1.00 28.38 345 SER A N 1
ATOM 2625 C CA . SER A 1 345 ? 43.735 -7.722 30.990 1.00 28.38 345 SER A CA 1
ATOM 2626 C C . SER A 1 345 ? 43.377 -9.204 31.141 1.00 28.38 345 SER A C 1
ATOM 2628 O O . SER A 1 345 ? 42.249 -9.627 30.896 1.00 28.38 345 SER A O 1
ATOM 2630 N N . THR A 1 346 ? 44.352 -10.008 31.559 1.00 31.17 346 THR A N 1
ATOM 2631 C CA . THR A 1 346 ? 44.157 -11.423 31.897 1.00 31.17 346 THR A CA 1
ATOM 2632 C C . THR A 1 346 ? 43.695 -11.580 33.346 1.00 31.17 346 THR A C 1
ATOM 2634 O O . THR A 1 346 ? 44.512 -11.432 34.245 1.00 31.17 346 THR A O 1
ATOM 2637 N N . GLU A 1 347 ? 42.426 -11.926 33.564 1.00 28.45 347 GLU A N 1
ATOM 2638 C CA . GLU A 1 347 ? 41.937 -12.697 34.723 1.00 28.45 347 GLU A CA 1
ATOM 2639 C C . GLU A 1 347 ? 40.655 -13.455 34.299 1.00 28.45 347 GLU A C 1
ATOM 2641 O O . GLU A 1 347 ? 39.922 -12.963 33.432 1.00 28.45 347 GLU A O 1
ATOM 2646 N N . PRO A 1 348 ? 40.369 -14.661 34.829 1.00 29.78 348 PRO A N 1
ATOM 2647 C CA . PRO A 1 348 ? 39.368 -15.548 34.246 1.00 29.78 348 PRO A CA 1
ATOM 2648 C C . PRO A 1 348 ? 37.958 -15.337 34.817 1.00 29.78 348 PRO A C 1
ATOM 26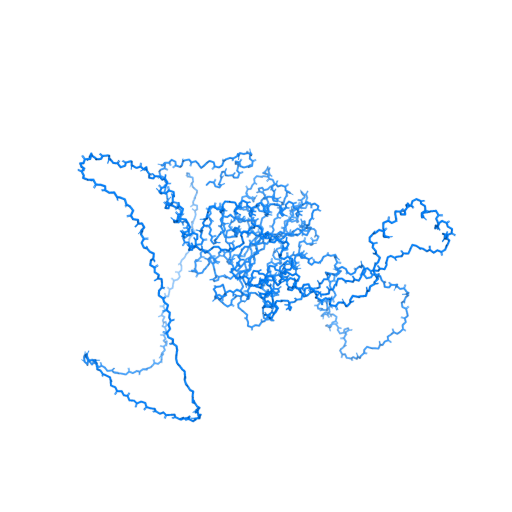50 O O . PRO A 1 348 ? 37.675 -15.646 35.976 1.00 29.78 348 PRO A O 1
ATOM 2653 N N . ALA A 1 349 ? 37.020 -14.936 33.957 1.00 30.25 349 ALA A N 1
ATOM 2654 C CA . ALA A 1 349 ? 35.615 -15.279 34.170 1.00 30.25 349 ALA A CA 1
ATOM 2655 C C . ALA A 1 349 ? 35.434 -16.806 34.035 1.00 30.25 349 ALA A C 1
ATOM 2657 O O . ALA A 1 349 ? 36.112 -17.450 33.233 1.00 30.25 349 ALA A O 1
ATOM 2658 N N . GLY A 1 350 ? 34.540 -17.391 34.841 1.00 30.39 350 GLY A N 1
ATOM 2659 C CA . GLY A 1 350 ? 34.317 -18.842 34.878 1.00 30.39 350 GLY A CA 1
ATOM 2660 C C . GLY A 1 350 ? 33.758 -19.428 33.569 1.00 30.39 350 GLY A C 1
ATOM 2661 O O . GLY A 1 350 ? 33.350 -18.675 32.683 1.00 30.39 350 GLY A O 1
ATOM 2662 N N . PRO A 1 351 ? 33.708 -20.770 33.443 1.00 28.78 351 PRO A N 1
ATOM 2663 C CA . PRO A 1 351 ? 33.314 -21.455 32.213 1.00 28.78 351 PRO A CA 1
ATOM 2664 C C . PRO A 1 351 ? 31.818 -21.283 31.920 1.00 28.78 351 PRO A C 1
ATOM 2666 O O . PRO A 1 351 ? 30.990 -22.122 32.269 1.00 28.78 351 PRO A O 1
ATOM 2669 N N . TY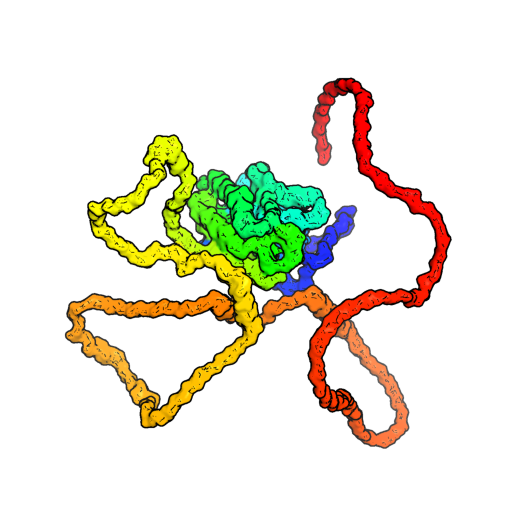R A 1 352 ? 31.480 -20.186 31.249 1.00 28.39 352 TYR A N 1
ATOM 2670 C CA . TYR A 1 352 ? 30.242 -20.078 30.495 1.00 28.39 352 TYR A CA 1
ATOM 2671 C C . TYR A 1 352 ? 30.466 -20.809 29.170 1.00 28.39 352 TYR A C 1
ATOM 2673 O O . TYR A 1 352 ? 31.213 -20.327 28.315 1.00 28.39 352 TYR A O 1
ATOM 2681 N N . GLU A 1 353 ? 29.888 -22.002 29.021 1.00 28.97 353 GLU A N 1
ATOM 2682 C CA . GLU A 1 353 ? 29.910 -22.700 27.734 1.00 28.97 353 GLU A CA 1
ATOM 2683 C C . GLU A 1 353 ? 29.269 -21.806 26.658 1.00 28.97 353 GLU A C 1
ATOM 2685 O O . GLU A 1 353 ? 28.268 -21.136 26.941 1.00 28.97 353 GLU A O 1
ATOM 2690 N N . PRO A 1 354 ? 29.809 -21.764 25.426 1.00 29.97 354 PRO A N 1
ATOM 2691 C CA . PRO A 1 354 ? 29.107 -21.117 24.331 1.00 29.97 354 PRO A CA 1
ATOM 2692 C C . PRO A 1 354 ? 27.776 -21.845 24.120 1.00 29.97 354 PRO A C 1
ATOM 2694 O O . PRO A 1 354 ? 27.753 -23.043 23.828 1.00 29.97 354 PRO A O 1
ATOM 2697 N N . LEU A 1 355 ? 26.666 -21.120 24.286 1.00 29.72 355 LEU A N 1
ATOM 2698 C CA . LEU A 1 355 ? 25.337 -21.636 23.967 1.00 29.72 355 LEU A CA 1
ATOM 2699 C C . LEU A 1 355 ? 25.330 -22.134 22.509 1.00 29.72 355 LEU A C 1
ATOM 2701 O O . LEU A 1 355 ? 25.932 -21.484 21.649 1.00 29.72 355 LEU A O 1
ATOM 2705 N N . PRO A 1 356 ? 24.691 -23.281 22.220 1.00 28.41 356 PRO A N 1
ATOM 2706 C CA . PRO A 1 356 ? 24.768 -23.903 20.904 1.00 28.41 356 PRO A CA 1
ATOM 2707 C C . PRO A 1 356 ? 24.212 -22.983 19.813 1.00 28.41 356 PRO A C 1
ATOM 2709 O O . PRO A 1 356 ? 23.259 -22.235 20.036 1.00 28.41 356 PRO A O 1
ATOM 2712 N N . GLU A 1 357 ? 24.768 -23.103 18.604 1.00 34.84 357 GLU A N 1
ATOM 2713 C CA . GLU A 1 357 ? 24.483 -22.243 17.438 1.00 34.84 357 GLU A CA 1
ATOM 2714 C C . GLU A 1 357 ? 22.988 -22.166 17.062 1.00 34.84 357 GLU A C 1
ATOM 2716 O O . GLU A 1 357 ? 22.551 -21.215 16.419 1.00 34.84 357 GLU A O 1
ATOM 2721 N N . SER A 1 358 ? 22.171 -23.104 17.552 1.00 31.36 358 SER A N 1
ATOM 2722 C CA . SER A 1 358 ? 20.710 -23.163 17.428 1.00 31.36 358 SER A CA 1
ATOM 2723 C C . SER A 1 358 ? 19.919 -22.035 18.125 1.00 31.36 358 SER A C 1
ATOM 2725 O O . SER A 1 358 ? 18.715 -22.191 18.321 1.00 31.36 358 SER A O 1
ATOM 2727 N N . GLN A 1 359 ? 20.555 -20.938 18.552 1.00 32.91 359 GLN A N 1
ATOM 2728 C CA . GLN A 1 359 ? 19.875 -19.756 19.115 1.00 32.91 359 GLN A CA 1
ATOM 2729 C C . GLN A 1 359 ? 20.247 -18.418 18.448 1.00 32.91 359 GLN A C 1
ATOM 2731 O O . GLN A 1 359 ? 19.691 -17.389 18.825 1.00 32.91 359 GLN A O 1
ATOM 2736 N N . ASN A 1 360 ? 21.084 -18.412 17.402 1.00 31.59 360 ASN A N 1
ATOM 2737 C CA . ASN A 1 360 ? 21.181 -17.263 16.492 1.00 31.59 360 ASN A CA 1
ATOM 2738 C C . ASN A 1 360 ? 20.116 -17.380 15.388 1.00 31.59 360 ASN A C 1
ATOM 2740 O O . ASN A 1 360 ? 20.413 -17.757 14.259 1.00 31.59 360 ASN A O 1
ATOM 2744 N N . LEU A 1 361 ? 18.870 -17.019 15.710 1.00 36.12 361 LEU A N 1
ATOM 2745 C CA . LEU A 1 361 ? 17.798 -16.807 14.722 1.00 36.12 361 LEU A CA 1
ATOM 2746 C C . LEU A 1 361 ? 17.819 -15.373 14.162 1.00 36.12 361 LEU A C 1
ATOM 2748 O O . LEU A 1 361 ? 16.805 -14.704 13.986 1.00 36.12 361 LEU A O 1
ATOM 2752 N N . SER A 1 362 ? 19.018 -14.904 13.814 1.00 38.03 362 SER A N 1
ATOM 2753 C CA . SER A 1 362 ? 19.146 -14.016 12.662 1.00 38.03 362 SER A CA 1
ATOM 2754 C C . SER A 1 362 ? 18.634 -14.758 11.427 1.00 38.03 362 SER A C 1
ATOM 2756 O O . SER A 1 362 ? 18.935 -15.942 11.277 1.00 38.03 362 SER A O 1
ATOM 2758 N N . SER A 1 363 ? 17.905 -14.066 10.543 1.00 41.84 363 SER A N 1
ATOM 2759 C CA . SER A 1 363 ? 17.441 -14.607 9.255 1.00 41.84 363 SER A CA 1
ATOM 2760 C C . SER A 1 363 ? 18.510 -15.489 8.595 1.00 41.84 363 SER A C 1
ATOM 2762 O O . SER A 1 363 ? 19.646 -15.041 8.438 1.00 41.84 363 SER A O 1
ATOM 2764 N N . LEU A 1 364 ? 18.139 -16.721 8.210 1.00 45.56 364 LEU A N 1
ATOM 2765 C CA . LEU A 1 364 ? 19.050 -17.757 7.680 1.00 45.56 364 LEU A CA 1
ATOM 2766 C C . LEU A 1 364 ? 19.953 -17.260 6.541 1.00 45.56 364 LEU A C 1
ATOM 2768 O O . LEU A 1 364 ? 21.073 -17.739 6.389 1.00 45.56 364 LEU A O 1
ATOM 2772 N N . HIS A 1 365 ? 19.479 -16.261 5.798 1.00 55.94 365 HIS A N 1
ATOM 2773 C CA . HIS A 1 365 ? 20.315 -15.380 4.997 1.00 55.94 365 HIS A CA 1
ATOM 2774 C C . HIS A 1 365 ? 20.049 -13.933 5.420 1.00 55.94 365 HIS A C 1
ATOM 2776 O O . HIS A 1 365 ? 18.891 -13.522 5.567 1.00 55.94 365 HIS A O 1
ATOM 2782 N N . ALA A 1 366 ? 21.116 -13.156 5.613 1.00 65.88 366 ALA A N 1
ATOM 2783 C CA . ALA A 1 366 ? 21.003 -11.706 5.686 1.00 65.88 366 ALA A CA 1
ATOM 2784 C C . ALA A 1 366 ? 20.534 -11.167 4.325 1.00 65.88 366 ALA A C 1
ATOM 2786 O O . ALA A 1 366 ? 20.829 -11.756 3.286 1.00 65.88 366 ALA A O 1
ATOM 2787 N N . TYR A 1 367 ? 19.806 -10.053 4.337 1.00 79.62 367 TYR A N 1
ATOM 2788 C CA . TYR A 1 367 ? 19.485 -9.336 3.109 1.00 79.62 367 TYR A CA 1
ATOM 2789 C C . TYR A 1 367 ? 20.768 -8.720 2.527 1.00 79.62 367 TYR A C 1
ATOM 2791 O O . TYR A 1 367 ? 21.500 -8.043 3.251 1.00 79.62 367 TYR A O 1
ATOM 2799 N N . ASP A 1 368 ? 21.024 -8.953 1.242 1.00 82.69 368 ASP A N 1
ATOM 2800 C CA . ASP A 1 368 ? 22.207 -8.478 0.522 1.00 82.69 368 ASP A CA 1
ATOM 2801 C C . ASP A 1 368 ? 21.763 -7.640 -0.696 1.00 82.69 368 ASP A C 1
ATOM 2803 O O . ASP A 1 368 ? 21.123 -8.173 -1.607 1.00 82.69 368 ASP A O 1
ATOM 2807 N N . PRO A 1 369 ? 22.079 -6.330 -0.744 1.00 83.75 369 PRO A N 1
ATOM 2808 C CA . PRO A 1 369 ? 21.692 -5.459 -1.855 1.00 83.75 369 PRO A CA 1
ATOM 2809 C C . PRO A 1 369 ? 22.294 -5.866 -3.210 1.00 83.75 369 PRO A C 1
ATOM 2811 O O . PRO A 1 369 ? 21.767 -5.478 -4.254 1.00 83.75 369 PRO A O 1
ATOM 2814 N N . SER A 1 370 ? 23.390 -6.638 -3.228 1.00 86.25 370 SER A N 1
ATOM 2815 C CA . SER A 1 370 ? 24.106 -6.994 -4.461 1.00 86.25 370 SER A CA 1
ATOM 2816 C C . SER A 1 370 ? 23.311 -7.917 -5.395 1.00 86.25 370 SER A C 1
ATOM 2818 O O . SER A 1 370 ? 23.562 -7.908 -6.606 1.00 86.25 370 SER A O 1
ATOM 2820 N N . TRP A 1 371 ? 22.295 -8.619 -4.872 1.00 86.62 371 TRP A N 1
ATOM 2821 C CA . TRP A 1 371 ? 21.325 -9.399 -5.656 1.00 86.62 371 TRP A CA 1
ATOM 2822 C C . TRP A 1 371 ? 20.614 -8.547 -6.722 1.00 86.62 371 TRP A C 1
ATOM 2824 O O . TRP A 1 371 ? 20.256 -9.055 -7.780 1.00 86.62 371 TRP A O 1
ATOM 2834 N N . TRP A 1 372 ? 20.462 -7.239 -6.488 1.00 89.25 372 TRP A N 1
ATOM 2835 C CA . TRP A 1 372 ? 19.786 -6.308 -7.402 1.00 89.25 372 TRP A CA 1
ATOM 2836 C C . TRP A 1 372 ? 20.749 -5.518 -8.296 1.00 89.25 372 TRP A C 1
ATOM 2838 O O . TRP A 1 372 ? 20.346 -4.577 -8.979 1.00 89.25 372 TRP A O 1
ATOM 2848 N N . SER A 1 373 ? 22.033 -5.885 -8.311 1.00 89.81 373 SER A N 1
ATOM 2849 C CA . SER A 1 373 ? 22.995 -5.318 -9.257 1.00 89.81 373 SER A CA 1
ATOM 2850 C C . SER A 1 373 ? 22.607 -5.656 -10.702 1.00 89.81 373 SER A C 1
ATOM 2852 O O . SER A 1 373 ? 22.061 -6.726 -10.969 1.00 89.81 373 SER A O 1
ATOM 2854 N N . SER A 1 374 ? 22.916 -4.765 -11.658 1.00 89.50 374 SER A N 1
ATOM 2855 C CA . SER A 1 374 ? 22.500 -4.947 -13.063 1.00 89.50 374 SER A CA 1
ATOM 2856 C C . SER A 1 374 ? 22.835 -6.336 -13.598 1.00 89.50 374 SER A C 1
ATOM 2858 O O . SER A 1 374 ? 21.968 -6.969 -14.180 1.00 89.50 374 SER A O 1
ATOM 2860 N N . ALA A 1 375 ? 24.050 -6.831 -13.342 1.00 89.81 375 ALA A N 1
ATOM 2861 C CA . ALA A 1 375 ? 24.506 -8.125 -13.839 1.00 89.81 375 ALA A CA 1
ATOM 2862 C C . ALA A 1 375 ? 23.689 -9.310 -13.293 1.00 89.81 375 ALA A C 1
ATOM 2864 O O . ALA A 1 375 ? 23.460 -10.269 -14.024 1.00 89.81 375 ALA A O 1
ATOM 2865 N N . GLU A 1 376 ? 23.217 -9.247 -12.046 1.00 89.25 376 GLU A N 1
ATOM 2866 C CA . GLU A 1 376 ? 22.389 -10.304 -11.455 1.00 89.25 376 GLU A CA 1
ATOM 2867 C C . GLU A 1 376 ? 20.940 -10.258 -11.955 1.00 89.25 376 GLU A C 1
ATOM 2869 O O . GLU A 1 376 ? 20.343 -11.304 -12.213 1.00 89.25 376 GLU A O 1
ATOM 2874 N N . LEU A 1 377 ? 20.401 -9.060 -12.197 1.00 89.62 377 LEU A N 1
ATOM 2875 C CA . LEU A 1 377 ? 19.111 -8.892 -12.873 1.00 89.62 377 LEU A CA 1
ATOM 2876 C C . LEU A 1 377 ? 19.186 -9.370 -14.336 1.00 89.62 377 LEU A C 1
ATOM 2878 O O . LEU A 1 377 ? 18.305 -10.098 -14.785 1.00 89.62 377 LEU A O 1
ATOM 2882 N N . ASP A 1 378 ? 20.268 -9.042 -15.052 1.00 89.56 378 ASP A N 1
ATOM 2883 C CA . ASP A 1 378 ? 20.534 -9.501 -16.424 1.00 89.56 378 ASP A CA 1
ATOM 2884 C C . ASP A 1 378 ? 20.675 -11.043 -16.465 1.00 89.56 378 ASP A C 1
ATOM 2886 O O . ASP A 1 378 ? 20.147 -11.703 -17.364 1.00 89.56 378 ASP A O 1
ATOM 2890 N N . ASN A 1 379 ? 21.323 -11.644 -15.455 1.00 86.12 379 ASN A N 1
ATOM 2891 C CA . ASN A 1 379 ? 21.400 -13.099 -15.274 1.00 86.12 379 ASN A CA 1
ATOM 2892 C C . ASN A 1 379 ? 20.013 -13.730 -15.032 1.00 86.12 379 ASN A C 1
ATOM 2894 O O . ASN A 1 379 ? 19.735 -14.799 -15.583 1.00 86.12 379 ASN A O 1
ATOM 2898 N N . LEU A 1 380 ? 19.132 -13.092 -14.247 1.00 84.81 380 LEU A N 1
ATOM 2899 C CA . LEU A 1 380 ? 17.759 -13.573 -14.039 1.00 84.81 380 LEU A CA 1
ATOM 2900 C C . LEU A 1 380 ? 16.913 -13.458 -15.315 1.00 84.81 380 LEU A C 1
ATOM 2902 O O . LEU A 1 380 ? 16.212 -14.406 -15.660 1.00 84.81 380 LEU A O 1
ATOM 2906 N N . GLU A 1 381 ? 16.996 -12.342 -16.040 1.00 85.50 381 GLU A N 1
ATOM 2907 C CA . GLU A 1 381 ? 16.286 -12.148 -17.312 1.00 85.50 381 GLU A CA 1
ATOM 2908 C C . GLU A 1 381 ? 16.682 -13.216 -18.343 1.00 85.50 381 GLU A C 1
ATOM 2910 O O . GLU A 1 381 ? 15.816 -13.800 -18.997 1.00 85.50 381 GLU A O 1
ATOM 2915 N N . VAL A 1 382 ? 17.972 -13.563 -18.426 1.00 85.56 382 VAL A N 1
ATOM 2916 C CA . VAL A 1 382 ? 18.451 -14.690 -19.244 1.00 85.56 382 VAL A CA 1
ATOM 2917 C C . VAL A 1 382 ? 17.929 -16.036 -18.727 1.00 85.56 382 VAL A C 1
ATOM 2919 O O . VAL A 1 382 ? 17.559 -16.887 -19.535 1.00 85.56 382 VAL A O 1
ATOM 2922 N N . ALA A 1 383 ? 17.867 -16.247 -17.408 1.00 80.50 383 ALA A N 1
ATOM 2923 C CA . ALA A 1 383 ? 17.363 -17.491 -16.823 1.00 80.50 383 ALA A CA 1
ATOM 2924 C C . ALA A 1 383 ? 15.858 -17.705 -17.068 1.00 80.50 383 ALA A C 1
ATOM 2926 O O . ALA A 1 383 ? 15.459 -18.831 -17.355 1.00 80.50 383 ALA A O 1
ATOM 2927 N N . MET A 1 384 ? 15.044 -16.644 -16.994 1.00 76.31 384 MET A N 1
ATOM 2928 C CA . MET A 1 384 ? 13.596 -16.689 -17.247 1.00 76.31 384 MET A CA 1
ATOM 2929 C C . MET A 1 384 ? 13.250 -16.684 -18.744 1.00 76.31 384 MET A C 1
ATOM 2931 O O . MET A 1 384 ? 12.288 -17.328 -19.154 1.00 76.31 384 MET A O 1
ATOM 2935 N N . GLY A 1 385 ? 14.027 -15.975 -19.572 1.00 67.31 385 GLY A N 1
ATOM 2936 C CA . GLY A 1 385 ? 13.814 -15.887 -21.021 1.00 67.31 385 GLY A CA 1
ATOM 2937 C C . GLY A 1 385 ? 14.336 -17.088 -21.821 1.00 67.31 385 GLY A C 1
ATOM 2938 O O . GLY A 1 385 ? 14.004 -17.237 -23.001 1.00 67.31 385 GLY A O 1
ATOM 2939 N N . ALA A 1 386 ? 15.155 -17.953 -21.218 1.00 54.84 386 ALA A N 1
ATOM 2940 C CA . ALA A 1 386 ? 15.650 -19.159 -21.870 1.00 54.84 386 ALA A CA 1
ATOM 2941 C C . ALA A 1 386 ? 14.567 -20.260 -21.906 1.00 54.84 386 ALA A C 1
ATOM 2943 O O . ALA A 1 386 ? 14.111 -20.698 -20.848 1.00 54.84 386 ALA A O 1
ATOM 2944 N N . PRO A 1 387 ? 14.197 -20.803 -23.087 1.00 50.28 387 PRO A N 1
ATOM 2945 C CA . PRO A 1 387 ? 13.375 -22.008 -23.132 1.00 50.28 387 PRO A CA 1
ATOM 2946 C C . PRO A 1 387 ? 14.118 -23.153 -22.423 1.00 50.28 387 PRO A C 1
ATOM 2948 O O . PRO A 1 387 ? 15.348 -23.238 -22.535 1.00 50.28 387 PRO A O 1
ATOM 2951 N N . PRO A 1 388 ? 13.409 -24.044 -21.704 1.00 46.47 388 PRO A N 1
ATOM 2952 C CA . PRO A 1 388 ? 14.039 -25.027 -20.833 1.00 46.47 388 PRO A CA 1
ATOM 2953 C C . PRO A 1 388 ? 15.021 -25.898 -21.617 1.00 46.47 388 PRO A C 1
ATOM 2955 O O . PRO A 1 388 ? 14.639 -26.631 -22.531 1.00 46.47 388 PRO A O 1
ATOM 2958 N N . LEU A 1 389 ? 16.301 -25.825 -21.241 1.00 46.06 389 LEU A N 1
ATOM 2959 C CA . LEU A 1 389 ? 17.328 -26.708 -21.778 1.00 46.06 389 LEU A CA 1
ATOM 2960 C C . LEU A 1 389 ? 16.945 -28.148 -21.434 1.00 46.06 389 LEU A C 1
ATOM 2962 O O . LEU A 1 389 ? 17.004 -28.535 -20.266 1.00 46.06 389 LEU A O 1
ATOM 2966 N N . GLU A 1 390 ? 16.569 -28.936 -22.447 1.00 43.47 390 GLU A N 1
ATOM 2967 C CA . GLU A 1 390 ? 16.267 -30.357 -22.261 1.00 43.47 390 GLU A CA 1
ATOM 2968 C C . GLU A 1 390 ? 17.396 -31.018 -21.452 1.00 43.47 390 GLU A C 1
ATOM 2970 O O . GLU A 1 390 ? 18.571 -30.875 -21.827 1.00 43.47 390 GLU A O 1
ATOM 2975 N N . PRO A 1 391 ? 17.084 -31.734 -20.354 1.00 42.31 391 PRO A N 1
ATOM 2976 C CA . PRO A 1 391 ? 18.097 -32.311 -19.487 1.00 42.31 391 PRO A CA 1
ATOM 2977 C C . PRO A 1 391 ? 18.855 -33.403 -20.244 1.00 42.31 391 PRO A C 1
ATOM 2979 O O . PRO A 1 391 ? 18.446 -34.565 -20.307 1.00 42.31 391 PRO A O 1
ATOM 2982 N N . LYS A 1 392 ? 19.993 -33.017 -20.829 1.00 38.09 392 LYS A N 1
ATOM 2983 C CA . LYS A 1 392 ? 20.934 -33.911 -21.504 1.00 38.09 392 LYS A CA 1
ATOM 2984 C C . LYS A 1 392 ? 21.467 -34.905 -20.480 1.00 38.09 392 LYS A C 1
ATOM 2986 O O . LYS A 1 392 ? 22.461 -34.625 -19.812 1.00 38.09 392 LYS A O 1
ATOM 2991 N N . MET A 1 393 ? 20.806 -36.062 -20.375 1.00 36.81 393 MET A N 1
ATOM 2992 C CA . MET A 1 393 ? 21.245 -37.164 -19.520 1.00 36.81 393 MET A CA 1
ATOM 2993 C C . MET A 1 393 ? 22.750 -37.385 -19.714 1.00 36.81 393 MET A C 1
ATOM 2995 O O . MET A 1 393 ? 23.173 -37.614 -20.857 1.00 36.81 393 MET A O 1
ATOM 2999 N N . PRO A 1 394 ? 23.564 -37.324 -18.642 1.00 41.81 394 PRO A N 1
ATOM 3000 C CA . PRO A 1 394 ? 24.992 -37.559 -18.748 1.00 41.81 394 PRO A CA 1
ATOM 3001 C C . PRO A 1 394 ? 25.238 -38.926 -19.385 1.00 41.81 394 PRO A C 1
ATOM 3003 O O . PRO A 1 394 ? 24.879 -39.964 -18.825 1.00 41.81 394 PRO A O 1
ATOM 3006 N N . ARG A 1 395 ? 25.840 -38.935 -20.580 1.00 40.84 395 ARG A N 1
ATOM 3007 C CA . ARG A 1 395 ? 26.232 -40.171 -21.265 1.00 40.84 395 ARG A CA 1
ATOM 3008 C C . ARG A 1 395 ? 27.451 -40.765 -20.566 1.00 40.84 395 ARG A C 1
ATOM 3010 O O . ARG A 1 395 ? 28.567 -40.681 -21.073 1.00 40.84 395 ARG A O 1
ATOM 3017 N N . TYR A 1 396 ? 27.223 -41.380 -19.409 1.00 46.88 396 TYR A N 1
ATOM 3018 C CA . TYR A 1 396 ? 28.180 -42.269 -18.765 1.00 46.88 396 TYR A CA 1
ATOM 3019 C C . TYR A 1 396 ? 28.417 -43.475 -19.677 1.00 46.88 396 TYR A C 1
ATOM 3021 O O . TYR A 1 396 ? 27.713 -44.481 -19.622 1.00 46.88 396 TYR A O 1
ATOM 3029 N N . ALA A 1 397 ? 29.412 -43.348 -20.553 1.00 47.53 397 ALA A N 1
ATOM 3030 C CA . ALA A 1 397 ? 29.899 -44.411 -21.418 1.00 47.53 397 ALA A CA 1
ATOM 3031 C C . ALA A 1 397 ? 30.738 -45.413 -20.604 1.00 47.53 397 ALA A C 1
ATOM 3033 O O . ALA A 1 397 ? 31.936 -45.577 -20.827 1.00 47.53 397 ALA A O 1
ATOM 3034 N N . THR A 1 398 ? 30.111 -46.061 -19.622 1.00 48.78 398 THR A N 1
ATOM 3035 C CA . THR A 1 398 ? 30.728 -47.145 -18.858 1.00 48.78 398 THR A CA 1
ATOM 3036 C C . THR A 1 398 ? 30.878 -48.362 -19.780 1.00 48.78 398 THR A C 1
ATOM 3038 O O . THR A 1 398 ? 29.866 -48.857 -20.283 1.00 48.78 398 THR A O 1
ATOM 3041 N N . PRO A 1 399 ? 32.100 -48.865 -20.040 1.00 47.28 399 PRO A N 1
ATOM 3042 C CA . PRO A 1 399 ? 32.274 -50.075 -20.837 1.00 47.28 399 PRO A CA 1
ATOM 3043 C C . PRO A 1 399 ? 31.672 -51.287 -20.099 1.00 47.28 399 PRO A C 1
ATOM 3045 O O . PRO A 1 399 ? 31.713 -51.331 -18.866 1.00 47.28 399 PRO A O 1
ATOM 3048 N N . PRO A 1 400 ? 31.106 -52.276 -20.814 1.00 41.06 400 PRO A N 1
ATOM 3049 C CA . PRO A 1 400 ? 30.308 -53.333 -20.199 1.00 41.06 400 PRO A CA 1
ATOM 3050 C C . PRO A 1 400 ? 31.169 -54.354 -19.439 1.00 41.06 400 PRO A C 1
ATOM 3052 O O . PRO A 1 400 ? 31.654 -55.334 -20.006 1.00 41.06 400 PRO A O 1
ATOM 3055 N N . THR A 1 401 ? 31.315 -54.169 -18.126 1.00 43.97 401 THR A N 1
ATOM 3056 C CA . THR A 1 401 ? 31.815 -55.208 -17.219 1.00 43.97 401 THR A CA 1
ATOM 3057 C C . THR A 1 401 ? 30.720 -56.241 -16.947 1.00 43.97 401 THR A C 1
ATOM 3059 O O . THR A 1 401 ? 29.678 -55.956 -16.359 1.00 43.97 401 THR A O 1
ATOM 3062 N N . TYR A 1 402 ? 30.954 -57.474 -17.395 1.00 50.69 402 TYR A N 1
ATOM 3063 C CA . TYR A 1 402 ? 29.968 -58.559 -17.402 1.00 50.69 402 TYR A CA 1
ATOM 3064 C C . TYR A 1 402 ? 29.787 -59.209 -16.011 1.00 50.69 402 TYR A C 1
ATOM 3066 O O . TYR A 1 402 ? 30.132 -60.371 -15.806 1.00 50.69 402 TYR A O 1
ATOM 3074 N N . SER A 1 403 ? 29.277 -58.459 -15.027 1.00 51.34 403 SER A N 1
ATOM 3075 C CA . SER A 1 403 ? 28.796 -58.979 -13.731 1.00 51.34 403 SER A CA 1
ATOM 3076 C C . SER A 1 403 ? 27.951 -57.950 -12.971 1.00 51.34 403 SER A C 1
ATOM 3078 O O . SER A 1 403 ? 28.473 -57.154 -12.193 1.00 51.34 403 SER A O 1
ATOM 3080 N N . SER A 1 404 ? 26.628 -58.013 -13.132 1.00 50.28 404 SER A N 1
ATOM 3081 C CA . SER A 1 404 ? 25.663 -57.383 -12.221 1.00 50.28 404 SER A CA 1
ATOM 3082 C C . SER A 1 404 ? 24.622 -58.421 -11.763 1.00 50.28 404 SER A C 1
ATOM 3084 O O . SER A 1 404 ? 24.171 -59.228 -12.581 1.00 50.28 404 SER A O 1
ATOM 3086 N N . PRO A 1 405 ? 24.243 -58.476 -10.469 1.00 48.31 405 PRO A N 1
ATOM 3087 C CA . PRO A 1 405 ? 23.268 -59.459 -10.001 1.00 48.31 405 PRO A CA 1
ATOM 3088 C C . PRO A 1 405 ? 21.864 -59.181 -10.554 1.00 48.31 405 PRO A C 1
ATOM 3090 O O . PRO A 1 405 ? 21.344 -58.072 -10.443 1.00 48.31 405 PRO A O 1
ATOM 3093 N N . THR A 1 406 ? 21.218 -60.202 -11.119 1.00 50.50 406 THR A N 1
ATOM 3094 C CA . THR A 1 406 ? 19.830 -60.115 -11.603 1.00 50.50 406 THR A CA 1
ATOM 3095 C C . THR A 1 406 ? 18.842 -59.831 -10.466 1.00 50.50 406 THR A C 1
ATOM 3097 O O . THR A 1 406 ? 19.011 -60.364 -9.373 1.00 50.50 406 THR A O 1
ATOM 3100 N N . GLN A 1 407 ? 17.740 -59.123 -10.744 1.00 48.97 407 GLN A N 1
ATOM 3101 C CA . GLN A 1 407 ? 16.681 -58.765 -9.771 1.00 48.97 407 GLN A CA 1
ATOM 3102 C C . GLN A 1 407 ? 16.117 -59.933 -8.922 1.00 48.97 407 GLN A C 1
ATOM 3104 O O . GLN A 1 407 ? 15.547 -59.715 -7.855 1.00 48.97 407 GLN A O 1
ATOM 3109 N N . ALA A 1 408 ? 16.300 -61.189 -9.339 1.00 42.81 408 ALA A N 1
ATOM 3110 C CA . ALA A 1 408 ? 15.952 -62.358 -8.529 1.00 42.81 408 ALA A CA 1
ATOM 3111 C C . ALA A 1 408 ? 16.799 -62.505 -7.241 1.00 42.81 408 ALA A C 1
ATOM 3113 O O . ALA A 1 408 ? 16.313 -63.069 -6.262 1.00 42.81 408 ALA A O 1
ATOM 3114 N N . SER A 1 409 ? 18.043 -62.004 -7.196 1.00 44.97 409 SER A N 1
ATOM 3115 C CA . SER A 1 409 ? 18.910 -62.121 -6.007 1.00 44.97 409 SER A CA 1
ATOM 3116 C C . SER A 1 409 ? 18.659 -61.049 -4.944 1.00 44.97 409 SER A C 1
ATOM 3118 O O . SER A 1 409 ? 18.916 -61.295 -3.768 1.00 44.97 409 SER A O 1
ATOM 3120 N N . THR A 1 410 ? 18.124 -59.886 -5.326 1.00 47.53 410 THR A N 1
ATOM 3121 C CA . THR A 1 410 ? 17.639 -58.851 -4.394 1.00 47.53 410 THR A CA 1
ATOM 3122 C C . THR A 1 410 ? 16.297 -59.232 -3.759 1.00 47.53 410 THR A C 1
ATOM 3124 O O . THR A 1 410 ? 16.005 -58.814 -2.642 1.00 47.53 410 THR A O 1
ATOM 3127 N N . ALA A 1 411 ? 15.510 -60.100 -4.403 1.00 47.62 411 ALA A N 1
ATOM 3128 C CA . ALA A 1 411 ? 14.191 -60.546 -3.948 1.00 47.62 411 ALA A CA 1
ATOM 3129 C C . ALA A 1 411 ? 14.196 -61.627 -2.833 1.00 47.62 411 ALA A C 1
ATOM 3131 O O . ALA A 1 411 ? 13.291 -62.461 -2.762 1.00 47.62 411 ALA A O 1
ATOM 3132 N N . ARG A 1 412 ? 15.177 -61.626 -1.914 1.00 42.38 412 ARG A N 1
ATOM 3133 C CA . ARG A 1 412 ? 15.101 -62.440 -0.683 1.00 42.38 412 ARG A CA 1
ATOM 3134 C C . ARG A 1 412 ? 14.396 -61.668 0.431 1.00 42.38 412 ARG A C 1
ATOM 3136 O O . ARG A 1 412 ? 15.015 -60.892 1.150 1.00 42.38 412 ARG A O 1
ATOM 3143 N N . VAL A 1 413 ? 13.102 -61.941 0.605 1.00 43.72 413 VAL A N 1
ATOM 3144 C CA . VAL A 1 413 ? 12.273 -61.393 1.694 1.00 43.72 413 VAL A CA 1
ATOM 3145 C C . VAL A 1 413 ? 12.807 -61.850 3.058 1.00 43.72 413 VAL A C 1
ATOM 3147 O O . VAL A 1 413 ? 12.512 -62.947 3.535 1.00 43.72 413 VAL A O 1
ATOM 3150 N N . VAL A 1 414 ? 13.596 -60.997 3.713 1.00 46.06 414 VAL A N 1
ATOM 3151 C CA . VAL A 1 414 ? 14.036 -61.211 5.096 1.00 46.06 414 VAL A CA 1
ATOM 3152 C C . VAL A 1 414 ? 12.898 -60.814 6.033 1.00 46.06 414 VAL A C 1
ATOM 3154 O O . VAL A 1 414 ? 12.581 -59.637 6.173 1.00 46.06 414 VAL A O 1
ATOM 3157 N N . ASN A 1 415 ? 12.279 -61.794 6.695 1.00 40.12 415 ASN A N 1
ATOM 3158 C CA . ASN A 1 415 ? 11.212 -61.531 7.661 1.00 40.12 415 ASN A CA 1
ATOM 3159 C C . ASN A 1 415 ? 11.750 -60.664 8.832 1.00 40.12 415 ASN A C 1
ATOM 3161 O O . ASN A 1 415 ? 12.617 -61.138 9.581 1.00 40.12 415 ASN A O 1
ATOM 3165 N N . PRO A 1 416 ? 11.244 -59.429 9.036 1.00 46.62 416 PRO A N 1
ATOM 3166 C CA . PRO A 1 416 ? 11.831 -58.473 9.980 1.00 46.62 416 PRO A CA 1
ATOM 3167 C C . PRO A 1 416 ? 11.749 -58.936 11.443 1.00 46.62 416 PRO A C 1
ATOM 3169 O O . PRO A 1 416 ? 12.609 -58.587 12.255 1.00 46.62 416 PRO A O 1
ATOM 3172 N N . ALA A 1 417 ? 10.788 -59.804 11.784 1.00 44.03 417 ALA A N 1
ATOM 3173 C CA . ALA A 1 417 ? 10.666 -60.376 13.125 1.00 44.03 417 ALA A CA 1
ATOM 3174 C C . ALA A 1 417 ? 11.827 -61.322 13.495 1.00 44.03 417 ALA A C 1
ATOM 3176 O O . ALA A 1 417 ? 12.051 -61.574 14.682 1.00 44.03 417 ALA A O 1
ATOM 3177 N N . LYS A 1 418 ? 12.581 -61.839 12.510 1.00 42.88 418 LYS A N 1
ATOM 3178 C CA . LYS A 1 418 ? 13.763 -62.684 12.753 1.00 42.88 418 LYS A CA 1
ATOM 3179 C C . LYS A 1 418 ? 15.022 -61.857 13.023 1.00 42.88 418 LYS A C 1
ATOM 3181 O O . LYS A 1 418 ? 15.768 -62.188 13.940 1.00 42.88 418 LYS A O 1
ATOM 3186 N N . MET A 1 419 ? 15.224 -60.749 12.303 1.00 40.91 419 MET A N 1
ATOM 3187 C CA . MET A 1 419 ? 16.380 -59.862 12.515 1.00 40.91 419 MET A CA 1
ATOM 3188 C C . MET A 1 419 ? 16.345 -59.199 13.902 1.00 40.91 419 MET A C 1
ATOM 3190 O O . MET A 1 419 ? 17.370 -59.130 14.578 1.00 40.91 419 MET A O 1
ATOM 3194 N N . ARG A 1 420 ? 15.154 -58.816 14.392 1.00 43.47 420 ARG A N 1
ATOM 3195 C CA . ARG A 1 420 ? 14.985 -58.172 15.710 1.00 43.47 420 ARG A CA 1
ATOM 3196 C C . ARG A 1 420 ? 15.364 -59.051 16.918 1.00 43.47 420 ARG A C 1
ATOM 3198 O O . ARG A 1 420 ? 15.495 -58.518 18.011 1.00 43.47 420 ARG A O 1
ATOM 3205 N N . ARG A 1 421 ? 15.571 -60.366 16.734 1.00 44.66 421 ARG A N 1
ATOM 3206 C CA . ARG A 1 421 ? 16.080 -61.291 17.775 1.00 44.66 421 ARG A CA 1
ATOM 3207 C C . ARG A 1 421 ? 17.596 -61.521 17.722 1.00 44.66 421 ARG A C 1
ATOM 3209 O O . ARG A 1 421 ? 18.129 -62.176 18.606 1.00 44.66 421 ARG A O 1
ATOM 3216 N N . SER A 1 422 ? 18.288 -61.010 16.700 1.00 44.44 422 SER A N 1
ATOM 3217 C CA . SER A 1 422 ? 19.738 -61.199 16.523 1.00 44.44 422 SER A CA 1
ATOM 3218 C C . SER A 1 422 ? 20.584 -60.042 17.070 1.00 44.44 422 SER A C 1
ATOM 3220 O O . SER A 1 422 ? 21.807 -60.132 17.051 1.00 44.44 422 SER A O 1
ATOM 3222 N N . LEU A 1 423 ? 19.950 -58.958 17.534 1.00 44.09 423 LEU A N 1
ATOM 3223 C CA . LEU A 1 423 ? 20.618 -57.754 18.054 1.00 44.09 423 LEU A CA 1
ATOM 3224 C C . LEU A 1 423 ? 20.382 -57.526 19.557 1.00 44.09 423 LEU A C 1
ATOM 3226 O O . LEU A 1 423 ? 21.042 -56.695 20.171 1.00 44.09 423 LEU A O 1
ATOM 3230 N N . SER A 1 424 ? 19.509 -58.316 20.189 1.00 43.31 424 SER A N 1
ATOM 3231 C CA . SER A 1 424 ? 19.224 -58.266 21.632 1.00 43.31 424 SER A CA 1
ATOM 3232 C C . SER A 1 424 ? 20.349 -58.817 22.527 1.00 43.31 424 SER A C 1
ATOM 3234 O O . SER A 1 424 ? 20.147 -58.962 23.726 1.00 43.31 424 SER A O 1
ATOM 3236 N N . GLY A 1 425 ? 21.519 -59.141 21.961 1.00 44.47 425 GLY A N 1
ATOM 3237 C CA . GLY A 1 425 ? 22.698 -59.640 22.683 1.00 44.47 425 GLY A CA 1
ATOM 3238 C C . GLY A 1 425 ? 23.813 -58.610 22.914 1.00 44.47 425 GLY A C 1
ATOM 3239 O O . GLY A 1 425 ? 24.791 -58.945 23.568 1.00 44.47 425 GLY A O 1
ATOM 3240 N N . LEU A 1 426 ? 23.694 -57.384 22.383 1.00 45.78 426 LEU A N 1
ATOM 3241 C CA . LEU A 1 426 ? 24.738 -56.342 22.454 1.00 45.78 426 LEU A CA 1
ATOM 3242 C C . LEU A 1 426 ? 24.214 -54.992 22.985 1.00 45.78 426 LEU A C 1
ATOM 3244 O O . LEU A 1 426 ? 24.749 -53.935 22.670 1.00 45.78 426 LEU A O 1
ATOM 3248 N N . SER A 1 427 ? 23.157 -55.017 23.803 1.00 41.41 427 SER A N 1
ATOM 3249 C CA . SER A 1 427 ? 22.579 -53.817 24.427 1.00 41.41 427 SER A CA 1
ATOM 3250 C C . SER A 1 427 ? 23.154 -53.565 25.828 1.00 41.41 427 SER A C 1
ATOM 3252 O O . SER A 1 427 ? 22.436 -53.645 26.825 1.00 41.41 427 SER A O 1
ATOM 3254 N N . ALA A 1 428 ? 24.443 -53.237 25.899 1.00 48.34 428 ALA A N 1
ATOM 3255 C CA . ALA A 1 428 ? 25.072 -52.656 27.084 1.00 48.34 428 ALA A CA 1
ATOM 3256 C C . ALA A 1 428 ? 26.069 -51.564 26.658 1.00 48.34 428 ALA A C 1
ATOM 3258 O O . ALA A 1 428 ? 26.785 -51.735 25.677 1.00 48.34 428 ALA A O 1
ATOM 3259 N N . THR A 1 429 ? 26.083 -50.448 27.394 1.00 44.75 429 THR A N 1
ATOM 3260 C CA . THR A 1 429 ? 27.025 -49.316 27.251 1.00 44.75 429 THR A CA 1
ATOM 3261 C C . THR A 1 429 ? 27.230 -48.770 25.828 1.00 44.75 429 THR A C 1
ATOM 3263 O O . THR A 1 429 ? 28.295 -48.945 25.243 1.00 44.75 429 THR A O 1
ATOM 3266 N N . ASN A 1 430 ? 26.238 -48.040 25.304 1.00 45.12 430 ASN A N 1
ATOM 3267 C CA . ASN A 1 430 ? 26.433 -46.685 24.754 1.00 45.12 430 ASN A CA 1
ATOM 3268 C C . ASN A 1 430 ? 25.083 -45.995 24.468 1.00 45.12 430 ASN A C 1
ATOM 3270 O O . ASN A 1 430 ? 24.045 -46.652 24.405 1.00 45.12 430 ASN A O 1
ATOM 3274 N N . GLY A 1 431 ? 25.099 -44.660 24.377 1.00 49.31 431 GLY A N 1
ATOM 3275 C CA . GLY A 1 431 ? 23.902 -43.825 24.205 1.00 49.31 431 GLY A CA 1
ATOM 3276 C C . GLY A 1 431 ? 23.266 -43.895 22.805 1.00 49.31 431 GLY A C 1
ATOM 3277 O O . GLY A 1 431 ? 23.770 -44.601 21.928 1.00 49.31 431 GLY A O 1
ATOM 3278 N N . PRO A 1 432 ? 22.157 -43.164 22.569 1.00 39.66 432 PRO A N 1
ATOM 3279 C CA . PRO A 1 432 ? 21.501 -43.127 21.265 1.00 39.66 432 PRO A CA 1
ATOM 3280 C C . PRO A 1 432 ? 22.463 -42.603 20.193 1.00 39.66 432 PRO A C 1
ATOM 3282 O O . PRO A 1 432 ? 22.958 -41.480 20.276 1.00 39.66 432 PRO A O 1
ATOM 3285 N N . ILE A 1 433 ? 22.722 -43.428 19.176 1.00 46.81 433 ILE A N 1
ATOM 3286 C CA . ILE A 1 433 ? 23.588 -43.071 18.051 1.00 46.81 433 ILE A CA 1
ATOM 3287 C C . ILE A 1 433 ? 22.900 -41.955 17.262 1.00 46.81 433 ILE A C 1
ATOM 3289 O O . ILE A 1 433 ? 21.882 -42.191 16.607 1.00 46.81 433 ILE A O 1
ATOM 3293 N N . SER A 1 434 ? 23.453 -40.744 17.337 1.00 47.47 434 SER A N 1
ATOM 3294 C CA . SER A 1 434 ? 22.963 -39.613 16.553 1.00 47.47 434 SER A CA 1
ATOM 3295 C C . SER A 1 434 ? 23.058 -39.922 15.059 1.00 47.47 434 SER A C 1
ATOM 3297 O O . SER A 1 434 ? 24.032 -40.521 14.592 1.00 47.47 434 SER A O 1
ATOM 3299 N N . ARG A 1 435 ? 22.050 -39.499 14.294 1.00 48.56 435 ARG A N 1
ATOM 3300 C CA . ARG A 1 435 ? 22.120 -39.531 12.831 1.00 48.56 435 ARG A CA 1
ATOM 3301 C C . ARG A 1 435 ? 23.256 -38.586 12.409 1.00 48.56 435 ARG A C 1
ATOM 3303 O O . ARG A 1 435 ? 23.278 -37.463 12.914 1.00 48.56 435 ARG A O 1
ATOM 3310 N N . PRO A 1 436 ? 24.173 -38.977 11.501 1.00 46.34 436 PRO A N 1
ATOM 3311 C CA . PRO A 1 436 ? 25.105 -38.007 10.936 1.00 46.34 436 PRO A CA 1
ATOM 3312 C C . PRO A 1 436 ? 24.293 -36.851 10.328 1.00 46.34 436 PRO A C 1
ATOM 3314 O O . PRO A 1 436 ? 23.252 -37.122 9.713 1.00 46.34 436 PRO A O 1
ATOM 3317 N N . PRO A 1 437 ? 24.707 -35.586 10.527 1.00 56.19 437 PRO A N 1
ATOM 3318 C CA . PRO A 1 437 ? 23.971 -34.454 9.990 1.00 56.19 437 PRO A CA 1
ATOM 3319 C C . PRO A 1 437 ? 23.853 -34.607 8.475 1.00 56.19 437 PRO A C 1
ATOM 3321 O O . PRO A 1 437 ? 24.815 -34.981 7.799 1.00 56.19 437 PRO A O 1
ATOM 3324 N N . THR A 1 438 ? 22.662 -34.337 7.940 1.00 61.91 438 THR A N 1
ATOM 3325 C CA . THR A 1 438 ? 22.508 -34.149 6.495 1.00 61.91 438 THR A CA 1
ATOM 3326 C C . THR A 1 438 ? 23.489 -33.044 6.090 1.00 61.91 438 THR A C 1
ATOM 3328 O O . THR A 1 438 ? 23.493 -32.012 6.767 1.00 61.91 438 THR A O 1
ATOM 3331 N N . PRO A 1 439 ? 24.325 -33.218 5.049 1.00 63.50 439 PRO A N 1
ATOM 3332 C CA . PRO A 1 439 ? 25.121 -32.102 4.551 1.00 63.50 439 PRO A CA 1
ATOM 3333 C C . PRO A 1 439 ? 24.182 -30.937 4.193 1.00 63.50 439 PRO A C 1
ATOM 3335 O O . PRO A 1 439 ? 23.042 -31.198 3.787 1.00 63.50 439 PRO A O 1
ATOM 3338 N N . PRO A 1 440 ? 24.620 -29.675 4.355 1.00 67.75 440 PRO A N 1
ATOM 3339 C CA . PRO A 1 440 ? 23.818 -28.533 3.939 1.00 67.75 440 PRO A CA 1
ATOM 3340 C C . PRO A 1 440 ? 23.434 -28.672 2.462 1.00 67.75 440 PRO A C 1
ATOM 3342 O O . PRO A 1 440 ? 24.144 -29.312 1.678 1.00 67.75 440 PRO A O 1
ATOM 3345 N N . ALA A 1 441 ? 22.296 -28.086 2.086 1.00 69.25 441 ALA A N 1
ATOM 3346 C CA . ALA A 1 441 ? 21.931 -27.987 0.680 1.00 69.25 441 ALA A CA 1
ATOM 3347 C C . ALA A 1 441 ? 23.073 -27.293 -0.091 1.00 69.25 441 ALA A C 1
ATOM 3349 O O . ALA A 1 441 ? 23.704 -26.390 0.465 1.00 69.25 441 ALA A O 1
ATOM 3350 N N . PRO A 1 442 ? 23.378 -27.713 -1.333 1.00 74.81 442 PRO A N 1
ATOM 3351 C CA . PRO A 1 442 ? 24.385 -27.027 -2.130 1.00 74.81 442 PRO A CA 1
ATOM 3352 C C . PRO A 1 442 ? 23.976 -25.565 -2.316 1.00 74.81 442 PRO A C 1
ATOM 3354 O O . PRO A 1 442 ? 22.796 -25.277 -2.517 1.00 74.81 442 PRO A O 1
ATOM 3357 N N . GLU A 1 443 ? 24.944 -24.654 -2.277 1.00 75.94 443 GLU A N 1
ATOM 3358 C CA . GLU A 1 443 ? 24.694 -23.254 -2.610 1.00 75.94 443 GLU A CA 1
ATOM 3359 C C . GLU A 1 443 ? 24.263 -23.161 -4.081 1.00 75.94 443 GLU A C 1
ATOM 3361 O O . GLU A 1 443 ? 24.973 -23.592 -4.993 1.00 75.94 443 GLU A O 1
ATOM 3366 N N . VAL A 1 444 ? 23.060 -22.634 -4.299 1.00 79.94 444 VAL A N 1
ATOM 3367 C CA . VAL A 1 444 ? 22.462 -22.405 -5.617 1.00 79.94 444 VAL A CA 1
ATOM 3368 C C . VAL A 1 444 ? 22.342 -20.890 -5.797 1.00 79.94 444 VAL A C 1
ATOM 3370 O O . VAL A 1 444 ? 21.827 -20.238 -4.886 1.00 79.94 444 VAL A O 1
ATOM 3373 N N . PRO A 1 445 ? 22.779 -20.309 -6.932 1.00 81.50 445 PRO A N 1
ATOM 3374 C CA . PRO A 1 445 ? 22.595 -18.884 -7.197 1.00 81.50 445 PRO A CA 1
ATOM 3375 C C . PRO A 1 445 ? 21.127 -18.481 -7.048 1.00 81.50 445 PRO A C 1
ATOM 3377 O O . PRO A 1 445 ? 20.239 -19.194 -7.527 1.00 81.50 445 PRO A O 1
ATOM 3380 N N . TRP A 1 446 ? 20.865 -17.341 -6.406 1.00 81.69 446 TRP A N 1
ATOM 3381 C CA . TRP A 1 446 ? 19.499 -16.903 -6.097 1.00 81.69 446 TRP A CA 1
ATOM 3382 C C . TRP A 1 446 ? 18.630 -16.796 -7.364 1.00 81.69 446 TRP A C 1
ATOM 3384 O O . TRP A 1 446 ? 17.455 -17.150 -7.325 1.00 81.69 446 TRP A O 1
ATOM 3394 N N . THR A 1 447 ? 19.224 -16.424 -8.503 1.00 82.06 447 THR A N 1
ATOM 3395 C CA . THR A 1 447 ? 18.576 -16.378 -9.824 1.00 82.06 447 THR A CA 1
ATOM 3396 C C . THR A 1 447 ? 18.053 -17.742 -10.284 1.00 82.06 447 THR A C 1
ATOM 3398 O O . THR A 1 447 ? 16.931 -17.856 -10.779 1.00 82.06 447 THR A O 1
ATOM 3401 N N . VAL A 1 448 ? 18.830 -18.807 -10.068 1.00 83.38 448 VAL A N 1
ATOM 3402 C CA . VAL A 1 448 ? 18.431 -20.190 -10.366 1.00 83.38 448 VAL A CA 1
ATOM 3403 C C . VAL A 1 448 ? 17.355 -20.651 -9.384 1.00 83.38 448 VAL A C 1
ATOM 3405 O O . VAL A 1 448 ? 16.364 -21.244 -9.803 1.00 83.38 448 VAL A O 1
ATOM 3408 N N . ALA A 1 449 ? 17.496 -20.335 -8.093 1.00 83.25 449 ALA A N 1
ATOM 3409 C CA . ALA A 1 449 ? 16.488 -20.666 -7.086 1.00 83.25 449 ALA A CA 1
ATOM 3410 C C . ALA A 1 449 ? 15.138 -19.970 -7.361 1.00 83.25 449 ALA A C 1
ATOM 3412 O O . ALA A 1 449 ? 14.092 -20.610 -7.264 1.00 83.25 449 ALA A O 1
ATOM 3413 N N . ALA A 1 450 ? 15.155 -18.698 -7.770 1.00 81.81 450 ALA A N 1
ATOM 3414 C CA . ALA A 1 450 ? 13.969 -17.937 -8.159 1.00 81.81 450 ALA A CA 1
ATOM 3415 C C . ALA A 1 450 ? 13.296 -18.511 -9.419 1.00 81.81 450 ALA A C 1
ATOM 3417 O O . ALA A 1 450 ? 12.071 -18.621 -9.459 1.00 81.81 450 ALA A O 1
ATOM 3418 N N . HIS A 1 451 ? 14.077 -18.944 -10.416 1.00 82.56 451 HIS A N 1
ATOM 3419 C CA . HIS A 1 451 ? 13.549 -19.589 -11.621 1.00 82.56 451 HIS A CA 1
ATOM 3420 C C . HIS A 1 451 ? 12.970 -20.992 -11.352 1.00 82.56 451 HIS A C 1
ATOM 3422 O O . HIS A 1 451 ? 11.924 -21.334 -11.897 1.00 82.56 451 HIS A O 1
ATOM 3428 N N . GLU A 1 452 ? 13.585 -21.820 -10.501 1.00 85.38 452 GLU A N 1
ATOM 3429 C CA . GLU A 1 452 ? 12.964 -23.100 -10.121 1.00 85.38 452 GLU A CA 1
ATOM 3430 C C . GLU A 1 452 ? 11.719 -22.895 -9.238 1.00 85.38 452 GLU A C 1
ATOM 3432 O O . GLU A 1 452 ? 10.750 -23.641 -9.367 1.00 85.38 452 GLU A O 1
ATOM 3437 N N . LEU A 1 453 ? 11.692 -21.853 -8.395 1.00 82.00 453 LEU A N 1
ATOM 3438 C CA . LEU A 1 453 ? 10.512 -21.479 -7.612 1.00 82.00 453 LEU A CA 1
ATOM 3439 C C . LEU A 1 453 ? 9.362 -20.974 -8.497 1.00 82.00 453 LEU A C 1
ATOM 3441 O O . LEU A 1 453 ? 8.214 -21.355 -8.269 1.00 82.00 453 LEU A O 1
ATOM 3445 N N . SER A 1 454 ? 9.632 -20.161 -9.525 1.00 82.38 454 SER A N 1
ATOM 3446 C CA . SER A 1 454 ? 8.573 -19.628 -10.391 1.00 82.38 454 SER A CA 1
ATOM 3447 C C . SER A 1 454 ? 7.821 -20.740 -11.132 1.00 82.38 454 SER A C 1
ATOM 3449 O O . SER A 1 454 ? 6.597 -20.688 -11.207 1.00 82.38 454 SER A O 1
ATOM 3451 N N . LYS A 1 455 ? 8.501 -21.821 -11.542 1.00 81.94 455 LYS A N 1
ATOM 3452 C CA . LYS A 1 455 ? 7.876 -23.031 -12.124 1.00 81.94 455 LYS A CA 1
ATOM 3453 C C . LYS A 1 455 ? 6.938 -23.785 -11.173 1.00 81.94 455 LYS A C 1
ATOM 3455 O O . LYS A 1 455 ? 6.126 -24.579 -11.639 1.00 81.94 455 LYS A O 1
ATOM 3460 N N . LEU A 1 456 ? 7.074 -23.594 -9.858 1.00 82.31 456 LEU A N 1
ATOM 3461 C CA . LEU A 1 456 ? 6.198 -24.195 -8.844 1.00 82.31 456 LEU A CA 1
ATOM 3462 C C . LEU A 1 456 ? 5.001 -23.297 -8.501 1.00 82.31 456 LEU A C 1
ATOM 3464 O O . LEU A 1 456 ? 3.973 -23.805 -8.059 1.00 82.31 456 LEU A O 1
ATOM 3468 N N . LEU A 1 457 ? 5.139 -21.980 -8.683 1.00 78.81 457 LEU A N 1
ATOM 3469 C CA . LEU A 1 457 ? 4.107 -20.985 -8.369 1.00 78.81 457 LEU A CA 1
ATOM 3470 C C . LEU A 1 457 ? 3.225 -20.626 -9.575 1.00 78.81 457 LEU A C 1
ATOM 3472 O O . LEU A 1 457 ? 2.053 -20.302 -9.399 1.00 78.81 457 LEU A O 1
ATOM 3476 N N . ILE A 1 458 ? 3.776 -20.667 -10.790 1.00 78.69 458 ILE A N 1
ATOM 3477 C CA . ILE A 1 458 ? 3.088 -20.298 -12.031 1.00 78.69 458 ILE A CA 1
ATOM 3478 C C . ILE A 1 458 ? 2.391 -21.540 -12.621 1.00 78.69 458 ILE A C 1
ATOM 3480 O O . ILE A 1 458 ? 3.077 -22.502 -12.974 1.00 78.69 458 ILE A O 1
ATOM 3484 N N . PRO A 1 459 ? 1.049 -21.552 -12.775 1.00 76.81 459 PRO A N 1
ATOM 3485 C CA . PRO A 1 459 ? 0.335 -22.706 -13.321 1.00 76.81 459 PRO A CA 1
ATOM 3486 C C . PRO A 1 459 ? 0.665 -22.940 -14.802 1.00 76.81 459 PRO A C 1
ATOM 3488 O O . PRO A 1 459 ? 0.304 -22.142 -15.665 1.00 76.81 459 PRO A O 1
ATOM 3491 N N . SER A 1 460 ? 1.319 -24.064 -15.108 1.00 77.88 460 SER A N 1
ATOM 3492 C CA . SER A 1 460 ? 1.749 -24.428 -16.472 1.00 77.88 460 SER A CA 1
ATOM 3493 C C . SER A 1 460 ? 0.608 -24.690 -17.472 1.00 77.88 460 SER A C 1
ATOM 3495 O O . SER A 1 460 ? 0.857 -24.884 -18.659 1.00 77.88 460 SER A O 1
ATOM 3497 N N . ASP A 1 461 ? -0.633 -24.744 -16.992 1.00 78.75 461 ASP A N 1
ATOM 3498 C CA . ASP A 1 461 ? -1.868 -24.967 -17.747 1.00 78.75 461 ASP A CA 1
ATOM 3499 C C . ASP A 1 461 ? -2.669 -23.676 -18.018 1.00 78.75 461 ASP A C 1
ATOM 3501 O O . ASP A 1 461 ? -3.685 -23.722 -18.715 1.00 78.75 461 ASP A O 1
ATOM 3505 N N . ARG A 1 462 ? -2.212 -22.519 -17.514 1.00 69.00 462 ARG A N 1
ATOM 3506 C CA . ARG A 1 462 ? -2.867 -21.212 -17.680 1.00 69.00 462 ARG A CA 1
ATOM 3507 C C . ARG A 1 462 ? -2.022 -20.270 -18.543 1.00 69.00 462 ARG A C 1
ATOM 3509 O O . ARG A 1 462 ? -0.811 -20.192 -18.380 1.00 69.00 462 ARG A O 1
ATOM 3516 N N . GLN A 1 463 ? -2.667 -19.489 -19.414 1.00 67.25 463 GLN A N 1
ATOM 3517 C CA . GLN A 1 463 ? -2.001 -18.377 -20.102 1.00 67.25 463 GLN A CA 1
ATOM 3518 C C . GLN A 1 463 ? -1.619 -17.280 -19.094 1.00 67.25 463 GLN A C 1
ATOM 3520 O O . GLN A 1 463 ? -2.473 -16.777 -18.360 1.00 67.25 463 GLN A O 1
ATOM 3525 N N . THR A 1 464 ? -0.341 -16.906 -19.090 1.00 66.94 464 THR A N 1
ATOM 3526 C CA . THR A 1 464 ? 0.242 -15.852 -18.243 1.00 66.94 464 THR A CA 1
ATOM 3527 C C . THR A 1 464 ? 0.504 -14.545 -18.986 1.00 66.94 464 THR A C 1
ATOM 3529 O O . THR A 1 464 ? 0.704 -13.516 -18.345 1.00 66.94 464 THR A O 1
ATOM 3532 N N . ASP A 1 465 ? 0.516 -14.584 -20.319 1.00 65.94 465 ASP A N 1
ATOM 3533 C CA . ASP A 1 465 ? 0.860 -13.444 -21.169 1.00 65.94 465 ASP A CA 1
ATOM 3534 C C . ASP A 1 465 ? -0.142 -12.293 -21.014 1.00 65.94 465 ASP A C 1
ATOM 3536 O O . ASP A 1 465 ? -1.360 -12.502 -20.991 1.00 65.94 465 ASP A O 1
ATOM 3540 N N . SER A 1 466 ? 0.367 -11.063 -20.955 1.00 65.94 466 SER A N 1
ATOM 3541 C CA . SER A 1 466 ? -0.455 -9.856 -20.970 1.00 65.94 466 SER A CA 1
ATOM 3542 C C . SER A 1 466 ? -0.927 -9.520 -22.392 1.00 65.94 466 SER A C 1
ATOM 3544 O O . SER A 1 466 ? -0.206 -9.696 -23.372 1.00 65.94 466 SER A O 1
ATOM 3546 N N . CYS A 1 467 ? -2.152 -9.004 -22.504 1.00 65.50 467 CYS A N 1
ATOM 3547 C CA . CYS A 1 467 ? -2.696 -8.468 -23.753 1.00 65.50 467 CYS A CA 1
ATOM 3548 C C . CYS A 1 467 ? -2.576 -6.941 -23.759 1.00 65.50 467 CYS A C 1
ATOM 3550 O O . CYS A 1 467 ? -2.848 -6.298 -22.741 1.00 65.50 467 CYS A O 1
ATOM 3552 N N . THR A 1 468 ? -2.242 -6.344 -24.906 1.00 69.69 468 THR A N 1
ATOM 3553 C CA . THR A 1 468 ? -2.304 -4.882 -25.062 1.00 69.69 468 THR A CA 1
ATOM 3554 C C . THR A 1 468 ? -3.755 -4.389 -25.125 1.00 69.69 468 THR A C 1
ATOM 3556 O O . THR A 1 468 ? -4.694 -5.160 -25.359 1.00 69.69 468 THR A O 1
ATOM 3559 N N . ALA A 1 469 ? -3.962 -3.079 -24.956 1.00 67.69 469 ALA A N 1
ATOM 3560 C CA . ALA A 1 469 ? -5.274 -2.474 -25.177 1.00 67.69 469 ALA A CA 1
ATOM 3561 C C . ALA A 1 469 ? -5.739 -2.683 -26.632 1.00 67.69 469 ALA A C 1
ATOM 3563 O O . ALA A 1 469 ? -6.927 -2.882 -26.889 1.00 67.69 469 ALA A O 1
ATOM 3564 N N . GLU A 1 470 ? -4.809 -2.686 -27.583 1.00 73.06 470 GLU A N 1
ATOM 3565 C CA . GLU A 1 470 ? -5.025 -2.955 -29.001 1.00 73.06 470 GLU A CA 1
ATOM 3566 C C . GLU A 1 470 ? -5.491 -4.399 -29.241 1.00 73.06 470 GLU A C 1
ATOM 3568 O O . GLU A 1 470 ? -6.464 -4.601 -29.973 1.00 73.06 470 GLU A O 1
ATOM 3573 N N . ASP A 1 471 ? -4.872 -5.390 -28.589 1.00 75.75 471 ASP A N 1
ATOM 3574 C CA . ASP A 1 471 ? -5.263 -6.806 -28.683 1.00 75.75 471 ASP A CA 1
ATOM 3575 C C . ASP A 1 471 ? -6.688 -7.027 -28.167 1.00 75.75 471 ASP A C 1
ATOM 3577 O O . ASP A 1 471 ? -7.531 -7.590 -28.877 1.00 75.75 471 ASP A O 1
ATOM 3581 N N . LEU A 1 472 ? -6.984 -6.510 -26.967 1.00 68.94 472 LEU A N 1
ATOM 3582 C CA . LEU A 1 472 ? -8.307 -6.594 -26.343 1.00 68.94 472 LEU A CA 1
ATOM 3583 C C . LEU A 1 472 ? -9.376 -5.888 -27.190 1.00 68.94 472 LEU A C 1
ATOM 3585 O O . LEU A 1 472 ? -10.478 -6.411 -27.365 1.00 68.94 472 LEU A O 1
ATOM 3589 N N . ASN A 1 473 ? -9.061 -4.732 -27.784 1.00 71.31 473 ASN A N 1
ATOM 3590 C CA . ASN A 1 473 ? -9.975 -4.041 -28.697 1.00 71.31 473 ASN A CA 1
ATOM 3591 C C . ASN A 1 473 ? -10.165 -4.799 -30.023 1.00 71.31 473 ASN A C 1
ATOM 3593 O O . ASN A 1 473 ? -11.284 -4.849 -30.549 1.00 71.31 473 ASN A O 1
ATOM 3597 N N . ALA A 1 474 ? -9.117 -5.425 -30.565 1.00 75.38 474 ALA A N 1
ATOM 3598 C CA . ALA A 1 474 ? -9.196 -6.245 -31.771 1.00 75.38 474 ALA A CA 1
ATOM 3599 C C . ALA A 1 474 ? -9.997 -7.537 -31.535 1.00 75.38 474 ALA A C 1
ATOM 3601 O O . ALA A 1 474 ? -10.734 -7.986 -32.416 1.00 75.38 474 ALA A O 1
ATOM 3602 N N . GLU A 1 475 ? -9.887 -8.150 -30.356 1.00 72.00 475 GLU A N 1
ATOM 3603 C CA . GLU A 1 475 ? -10.725 -9.276 -29.935 1.00 72.00 475 GLU A CA 1
ATOM 3604 C C . GLU A 1 475 ? -12.177 -8.857 -29.686 1.00 72.00 475 GLU A C 1
ATOM 3606 O O . GLU A 1 475 ? -13.080 -9.419 -30.305 1.00 72.00 475 GLU A O 1
ATOM 3611 N N . ALA A 1 476 ? -12.428 -7.805 -28.901 1.00 70.62 476 ALA A N 1
ATOM 3612 C CA . ALA A 1 476 ? -13.778 -7.287 -28.671 1.00 70.62 476 ALA A CA 1
ATOM 3613 C C . ALA A 1 476 ? -14.483 -6.889 -29.983 1.00 70.62 476 ALA A C 1
ATOM 3615 O O . ALA A 1 476 ? -15.693 -7.079 -30.132 1.00 70.62 476 ALA A O 1
ATOM 3616 N N . THR A 1 477 ? -13.736 -6.384 -30.970 1.00 74.19 477 THR A N 1
ATOM 3617 C CA . THR A 1 477 ? -14.252 -6.076 -32.313 1.00 74.19 477 THR A CA 1
ATOM 3618 C C . THR A 1 477 ? -14.581 -7.340 -33.116 1.00 74.19 477 THR A C 1
ATOM 3620 O O . THR A 1 477 ? -15.625 -7.379 -33.773 1.00 74.19 477 THR A O 1
ATOM 3623 N N . ARG A 1 478 ? -13.757 -8.397 -33.029 1.00 76.00 478 ARG A N 1
ATOM 3624 C CA . ARG A 1 478 ? -14.060 -9.722 -33.606 1.00 76.00 478 ARG A CA 1
ATOM 3625 C C . ARG A 1 478 ? -15.310 -10.327 -32.960 1.00 76.00 478 ARG A C 1
ATOM 3627 O O . ARG A 1 478 ? -16.290 -10.560 -33.659 1.00 76.00 478 ARG A O 1
ATOM 3634 N N . ALA A 1 479 ? -15.355 -10.418 -31.631 1.00 74.44 479 ALA A N 1
ATOM 3635 C CA . ALA A 1 479 ? -16.499 -10.943 -30.885 1.00 74.44 479 ALA A CA 1
ATOM 3636 C C . ALA A 1 479 ? -17.814 -10.191 -31.180 1.00 74.44 479 ALA A C 1
ATOM 3638 O O . ALA A 1 479 ? -18.869 -10.812 -31.316 1.00 74.44 479 ALA A O 1
ATOM 3639 N N . ARG A 1 480 ? -17.774 -8.857 -31.344 1.00 75.75 480 ARG A N 1
ATOM 3640 C CA . ARG A 1 480 ? -18.935 -8.062 -31.796 1.00 75.75 480 ARG A CA 1
ATOM 3641 C C . ARG A 1 480 ? -19.382 -8.447 -33.210 1.00 75.75 480 ARG A C 1
ATOM 3643 O O . ARG A 1 480 ? -20.579 -8.623 -33.428 1.00 75.75 480 ARG A O 1
ATOM 3650 N N . ARG A 1 481 ? -18.444 -8.602 -34.152 1.00 74.12 481 ARG A N 1
ATOM 3651 C CA . ARG A 1 481 ? -18.723 -9.007 -35.541 1.00 74.12 481 ARG A CA 1
ATOM 3652 C C . ARG A 1 481 ? -19.308 -10.418 -35.623 1.00 74.12 481 ARG A C 1
ATOM 3654 O O . ARG A 1 481 ? -20.268 -10.627 -36.361 1.00 74.12 481 ARG A O 1
ATOM 3661 N N . ASP A 1 482 ? -18.778 -11.357 -34.850 1.00 74.62 482 ASP A N 1
ATOM 3662 C CA . ASP A 1 482 ? -19.220 -12.754 -34.863 1.00 74.62 482 ASP A CA 1
ATOM 3663 C C . ASP A 1 482 ? -20.586 -12.913 -34.181 1.00 74.62 482 ASP A C 1
ATOM 3665 O O . ASP A 1 482 ? -21.478 -13.591 -34.689 1.00 74.62 482 ASP A O 1
ATOM 3669 N N . ARG A 1 483 ? -20.834 -12.169 -33.096 1.00 76.12 483 ARG A N 1
ATOM 3670 C CA . ARG A 1 483 ? -22.172 -12.072 -32.492 1.00 76.12 483 ARG A CA 1
ATOM 3671 C C . ARG A 1 483 ? -23.189 -11.411 -33.430 1.00 76.12 483 ARG A C 1
ATOM 3673 O O . ARG A 1 483 ? -24.365 -11.750 -33.374 1.00 76.12 483 ARG A O 1
ATOM 3680 N N . GLN A 1 484 ? -22.755 -10.501 -34.306 1.00 71.75 484 GLN A N 1
ATOM 3681 C CA . GLN A 1 484 ? -23.607 -9.889 -35.330 1.00 71.75 484 GLN A CA 1
ATOM 3682 C C . GLN A 1 484 ? -23.869 -10.824 -36.525 1.00 71.75 484 GLN A C 1
ATOM 3684 O O . GLN A 1 484 ? -24.965 -10.781 -37.082 1.00 71.75 484 GLN A O 1
ATOM 3689 N N . SER A 1 485 ? -22.920 -11.689 -36.906 1.00 73.81 485 SER A N 1
ATOM 3690 C CA . SER A 1 485 ? -23.125 -12.678 -37.977 1.00 73.81 485 SER A CA 1
ATOM 3691 C C . SER A 1 485 ? -24.073 -13.803 -37.543 1.00 73.81 485 SER A C 1
ATOM 3693 O O . SER A 1 485 ? -24.964 -14.169 -38.306 1.00 73.81 485 SER A O 1
ATOM 3695 N N . LEU A 1 486 ? -23.982 -14.255 -36.285 1.00 71.88 486 LEU A N 1
ATOM 3696 C CA . LEU A 1 486 ? -24.914 -15.215 -35.671 1.00 71.88 486 LEU A CA 1
ATOM 3697 C C . LEU A 1 486 ? -26.361 -14.697 -35.551 1.00 71.88 486 LEU A C 1
ATOM 3699 O O . LEU A 1 486 ? -27.278 -15.489 -35.346 1.00 71.88 486 LEU A O 1
ATOM 3703 N N . LEU A 1 487 ? -26.577 -13.382 -35.675 1.00 69.50 487 LEU A N 1
ATOM 3704 C CA . LEU A 1 487 ? -27.896 -12.741 -35.616 1.00 69.50 487 LEU A CA 1
ATOM 3705 C C . LEU A 1 487 ? -28.495 -12.425 -36.999 1.00 69.50 487 LEU A C 1
ATOM 3707 O O . LEU A 1 487 ? -29.596 -11.877 -37.063 1.00 69.50 487 LEU A O 1
ATOM 3711 N N . GLN A 1 488 ? -27.823 -12.768 -38.105 1.00 55.19 488 GLN A N 1
ATOM 3712 C CA . GLN A 1 488 ? -28.413 -12.666 -39.444 1.00 55.19 488 GLN A CA 1
ATOM 3713 C C . GLN A 1 488 ? -29.198 -13.944 -39.794 1.00 55.19 488 GLN A C 1
ATOM 3715 O O . GLN A 1 488 ? -28.603 -15.020 -39.859 1.00 55.19 488 GLN A O 1
ATOM 3720 N N . PRO A 1 489 ? -30.514 -13.862 -40.082 1.00 50.16 489 PRO A N 1
ATOM 3721 C CA . PRO A 1 489 ? -31.264 -15.008 -40.581 1.00 50.16 489 PRO A CA 1
ATOM 3722 C C . PRO A 1 489 ? -30.741 -15.434 -41.955 1.00 50.16 489 PRO A C 1
ATOM 3724 O O . PRO A 1 489 ? -30.646 -14.618 -42.875 1.00 50.16 489 PRO A O 1
ATOM 3727 N N . THR A 1 490 ? -30.452 -16.722 -42.124 1.00 47.72 490 THR A N 1
ATOM 3728 C CA . THR A 1 490 ? -30.090 -17.308 -43.418 1.00 47.72 490 THR A CA 1
ATOM 3729 C C . THR A 1 490 ? -31.307 -17.344 -44.342 1.00 47.72 490 THR A C 1
ATOM 3731 O O . THR A 1 490 ? -32.072 -18.307 -44.364 1.00 47.72 490 THR A O 1
ATOM 3734 N N . VAL A 1 491 ? -31.502 -16.275 -45.119 1.00 45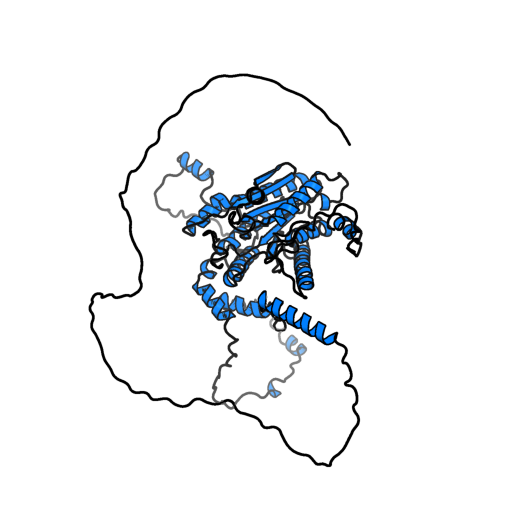.28 491 VAL A N 1
ATOM 3735 C CA . VAL A 1 491 ? -32.570 -16.200 -46.127 1.00 45.28 491 VAL A CA 1
ATOM 3736 C C . VAL A 1 491 ? -32.358 -17.310 -47.170 1.00 45.28 491 VAL A C 1
ATOM 3738 O O . VAL A 1 491 ? -31.326 -17.305 -47.847 1.00 45.28 491 VAL A O 1
ATOM 3741 N N . PRO A 1 492 ? -33.297 -18.262 -47.336 1.00 45.44 492 PRO A N 1
ATOM 3742 C CA . PRO A 1 492 ? -33.177 -19.286 -48.365 1.00 45.44 492 PRO A CA 1
ATOM 3743 C C . PRO A 1 492 ? -33.325 -18.645 -49.750 1.00 45.44 492 PRO A C 1
ATOM 3745 O O . PRO A 1 492 ? -34.257 -17.879 -49.997 1.00 45.44 492 PRO A O 1
ATOM 3748 N N . ALA A 1 493 ? -32.400 -18.956 -50.660 1.00 40.97 493 ALA A N 1
ATOM 3749 C CA . ALA A 1 493 ? -32.419 -18.408 -52.013 1.00 40.97 493 ALA A CA 1
ATOM 3750 C C . ALA A 1 493 ? -33.701 -18.833 -52.768 1.00 40.97 493 ALA A C 1
ATOM 3752 O O . ALA A 1 493 ? -34.076 -20.008 -52.710 1.00 40.97 493 ALA A O 1
ATOM 3753 N N . PRO A 1 494 ? -34.376 -17.916 -53.489 1.00 38.66 494 PRO A N 1
ATOM 3754 C CA . PRO A 1 494 ? -35.615 -18.234 -54.187 1.00 38.66 494 PRO A CA 1
ATOM 3755 C C . PRO A 1 494 ? -35.363 -19.182 -55.365 1.00 38.66 494 PRO A C 1
ATOM 3757 O O . PRO A 1 494 ? -34.452 -18.981 -56.171 1.00 38.66 494 PRO A O 1
ATOM 3760 N N . ALA A 1 495 ? -36.208 -20.205 -55.491 1.00 40.34 495 ALA A N 1
ATOM 3761 C CA . ALA A 1 495 ? -36.161 -21.127 -56.617 1.00 40.34 495 ALA A CA 1
ATOM 3762 C C . ALA A 1 495 ? -36.566 -20.421 -57.922 1.00 40.34 495 ALA A C 1
ATOM 3764 O O . ALA A 1 495 ? -37.603 -19.763 -57.988 1.00 40.34 495 ALA A O 1
ATOM 3765 N N . THR A 1 496 ? -35.777 -20.613 -58.979 1.00 33.62 496 THR A N 1
ATOM 3766 C CA . THR A 1 496 ? -36.137 -20.235 -60.353 1.00 33.62 496 THR A CA 1
ATOM 3767 C C . THR A 1 496 ? -36.173 -21.479 -61.238 1.00 33.62 496 THR A C 1
ATOM 3769 O O . THR A 1 496 ? -35.401 -22.421 -61.058 1.00 33.62 496 THR A O 1
ATOM 3772 N N . SER A 1 497 ? -37.153 -21.525 -62.139 1.00 32.59 497 SER A N 1
ATOM 3773 C CA . SER A 1 497 ? -37.509 -22.716 -62.914 1.00 32.59 497 SER A CA 1
ATOM 3774 C C . SER A 1 497 ? -36.560 -22.980 -64.085 1.00 32.59 497 SER A C 1
ATOM 3776 O O . SER A 1 497 ? -35.992 -22.061 -64.671 1.00 32.59 497 SER A O 1
ATOM 3778 N N . ALA A 1 498 ? -36.426 -24.253 -64.452 1.00 31.52 498 ALA A N 1
ATOM 3779 C CA . ALA A 1 498 ? -35.509 -24.697 -65.493 1.00 31.52 498 ALA A CA 1
ATOM 3780 C C . ALA A 1 498 ? -35.937 -24.298 -66.915 1.00 31.52 498 ALA A C 1
ATOM 3782 O O . ALA A 1 498 ? -37.119 -24.294 -67.253 1.00 31.52 498 ALA A O 1
ATOM 3783 N N . ASN A 1 499 ? -34.941 -24.130 -67.784 1.00 30.41 499 ASN A N 1
ATOM 3784 C CA . ASN A 1 499 ? -35.030 -24.563 -69.176 1.00 30.41 499 ASN A CA 1
ATOM 3785 C C . ASN A 1 499 ? -33.678 -25.180 -69.576 1.00 30.41 499 ASN A C 1
ATOM 3787 O O . ASN A 1 499 ? -32.646 -24.786 -69.031 1.00 30.41 499 ASN A O 1
ATOM 3791 N N . ALA A 1 500 ? -33.676 -26.211 -70.425 1.00 30.69 500 ALA A N 1
ATOM 3792 C CA . ALA A 1 500 ? -32.589 -27.198 -70.436 1.00 30.69 500 ALA A CA 1
ATOM 3793 C C . ALA A 1 500 ? -31.908 -27.409 -71.799 1.00 30.69 500 ALA A C 1
ATOM 3795 O O . ALA A 1 500 ? -32.566 -27.568 -72.824 1.00 30.69 500 ALA A O 1
ATOM 3796 N N . SER A 1 501 ? -30.581 -27.554 -71.768 1.00 30.75 501 SER A N 1
ATOM 3797 C CA . SER A 1 501 ? -29.778 -28.226 -72.797 1.00 30.75 501 SER A CA 1
ATOM 3798 C C . SER A 1 501 ? -28.691 -29.089 -72.126 1.00 30.75 501 SER A C 1
ATOM 3800 O O . SER A 1 501 ? -28.250 -28.823 -71.008 1.00 30.75 501 SER A O 1
ATOM 3802 N N . SER A 1 502 ? -28.350 -30.222 -72.738 1.00 32.12 502 SER A N 1
ATOM 3803 C CA . SER A 1 502 ? -27.754 -31.382 -72.055 1.00 32.12 502 SER A CA 1
ATOM 3804 C C . SER A 1 502 ? -26.224 -31.355 -71.870 1.00 32.12 502 SER A C 1
ATOM 3806 O O . SER A 1 502 ? -25.513 -31.236 -72.858 1.00 32.12 502 SER A O 1
ATOM 3808 N N . ARG A 1 503 ? -25.773 -31.577 -70.613 1.00 28.72 503 ARG A N 1
ATOM 3809 C CA . ARG A 1 503 ? -24.780 -32.573 -70.081 1.00 28.72 503 ARG A CA 1
ATOM 3810 C C . ARG A 1 503 ? -23.578 -33.066 -70.951 1.00 28.72 503 ARG A C 1
ATOM 3812 O O . ARG A 1 503 ? -23.758 -33.195 -72.153 1.00 28.72 503 ARG A O 1
ATOM 3819 N N . PRO A 1 504 ? -22.449 -33.578 -70.363 1.00 40.75 504 PRO A N 1
ATOM 3820 C CA . PRO A 1 504 ? -22.118 -33.747 -68.923 1.00 40.75 504 PRO A CA 1
ATOM 3821 C C . PRO A 1 504 ? -20.641 -33.495 -68.446 1.00 40.75 504 PRO A C 1
ATOM 3823 O O . PRO A 1 504 ? -19.690 -33.957 -69.056 1.00 40.75 504 PRO A O 1
ATOM 3826 N N . SER A 1 505 ? -20.491 -32.962 -67.218 1.00 30.84 505 SER A N 1
ATOM 3827 C CA . SER A 1 505 ? -19.491 -33.298 -66.151 1.00 30.84 505 SER A CA 1
ATOM 3828 C C . SER A 1 505 ? -17.945 -33.293 -66.343 1.00 30.84 505 SER A C 1
ATOM 3830 O O . SER A 1 505 ? -17.420 -33.835 -67.305 1.00 30.84 505 SER A O 1
ATOM 3832 N N . SER A 1 506 ? -17.238 -32.940 -65.243 1.00 30.41 506 SER A N 1
ATOM 3833 C CA . SER A 1 506 ? -15.793 -33.170 -64.940 1.00 30.41 506 SER A CA 1
ATOM 3834 C C . SER A 1 506 ? -14.783 -32.270 -65.701 1.00 30.41 506 SER A C 1
ATOM 3836 O O . SER A 1 506 ? -14.936 -32.067 -66.894 1.00 30.41 506 SER A O 1
ATOM 3838 N N . ARG A 1 507 ? -13.714 -31.703 -65.098 1.00 31.25 507 ARG A N 1
ATOM 3839 C CA . ARG A 1 507 ? -13.067 -31.911 -63.772 1.00 31.25 507 ARG A CA 1
ATOM 3840 C C . ARG A 1 507 ? -12.268 -30.663 -63.314 1.00 31.25 507 ARG A C 1
ATOM 3842 O O . ARG A 1 507 ? -11.784 -29.928 -64.157 1.00 31.25 507 ARG A O 1
ATOM 3849 N N . MET A 1 508 ? -12.037 -30.552 -61.996 1.00 29.50 508 MET A N 1
ATOM 3850 C CA . MET A 1 508 ? -10.900 -29.890 -61.298 1.00 29.50 508 MET A CA 1
ATOM 3851 C C . MET A 1 508 ? -10.501 -28.434 -61.643 1.00 29.50 508 MET A C 1
ATOM 3853 O O . MET A 1 508 ? -9.972 -28.140 -62.708 1.00 29.50 508 MET A O 1
ATOM 3857 N N . SER A 1 509 ? -10.584 -27.551 -60.640 1.00 33.28 509 SER A N 1
ATOM 3858 C CA . SER A 1 509 ? -9.940 -26.227 -60.626 1.00 33.28 509 SER A CA 1
ATOM 3859 C C . SER A 1 509 ? -8.424 -26.309 -60.381 1.00 33.28 509 SER A C 1
ATOM 3861 O O . SER A 1 509 ? -7.958 -27.137 -59.594 1.00 33.28 509 SER A O 1
ATOM 3863 N N . LEU A 1 510 ? -7.658 -25.419 -61.018 1.00 30.31 510 LEU A N 1
ATOM 3864 C CA . LEU A 1 510 ? -6.195 -25.341 -60.911 1.00 30.31 510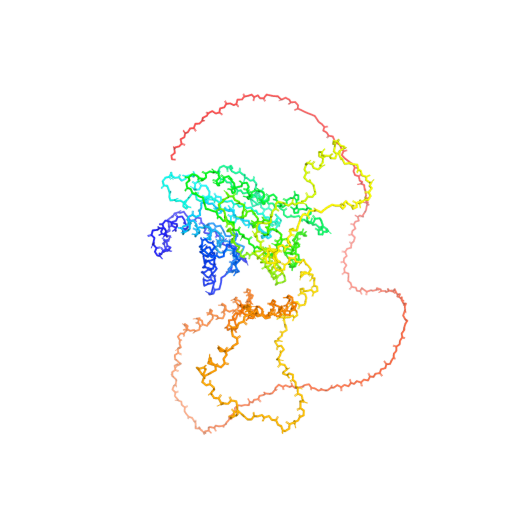 LEU A CA 1
ATOM 3865 C C . LEU A 1 510 ? -5.698 -24.771 -59.569 1.00 30.31 510 LEU A C 1
ATOM 3867 O O . LEU A 1 510 ? -6.421 -24.096 -58.840 1.00 30.31 510 LEU A O 1
ATOM 3871 N N . ARG A 1 511 ? -4.429 -25.064 -59.257 1.00 29.11 511 ARG A N 1
ATOM 3872 C CA . ARG A 1 511 ? -3.730 -24.695 -58.017 1.00 29.11 511 ARG A CA 1
ATOM 3873 C C . ARG A 1 511 ? -2.457 -23.929 -58.377 1.00 29.11 511 ARG A C 1
ATOM 3875 O O . ARG A 1 511 ? -1.450 -24.548 -58.719 1.00 29.11 511 ARG A O 1
ATOM 3882 N N . GLU A 1 512 ? -2.504 -22.603 -58.329 1.00 31.31 512 GLU A N 1
ATOM 3883 C CA . GLU A 1 512 ? -1.352 -21.764 -58.684 1.00 31.31 512 GLU A CA 1
ATOM 3884 C C . GLU A 1 512 ? -0.287 -21.723 -57.574 1.00 31.31 512 GLU A C 1
ATOM 3886 O O . GLU A 1 512 ? -0.552 -22.020 -56.406 1.00 31.31 512 GLU A O 1
ATOM 3891 N N . ARG A 1 513 ? 0.962 -21.428 -57.959 1.00 30.53 513 ARG A N 1
ATOM 3892 C CA . ARG A 1 513 ? 2.153 -21.552 -57.103 1.00 30.53 513 ARG A CA 1
ATOM 3893 C C . ARG A 1 513 ? 2.857 -20.213 -56.895 1.00 30.53 513 ARG A C 1
ATOM 3895 O O . ARG A 1 513 ? 3.057 -19.442 -57.825 1.00 30.53 513 ARG A O 1
ATOM 3902 N N . LYS A 1 514 ? 3.327 -20.014 -55.662 1.00 30.52 514 LYS A N 1
ATOM 3903 C CA . LYS A 1 514 ? 4.230 -18.935 -55.237 1.00 30.52 514 LYS A CA 1
ATOM 3904 C C . LYS A 1 514 ? 5.563 -18.996 -56.020 1.00 30.52 514 LYS A C 1
ATOM 3906 O O . LYS A 1 514 ? 6.158 -20.076 -56.053 1.00 30.52 514 LYS A O 1
ATOM 3911 N N . PRO A 1 515 ? 6.051 -17.892 -56.621 1.00 32.09 515 PRO A N 1
ATOM 3912 C CA . PRO A 1 515 ? 7.340 -17.862 -57.319 1.00 32.09 515 PRO A CA 1
ATOM 3913 C C . PRO A 1 515 ? 8.535 -17.865 -56.347 1.00 32.09 515 PRO A C 1
ATOM 3915 O O . PRO A 1 515 ? 8.402 -17.500 -55.176 1.00 32.09 515 PRO A O 1
ATOM 3918 N N . ALA A 1 516 ? 9.711 -18.267 -56.840 1.00 26.95 516 ALA A N 1
ATOM 3919 C CA . ALA A 1 516 ? 10.950 -18.417 -56.069 1.00 26.95 516 ALA A CA 1
ATOM 3920 C C . ALA A 1 516 ? 12.071 -17.470 -56.552 1.00 26.95 516 ALA A C 1
ATOM 3922 O O . ALA A 1 516 ? 12.031 -16.973 -57.675 1.00 26.95 516 ALA A O 1
ATOM 3923 N N . LYS A 1 517 ? 13.083 -17.236 -55.700 1.00 33.00 517 LYS A N 1
ATOM 3924 C CA . LYS A 1 517 ? 14.300 -16.460 -56.016 1.00 33.00 517 LYS A CA 1
ATOM 3925 C C . LYS A 1 517 ? 15.406 -17.343 -56.610 1.00 33.00 517 LYS A C 1
ATOM 3927 O O . LYS A 1 517 ? 15.595 -18.461 -56.142 1.00 33.00 517 LYS A O 1
ATOM 3932 N N . ALA A 1 518 ? 16.205 -16.775 -57.515 1.00 28.64 518 ALA A N 1
ATOM 3933 C CA . ALA A 1 518 ? 17.550 -17.222 -57.901 1.00 28.64 518 ALA A CA 1
ATOM 3934 C C . ALA A 1 518 ? 18.258 -16.106 -58.709 1.00 28.64 518 ALA A C 1
ATOM 3936 O O . ALA A 1 518 ? 17.552 -15.278 -59.286 1.00 28.64 518 ALA A O 1
ATOM 3937 N N . PRO A 1 519 ? 19.595 -16.126 -58.877 1.00 37.53 519 PRO A N 1
ATOM 3938 C CA . PRO A 1 519 ? 20.648 -16.536 -57.941 1.00 37.53 519 PRO A CA 1
ATOM 3939 C C . PRO A 1 519 ? 21.651 -15.374 -57.688 1.00 37.53 519 PRO A C 1
ATOM 3941 O O . PRO A 1 519 ? 21.364 -14.222 -58.004 1.00 37.53 519 PRO A O 1
ATOM 3944 N N . ALA A 1 520 ? 22.811 -15.657 -57.085 1.00 31.36 520 ALA A N 1
ATOM 3945 C CA . ALA A 1 520 ? 23.836 -14.665 -56.726 1.00 31.36 520 ALA A CA 1
ATOM 3946 C C . ALA A 1 520 ? 25.071 -14.693 -57.651 1.00 31.36 520 ALA A C 1
ATOM 3948 O O . ALA A 1 520 ? 25.279 -15.661 -58.380 1.00 31.36 520 ALA A O 1
ATOM 3949 N N . TYR A 1 521 ? 25.922 -13.668 -57.539 1.00 26.41 521 TYR A N 1
ATOM 3950 C CA . TYR A 1 521 ? 27.345 -13.718 -57.895 1.00 26.41 521 TYR A CA 1
ATOM 3951 C C . TYR A 1 521 ? 28.162 -12.875 -56.904 1.00 26.41 521 TYR A C 1
ATOM 3953 O O . TYR A 1 521 ? 27.623 -11.966 -56.271 1.00 26.41 521 TYR A O 1
ATOM 3961 N N . SER A 1 522 ? 29.447 -13.191 -56.757 1.00 34.47 522 SER A N 1
ATOM 3962 C CA . SER A 1 522 ? 30.359 -12.581 -55.781 1.00 34.47 522 SER A CA 1
ATOM 3963 C C . SER A 1 522 ? 31.774 -12.501 -56.341 1.00 34.47 522 SER A C 1
ATOM 3965 O O . SER A 1 522 ? 32.240 -13.484 -56.913 1.00 34.47 522 SER A O 1
ATOM 3967 N N . GLU A 1 523 ? 32.482 -11.401 -56.094 1.00 27.77 523 GLU A N 1
ATOM 3968 C CA . GLU A 1 523 ? 33.934 -11.323 -56.282 1.00 27.77 523 GLU A CA 1
ATOM 3969 C C . GLU A 1 523 ? 34.551 -10.333 -55.274 1.00 27.77 523 GLU A C 1
ATOM 3971 O O . GLU A 1 523 ? 33.832 -9.565 -54.631 1.00 27.77 523 GLU A O 1
ATOM 3976 N N . SER A 1 524 ? 35.867 -10.410 -55.064 1.00 31.97 524 SER A N 1
ATOM 3977 C CA . SER A 1 524 ? 36.559 -9.875 -53.880 1.00 31.97 524 SER A CA 1
ATOM 3978 C C . SER A 1 524 ? 37.817 -9.076 -54.233 1.00 31.97 524 SER A C 1
ATOM 3980 O O . SER A 1 524 ? 38.589 -9.515 -55.083 1.00 31.97 524 SER A O 1
ATOM 3982 N N . GLY A 1 525 ? 38.095 -7.977 -53.520 1.00 26.12 525 GLY A N 1
ATOM 3983 C CA . GLY A 1 525 ? 39.324 -7.193 -53.698 1.00 26.12 525 GLY A CA 1
ATOM 3984 C C . GLY A 1 525 ? 39.700 -6.346 -52.475 1.00 26.12 525 GLY A C 1
ATOM 3985 O O . GLY A 1 525 ? 38.837 -5.736 -51.850 1.00 26.12 525 GLY A O 1
ATOM 3986 N N . ASN A 1 526 ? 40.994 -6.324 -52.140 1.00 28.52 526 ASN A N 1
ATOM 3987 C CA . ASN A 1 526 ? 41.567 -5.573 -51.013 1.00 28.52 526 ASN A CA 1
ATOM 3988 C C . ASN A 1 526 ? 41.770 -4.078 -51.339 1.00 28.52 526 ASN A C 1
ATOM 3990 O O . ASN A 1 526 ? 42.006 -3.718 -52.490 1.00 28.52 526 ASN A O 1
ATOM 3994 N N . GLY A 1 527 ? 41.823 -3.230 -50.307 1.00 27.27 527 GLY A N 1
ATOM 3995 C CA . GLY A 1 527 ? 42.296 -1.841 -50.387 1.00 27.27 527 GLY A CA 1
ATOM 3996 C C . GLY A 1 527 ? 42.309 -1.177 -49.005 1.00 27.27 527 GLY A C 1
ATOM 3997 O O . GLY A 1 527 ? 41.466 -1.507 -48.175 1.00 27.27 527 GLY A O 1
ATOM 3998 N N . ALA A 1 528 ? 43.266 -0.284 -48.733 1.00 30.41 528 ALA A N 1
ATOM 3999 C CA . ALA A 1 528 ? 43.464 0.312 -47.407 1.00 30.41 528 ALA A CA 1
ATOM 4000 C C . ALA A 1 528 ? 43.824 1.810 -47.461 1.00 30.41 528 ALA A C 1
ATOM 4002 O O . ALA A 1 528 ? 44.359 2.280 -48.463 1.00 30.41 528 ALA A O 1
ATOM 4003 N N . ASN A 1 529 ? 43.630 2.470 -46.312 1.00 29.59 529 ASN A N 1
ATOM 4004 C CA . ASN A 1 529 ? 44.219 3.743 -45.871 1.00 29.59 529 ASN A CA 1
ATOM 4005 C C . ASN A 1 529 ? 43.740 5.108 -46.438 1.00 29.59 529 ASN A C 1
ATOM 4007 O O . ASN A 1 529 ? 43.223 5.237 -47.540 1.00 29.59 529 ASN A O 1
ATOM 4011 N N . ASP A 1 530 ? 43.996 6.109 -45.582 1.00 29.77 530 ASP A N 1
ATOM 4012 C CA . ASP A 1 530 ? 44.220 7.552 -45.782 1.00 29.77 530 ASP A CA 1
ATOM 4013 C C . ASP A 1 530 ? 43.090 8.511 -46.247 1.00 29.77 530 ASP A C 1
ATOM 4015 O O . ASP A 1 530 ? 42.918 8.810 -47.422 1.00 29.77 530 ASP A O 1
ATOM 4019 N N . ASP A 1 531 ? 42.415 9.096 -45.243 1.00 31.41 531 ASP A N 1
ATOM 4020 C CA . ASP A 1 531 ? 42.607 10.494 -44.766 1.00 31.41 531 ASP A CA 1
ATOM 4021 C C . ASP A 1 531 ? 42.274 11.742 -45.656 1.00 31.41 531 ASP A C 1
ATOM 4023 O O . ASP A 1 531 ? 42.379 11.756 -46.875 1.00 31.41 531 ASP A O 1
ATOM 4027 N N . LYS A 1 532 ? 41.969 12.859 -44.960 1.00 30.34 532 LYS A N 1
ATOM 4028 C CA . LYS A 1 532 ? 41.896 14.290 -45.375 1.00 30.34 532 LYS A CA 1
ATOM 4029 C C . LYS A 1 532 ? 40.730 14.841 -46.235 1.00 30.34 532 LYS A C 1
ATOM 4031 O O . LYS A 1 532 ? 40.693 14.756 -47.451 1.00 30.34 532 LYS A O 1
ATOM 4036 N N . HIS A 1 533 ? 39.923 15.667 -45.546 1.00 29.33 533 HIS A N 1
ATOM 4037 C CA . HIS A 1 533 ? 39.524 17.059 -45.883 1.00 29.33 533 HIS A CA 1
ATOM 4038 C C . HIS A 1 533 ? 38.993 17.464 -47.291 1.00 29.33 533 HIS A C 1
ATOM 4040 O O . HIS A 1 533 ? 39.713 17.410 -48.278 1.00 29.33 533 HIS A O 1
ATOM 4046 N N . SER A 1 534 ? 37.867 18.215 -47.310 1.00 29.31 534 SER A N 1
ATOM 4047 C CA . SER A 1 534 ? 37.794 19.648 -47.740 1.00 29.31 534 SER A CA 1
ATOM 4048 C C . SER A 1 534 ? 36.537 20.076 -48.547 1.00 29.31 534 SER A C 1
ATOM 4050 O O . SER A 1 534 ? 36.386 19.766 -49.720 1.00 29.31 534 SER A O 1
ATOM 4052 N N . LYS A 1 535 ? 35.722 20.949 -47.929 1.00 29.44 535 LYS A N 1
ATOM 4053 C CA . LYS A 1 535 ? 35.013 22.124 -48.509 1.00 29.44 535 LYS A CA 1
ATOM 4054 C C . LYS A 1 535 ? 34.167 21.994 -49.807 1.00 29.44 535 LYS A C 1
ATOM 4056 O O . LYS A 1 535 ? 34.658 22.170 -50.912 1.00 29.44 535 LYS A O 1
ATOM 4061 N N . SER A 1 536 ? 32.844 22.038 -49.605 1.00 28.03 536 SER A N 1
ATOM 4062 C CA . SER A 1 536 ? 31.908 23.062 -50.141 1.00 28.03 536 SER A CA 1
ATOM 4063 C C . SER A 1 536 ? 31.927 23.473 -51.632 1.00 28.03 536 SER A C 1
ATOM 4065 O O . SER A 1 536 ? 32.800 24.223 -52.075 1.00 28.03 536 SER A O 1
ATOM 4067 N N . ARG A 1 537 ? 30.788 23.256 -52.321 1.00 29.11 537 ARG A N 1
ATOM 4068 C CA . ARG A 1 537 ? 30.145 24.324 -53.124 1.00 29.11 537 ARG A CA 1
ATOM 4069 C C . ARG A 1 537 ? 28.615 24.163 -53.254 1.00 29.11 537 ARG A C 1
ATOM 4071 O O . ARG A 1 537 ? 28.053 23.144 -52.877 1.00 29.11 537 ARG A O 1
ATOM 4078 N N . ARG A 1 538 ? 27.945 25.225 -53.727 1.00 29.56 538 ARG A N 1
ATOM 4079 C CA . ARG A 1 538 ? 26.488 25.514 -53.672 1.00 29.56 538 ARG A CA 1
ATOM 4080 C C . ARG A 1 538 ? 25.918 25.777 -55.078 1.00 29.56 538 ARG A C 1
ATOM 4082 O O . ARG A 1 538 ? 26.610 26.459 -55.829 1.00 29.56 538 ARG A O 1
ATOM 4089 N N . LYS A 1 539 ? 24.649 25.397 -55.344 1.00 30.86 539 LYS A N 1
ATOM 4090 C CA . LYS A 1 539 ? 23.573 26.121 -56.106 1.00 30.86 539 LYS A CA 1
ATOM 4091 C C . LYS A 1 539 ? 22.285 25.244 -56.119 1.00 30.86 539 LYS A C 1
ATOM 4093 O O . LYS A 1 539 ? 22.417 24.065 -56.399 1.00 30.86 539 LYS A O 1
ATOM 4098 N N . THR A 1 540 ? 21.121 25.641 -55.562 1.00 32.28 540 THR A N 1
ATOM 4099 C CA . THR A 1 540 ? 20.030 26.551 -56.057 1.00 32.28 540 THR A CA 1
ATOM 4100 C C . THR A 1 540 ? 19.277 26.009 -57.294 1.00 32.28 540 THR A C 1
ATOM 4102 O O . THR A 1 540 ? 19.927 25.411 -58.137 1.00 32.28 540 THR A O 1
ATOM 4105 N N . VAL A 1 541 ? 17.957 26.199 -57.495 1.00 29.72 541 VAL A N 1
ATOM 4106 C CA . VAL A 1 541 ? 17.211 27.489 -57.545 1.00 29.72 541 VAL A CA 1
ATOM 4107 C C . VAL A 1 541 ? 15.714 27.395 -57.167 1.00 29.72 541 VAL A C 1
ATOM 4109 O O . VAL A 1 541 ? 14.995 26.593 -57.746 1.00 29.72 541 VAL A O 1
ATOM 4112 N N . ALA A 1 542 ? 15.263 28.320 -56.301 1.00 29.88 542 ALA A N 1
ATOM 4113 C CA . ALA A 1 542 ? 14.011 29.120 -56.323 1.00 29.88 542 ALA A CA 1
ATOM 4114 C C . ALA A 1 542 ? 14.058 30.075 -55.094 1.00 29.88 542 ALA A C 1
ATOM 4116 O O . ALA A 1 542 ? 14.550 29.650 -54.054 1.00 29.88 542 ALA A O 1
ATOM 4117 N N . GLY A 1 543 ? 13.670 31.360 -55.072 1.00 28.45 543 GLY A N 1
ATOM 4118 C CA . GLY A 1 543 ? 13.162 32.288 -56.096 1.00 28.45 543 GLY A CA 1
ATOM 4119 C C . GLY A 1 543 ? 11.665 32.587 -55.916 1.00 28.45 543 GLY A C 1
ATOM 4120 O O . GLY A 1 543 ? 10.872 31.723 -56.258 1.00 28.45 543 GLY A O 1
ATOM 4121 N N . ALA A 1 544 ? 11.194 33.745 -55.423 1.00 30.64 544 ALA A N 1
ATOM 4122 C CA . ALA A 1 544 ? 11.824 34.939 -54.803 1.00 30.64 544 ALA A CA 1
ATOM 4123 C C . ALA A 1 544 ? 10.816 35.517 -53.745 1.00 30.64 544 ALA A C 1
ATOM 4125 O O . ALA A 1 544 ? 10.081 34.702 -53.200 1.00 30.64 544 ALA A O 1
ATOM 4126 N N . ALA A 1 545 ? 10.633 36.792 -53.343 1.00 30.62 545 ALA A N 1
ATOM 4127 C CA . ALA A 1 545 ? 11.180 38.154 -53.571 1.00 30.62 545 ALA A CA 1
ATOM 4128 C C . ALA A 1 545 ? 10.514 39.111 -52.515 1.00 30.62 545 ALA A C 1
ATOM 4130 O O . ALA A 1 545 ? 9.473 38.737 -51.988 1.00 30.62 545 ALA A O 1
ATOM 4131 N N . VAL A 1 546 ? 10.930 40.355 -52.195 1.00 32.91 546 VAL A N 1
ATOM 4132 C CA . VAL A 1 546 ? 12.241 41.053 -52.181 1.00 32.91 546 VAL A CA 1
ATOM 4133 C C . VAL A 1 546 ? 12.101 42.376 -51.363 1.00 32.91 546 VAL A C 1
ATOM 4135 O O . VAL A 1 546 ? 11.123 43.076 -51.589 1.00 32.91 546 VAL A O 1
ATOM 4138 N N . LEU A 1 547 ? 13.084 42.745 -50.507 1.00 32.03 547 LEU A N 1
ATOM 4139 C CA . LEU A 1 547 ? 13.257 44.059 -49.801 1.00 32.03 547 LEU A CA 1
ATOM 4140 C C . LEU A 1 547 ? 12.141 44.489 -48.794 1.00 32.03 547 LEU A C 1
ATOM 4142 O O . LEU A 1 547 ? 10.987 44.131 -48.972 1.00 32.03 547 LEU A O 1
ATOM 4146 N N . ALA A 1 548 ? 12.350 45.270 -47.717 1.00 33.66 548 ALA A N 1
ATOM 4147 C CA . ALA A 1 548 ? 13.497 45.850 -46.966 1.00 33.66 548 ALA A CA 1
ATOM 4148 C C . ALA A 1 548 ? 12.909 46.547 -45.683 1.00 33.66 548 ALA A C 1
ATOM 4150 O O . ALA A 1 548 ? 11.685 46.625 -45.605 1.00 33.66 548 ALA A O 1
ATOM 4151 N N . THR A 1 549 ? 13.567 47.084 -44.635 1.00 31.59 549 THR A N 1
ATOM 4152 C CA . THR A 1 549 ? 14.950 47.273 -44.087 1.00 31.59 549 THR A CA 1
ATOM 4153 C C . THR A 1 549 ? 14.776 47.658 -42.578 1.00 31.59 549 THR A C 1
ATOM 4155 O O . THR A 1 549 ? 13.668 48.016 -42.195 1.00 31.59 549 THR A O 1
ATOM 4158 N N . ASP A 1 550 ? 15.738 47.695 -41.637 1.00 30.17 550 ASP A N 1
ATOM 4159 C CA . ASP A 1 550 ? 17.127 47.194 -41.562 1.00 30.17 550 ASP A CA 1
ATOM 4160 C C . ASP A 1 550 ? 17.508 46.736 -40.116 1.00 30.17 550 ASP A C 1
ATOM 4162 O O . ASP A 1 550 ? 17.209 45.603 -39.742 1.00 30.17 550 ASP A O 1
ATOM 4166 N N . LYS A 1 551 ? 18.179 47.590 -39.311 1.00 30.19 551 LYS A N 1
ATOM 4167 C CA . LYS A 1 551 ? 18.891 47.309 -38.032 1.00 30.19 551 LYS A CA 1
ATOM 4168 C C . LYS A 1 551 ? 18.987 48.586 -37.142 1.00 30.19 551 LYS A C 1
ATOM 4170 O O . LYS A 1 551 ? 18.590 49.636 -37.648 1.00 30.19 551 LYS A O 1
ATOM 4175 N N . PRO A 1 552 ? 19.508 48.582 -35.878 1.00 42.47 552 PRO A N 1
ATOM 4176 C CA . PRO A 1 552 ? 20.363 47.586 -35.205 1.00 42.47 552 PRO A CA 1
ATOM 4177 C C . PRO A 1 552 ? 19.899 47.158 -33.782 1.00 42.47 552 PRO A C 1
ATOM 4179 O O . PRO A 1 552 ? 18.709 47.062 -33.513 1.00 42.47 552 PRO A O 1
ATOM 4182 N N . SER A 1 553 ? 20.847 46.793 -32.904 1.00 30.12 553 SER A N 1
ATOM 4183 C CA . SER A 1 553 ? 20.687 45.886 -31.752 1.00 30.12 553 SER A CA 1
ATOM 4184 C C . SER A 1 553 ? 21.227 46.411 -30.407 1.00 30.12 553 SER A C 1
ATOM 4186 O O . SER A 1 553 ? 22.089 47.285 -30.391 1.00 30.12 553 SER A O 1
ATOM 4188 N N . SER A 1 554 ? 20.891 45.683 -29.326 1.00 30.88 554 SER A N 1
ATOM 4189 C CA . SER A 1 554 ? 21.513 45.654 -27.975 1.00 30.88 554 SER A CA 1
ATOM 4190 C C . SER A 1 554 ? 21.122 46.746 -26.959 1.00 30.88 554 SER A C 1
ATOM 4192 O O . SER A 1 554 ? 20.786 47.863 -27.335 1.00 30.88 554 SER A O 1
ATOM 4194 N N . GLY A 1 555 ? 21.179 46.402 -25.660 1.00 27.94 555 GLY A N 1
ATOM 4195 C CA . GLY A 1 555 ? 20.973 47.322 -24.526 1.00 27.94 555 GLY A CA 1
ATOM 4196 C C . GLY A 1 555 ? 20.284 46.671 -23.312 1.00 27.94 555 GLY A C 1
ATOM 4197 O O . GLY A 1 555 ? 19.126 46.280 -23.399 1.00 27.94 555 GLY A O 1
ATOM 4198 N N . VAL A 1 556 ? 20.989 46.554 -22.182 1.00 30.88 556 VAL A N 1
ATOM 4199 C CA . VAL A 1 556 ? 20.529 45.935 -20.917 1.00 30.88 556 VAL A CA 1
ATOM 4200 C C . VAL A 1 556 ? 20.077 47.004 -19.905 1.00 30.88 556 VAL A C 1
ATOM 4202 O O . VAL A 1 556 ? 20.898 47.855 -19.588 1.00 30.88 556 VAL A O 1
ATOM 4205 N N . SER A 1 557 ? 18.866 46.864 -19.322 1.00 36.38 557 SER A N 1
ATOM 4206 C CA . SER A 1 557 ? 18.389 47.439 -18.022 1.00 36.38 557 SER A CA 1
ATOM 4207 C C . SER A 1 557 ? 18.426 48.991 -17.841 1.00 36.38 557 SER A C 1
ATOM 4209 O O . SER A 1 557 ? 19.043 49.657 -18.666 1.00 36.38 557 SER A O 1
ATOM 4211 N N . PRO A 1 558 ? 17.797 49.630 -16.806 1.00 44.47 558 PRO A N 1
ATOM 4212 C CA . PRO A 1 558 ? 17.228 49.088 -15.556 1.00 44.47 558 PRO A CA 1
ATOM 4213 C C . PRO A 1 558 ? 15.869 49.685 -15.053 1.00 44.47 558 PRO A C 1
ATOM 4215 O O . PRO A 1 558 ? 15.199 50.472 -15.711 1.00 44.47 558 PRO A O 1
ATOM 4218 N N . ILE A 1 559 ? 15.513 49.287 -13.822 1.00 37.59 559 ILE A N 1
ATOM 4219 C CA . ILE A 1 559 ? 14.485 49.788 -12.868 1.00 37.59 559 ILE A CA 1
ATOM 4220 C C . ILE A 1 559 ? 14.718 51.281 -12.491 1.00 37.59 559 ILE A C 1
ATOM 4222 O O . ILE A 1 559 ? 15.890 51.642 -12.355 1.00 37.59 559 ILE A O 1
ATOM 4226 N N . PRO A 1 560 ? 13.683 52.155 -12.293 1.00 46.94 560 PRO A N 1
ATOM 4227 C CA . PRO A 1 560 ? 13.325 52.579 -10.910 1.00 46.94 560 PRO A CA 1
ATOM 4228 C C . PRO A 1 560 ? 11.895 53.121 -10.575 1.00 46.94 560 PRO A C 1
ATOM 4230 O O . PRO A 1 560 ? 11.253 53.807 -11.361 1.00 46.94 560 PRO A O 1
ATOM 4233 N N . ALA A 1 561 ? 11.560 52.966 -9.277 1.00 31.11 561 ALA A N 1
ATOM 4234 C CA . ALA A 1 561 ? 10.851 53.897 -8.359 1.00 31.11 561 ALA A CA 1
ATOM 4235 C C . ALA A 1 561 ? 9.298 53.999 -8.255 1.00 31.11 561 ALA A C 1
ATOM 4237 O O . ALA A 1 561 ? 8.549 53.929 -9.221 1.00 31.11 561 ALA A O 1
ATOM 4238 N N . ALA A 1 562 ? 8.852 54.230 -7.003 1.00 33.47 562 ALA A N 1
ATOM 4239 C CA . ALA A 1 562 ? 7.502 54.634 -6.554 1.00 33.47 562 ALA A CA 1
ATOM 4240 C C . ALA A 1 562 ? 7.431 56.184 -6.373 1.00 33.47 562 ALA A C 1
ATOM 4242 O O . ALA A 1 562 ? 8.372 56.866 -6.767 1.00 33.47 562 ALA A O 1
ATOM 4243 N N . THR A 1 563 ? 6.436 56.891 -5.804 1.00 32.91 563 THR A N 1
ATOM 4244 C CA . THR A 1 563 ? 5.531 56.733 -4.618 1.00 32.91 563 THR A CA 1
ATOM 4245 C C . THR A 1 563 ? 4.527 57.942 -4.647 1.00 32.91 563 THR A C 1
ATOM 4247 O O . THR A 1 563 ? 4.518 58.619 -5.676 1.00 32.91 563 THR A O 1
ATOM 4250 N N . PRO A 1 564 ? 3.804 58.408 -3.586 1.00 53.34 564 PRO A N 1
ATOM 4251 C CA . PRO A 1 564 ? 3.128 57.796 -2.413 1.00 53.34 564 PRO A CA 1
ATOM 4252 C C . PRO A 1 564 ? 1.625 58.221 -2.256 1.00 53.34 564 PRO A C 1
ATOM 4254 O O . PRO A 1 564 ? 1.148 59.059 -3.016 1.00 53.34 564 PRO A O 1
ATOM 4257 N N . GLY A 1 565 ? 0.870 57.749 -1.232 1.00 28.33 565 GLY A N 1
ATOM 4258 C CA . GLY A 1 565 ? -0.512 58.261 -1.015 1.00 28.33 565 GLY A CA 1
ATOM 4259 C C . GLY A 1 565 ? -1.420 57.764 0.145 1.00 28.33 565 GLY A C 1
ATOM 4260 O O . GLY A 1 565 ? -2.464 57.199 -0.129 1.00 28.33 565 GLY A O 1
ATOM 4261 N N . SER A 1 566 ? -1.097 58.083 1.411 1.00 30.50 566 SER A N 1
ATOM 4262 C CA . SER A 1 566 ? -2.028 58.527 2.500 1.00 30.50 566 SER A CA 1
ATOM 4263 C C . SER A 1 566 ? -3.306 57.746 2.979 1.00 30.50 566 SER A C 1
ATOM 4265 O O . SER A 1 566 ? -4.233 57.488 2.229 1.00 30.50 566 SER A O 1
ATOM 4267 N N . GLN A 1 567 ? -3.428 57.623 4.322 1.00 30.36 567 GLN A N 1
ATOM 4268 C CA . GLN A 1 567 ? -4.650 57.654 5.192 1.00 30.36 567 GLN A CA 1
ATOM 4269 C C . GLN A 1 567 ? -5.667 56.475 5.360 1.00 30.36 567 GLN A C 1
ATOM 4271 O O . GLN A 1 567 ? -6.717 56.422 4.739 1.00 30.36 567 GLN A O 1
ATOM 4276 N N . ARG A 1 568 ? -5.427 55.658 6.410 1.00 31.14 568 ARG A N 1
ATOM 4277 C CA . ARG A 1 568 ? -6.133 55.583 7.737 1.00 31.14 568 ARG A CA 1
ATOM 4278 C C . ARG A 1 568 ? -7.688 55.436 7.857 1.00 31.14 568 ARG A C 1
ATOM 4280 O O . ARG A 1 568 ? -8.453 56.212 7.305 1.00 31.14 568 ARG A O 1
ATOM 4287 N N . THR A 1 569 ? -8.103 54.625 8.857 1.00 32.44 569 THR A N 1
ATOM 4288 C CA . THR A 1 569 ? -9.473 54.373 9.429 1.00 32.44 569 THR A CA 1
ATOM 4289 C C . THR A 1 569 ? -10.348 53.337 8.683 1.00 32.44 569 THR A C 1
ATOM 4291 O O . THR A 1 569 ? -10.168 53.159 7.491 1.00 32.44 569 THR A O 1
ATOM 4294 N N . GLY A 1 570 ? -11.260 52.565 9.313 1.00 27.86 570 GLY A N 1
ATOM 4295 C CA . GLY A 1 570 ? -11.701 52.491 10.726 1.00 27.86 570 GLY A CA 1
ATOM 4296 C C . GLY A 1 570 ? -12.507 51.205 11.082 1.00 27.86 570 GLY A C 1
ATOM 4297 O O . GLY A 1 570 ? -12.635 50.303 10.264 1.00 27.86 570 GLY A O 1
ATOM 4298 N N . ARG A 1 571 ? -13.033 51.089 12.321 1.00 32.31 571 ARG A N 1
ATOM 4299 C CA . ARG A 1 571 ? -13.740 49.890 12.869 1.00 32.31 571 ARG A CA 1
ATOM 4300 C C . ARG A 1 571 ? -15.241 49.794 12.503 1.00 32.31 571 ARG A C 1
ATOM 4302 O O . ARG A 1 571 ? -15.932 50.801 12.639 1.00 32.31 571 ARG A O 1
ATOM 4309 N N . ARG A 1 572 ? -15.747 48.562 12.276 1.00 30.36 572 ARG A N 1
ATOM 4310 C CA . ARG A 1 572 ? -17.031 47.912 12.725 1.00 30.36 572 ARG A CA 1
ATOM 4311 C C . ARG A 1 572 ? -17.107 46.517 12.043 1.00 30.36 572 ARG A C 1
ATOM 4313 O O . ARG A 1 572 ? -16.669 46.432 10.909 1.00 30.36 572 ARG A O 1
ATOM 4320 N N . HIS A 1 573 ? -17.507 45.363 12.597 1.00 29.98 573 HIS A N 1
ATOM 4321 C CA . HIS A 1 573 ? -18.341 44.941 13.742 1.00 29.98 573 HIS A CA 1
ATOM 4322 C C . HIS A 1 573 ? -19.869 44.884 13.479 1.00 29.98 573 HIS A C 1
ATOM 4324 O O . HIS A 1 573 ? -20.581 45.821 13.821 1.00 29.98 573 HIS A O 1
ATOM 4330 N N . TRP A 1 574 ? -20.322 43.757 12.896 1.00 28.05 574 TRP A N 1
ATOM 4331 C CA . TRP A 1 574 ? -21.663 43.114 12.915 1.00 28.05 574 TRP A CA 1
ATOM 4332 C C . TRP A 1 574 ? -21.470 41.621 12.517 1.00 28.05 574 TRP A C 1
ATOM 4334 O O . TRP A 1 574 ? -20.514 41.330 11.805 1.00 28.05 574 TRP A O 1
ATOM 4344 N N . GLY A 1 575 ? -22.288 40.627 12.899 1.00 27.17 575 GLY A N 1
ATOM 4345 C CA . GLY A 1 575 ? -23.330 40.618 13.938 1.00 27.17 575 GLY A CA 1
ATOM 4346 C C . GLY A 1 575 ? -24.599 39.799 13.610 1.00 27.17 575 GLY A C 1
ATOM 4347 O O . GLY A 1 575 ? -25.613 40.420 13.320 1.00 27.17 575 GLY A O 1
ATOM 4348 N N . PHE A 1 576 ? -24.577 38.459 13.772 1.00 26.97 576 PHE A N 1
ATOM 4349 C CA . PHE A 1 576 ? -25.737 37.525 13.647 1.00 26.97 576 PHE A CA 1
ATOM 4350 C C . PHE A 1 576 ? -26.393 37.465 12.229 1.00 26.97 576 PHE A C 1
ATOM 4352 O O . PHE A 1 576 ? -26.136 38.316 11.393 1.00 26.97 576 PHE A O 1
ATOM 4359 N N . SER A 1 577 ? -27.189 36.459 11.821 1.00 28.08 577 SER A N 1
ATOM 4360 C CA . SER A 1 577 ? -28.080 35.551 12.571 1.00 28.08 577 SER A CA 1
ATOM 4361 C C . SER A 1 577 ? -28.364 34.205 11.854 1.00 28.08 577 SER A C 1
ATOM 4363 O O . SER A 1 577 ? -27.850 33.943 10.772 1.00 28.08 577 SER A O 1
ATOM 4365 N N . ARG A 1 578 ? -29.216 33.355 12.457 1.00 32.00 578 ARG A N 1
ATOM 4366 C CA . ARG A 1 578 ? -29.708 32.061 11.930 1.00 32.00 578 ARG A CA 1
ATOM 4367 C C . ARG A 1 578 ? -31.040 32.183 11.166 1.00 32.00 578 ARG A C 1
ATOM 4369 O O . ARG A 1 578 ? -31.901 32.950 11.597 1.00 32.00 578 ARG A O 1
ATOM 4376 N N . ARG A 1 579 ? -31.258 31.286 10.192 1.00 30.06 579 ARG A N 1
ATOM 4377 C CA . ARG A 1 579 ? -32.488 30.506 9.856 1.00 30.06 579 ARG A CA 1
ATOM 4378 C C . ARG A 1 579 ? -32.076 29.509 8.748 1.00 30.06 579 ARG A C 1
ATOM 4380 O O . ARG A 1 579 ? -31.259 29.881 7.921 1.00 30.06 579 ARG A O 1
ATOM 4387 N N . ILE A 1 580 ? -32.380 28.209 8.799 1.00 32.28 580 ILE A N 1
ATOM 4388 C CA . ILE A 1 580 ? -33.699 27.544 8.828 1.00 32.28 580 ILE A CA 1
ATOM 4389 C C . ILE A 1 580 ? -34.522 27.901 7.584 1.00 32.28 580 ILE A C 1
ATOM 4391 O O . ILE A 1 580 ? -35.288 28.864 7.609 1.00 32.28 580 ILE A O 1
ATOM 4395 N N . PHE A 1 581 ? -34.365 27.093 6.538 1.00 39.84 581 PHE A N 1
ATOM 4396 C CA . PHE A 1 581 ? -35.387 26.111 6.161 1.00 39.84 581 PHE A CA 1
ATOM 4397 C C . PHE A 1 581 ? -34.713 24.766 5.850 1.00 39.84 581 PHE A C 1
ATOM 4399 O O . PHE A 1 581 ? -33.462 24.781 5.758 1.00 39.84 581 PHE A O 1
#

Secondary structure (DSSP, 8-state):
-HHHHHHHHTTT------------S--PPPPPPPTTT----TTHHHHHHHHHHHHHHHHHHHHTTS-SEEEE--SS--TT--SS--BTTBSS-HHHHHHHHHHHHS---EEEEEE-SSS--HHHHHHHHHHHHHHHTS-TTS-GGGG-EEEEEEEE-TTSTTSTT--HHHHHHHT-EESSGGG--EEEEE----SSHHHHHHHIIIIITHHHHHHHHHHHHHHHHHTTT---EEEEEEE--TTBTTS-TTTSTTS--B-THHHHHHHHHHHHHHTSTTSS-TT-EEEEE----SHHHHHHHHHHHHHHHHS--S-PPSP--TTSHHHHHHHHTT---S---------PPP--PPPPGGG--S-SS---GGGGSHHHHHHHHHHHHSPP-------------S----HHHH-----HHHHTTSSTT--SS----PPPPPPPPPP--HHHHHHHHHHHHS-TTS--PPPPHHHHHHHHHHHHHHHHHTTS--PPPPP--------------------------------------------------------------------------------------

InterPro domains:
  IPR023801 Histone deacetylase domain [PF00850] (33-305)
  IPR053244 Histone deacetylase HD type 1 [PTHR47558] (1-546)

Sequence (581 aa):
MCRLAESKLAMGGKELARPESGRTGDTGAAAKLHEGDLYLCADSLDALEGALGAVCEAVDLVFSDGPRRAFVAVRPPGHHCSASYPSGFCWVNNVHVGVMHAALTHGLTHAAIIDFDLHHGDGSQSIAWQHNTRGVSAAKNAQAWKKTSIGYFSLHDINSYPCEMGDEEKVKNASLCIENAHGQNMWNVHLHSWGSEAEFWKLYETKYTVILEKTRSYLQQQAARLRANGQTAAIFFSAGFDASEWETKGMQRHNVNVPTEFYARITQDVIKIAAEEGLGADGRVISVLEGGYSDRALFSGIFSHVCGLAGDQSNPGPPRGRGGLAYEISHRIGIIEEGEPAVQSTEPAGPYEPLPESQNLSSLHAYDPSWWSSAELDNLEVAMGAPPLEPKMPRYATPPTYSSPTQASTARVVNPAKMRRSLSGLSATNGPISRPPTPPAPEVPWTVAAHELSKLLIPSDRQTDSCTAEDLNAEATRARRDRQSLLQPTVPAPATSANASSRPSSRMSLRERKPAKAPAYSESGNGANDDKHSKSRRKTVAGAAVLATDKPSSGVSPIPAATPGSQRTGRRHWGFSRRIF